Protein AF-D9SKV9-F1 (afdb_monomer)

Foldseek 3Di:
DFKFKEKEAEAAAQLRQGDWQKWKWKWFAAPPRDDTDIDIFTAHLRRMTDMDIGDWPDLVVQLDLDLDDQWGFMKMWIGDPQWDIAIEGGATTHGPWYKYFYTHTYGPPDPDPDPSYHYFDAAPSNDDADAADDDFQDDPDLDDPDPDPLQAFAQEQWFWEFADDLPPPVTDTDIHGLLVQLQQLLVRHGPLSFDLQLLLLVSQLLLLQLSLLVSSVVSVVVVDPGSYYCHNHHHRNGRPRHMGIPSNSVSSLVPNQKHKDFQSGNRRTNAAADCCPVDNDALHQHSSVSRVVVVVVDGSVSSNCVRNNPRMDMDGDQHYPQQPDGDPPDKDAAQAFDDLQLVLLVLLQLLCVSVVQQDRDDSPRGCHPSQLSSLLSVCVSVVHDSRSMGDNSSSVVSSSSSSSSVVVVD

Nearest PDB structures (foldseek):
  1etb-assembly1_2  TM=4.908E-01  e=3.959E-03  Homo sapiens
  7kjj-assembly1_A  TM=4.814E-01  e=3.339E-03  unidentified
  7ybr-assembly1_B-2  TM=4.871E-01  e=6.236E-03  Homo sapiens
  5ek8-assembly1_A  TM=4.181E-01  e=4.694E-03  Rippkaea orientalis PCC 8801
  2nbp-assembly1_A  TM=4.787E-01  e=2.730E-02  Homo sapiens

InterPro domains:
  IPR002477 Peptidoglycan binding-like [PF01471] (338-396)
  IPR036365 PGBD-like superfamily [SSF47090] (326-398)
  IPR036366 PGBD superfamily [G3DSA:1.10.101.10] (329-402)

Organism: Clostridium cellulovorans (strain ATCC 35296 / DSM 3052 / OCM 3 / 743B) (NCBI:txid573061)

Secondary structure (DSSP, 8-state):
-EEEEEEEEEEETTTTEE--S-EEEEEEE-TTSSPEEEEEEE--TTSBPPPEEEEE--THHHHS--SS--SEEEEEEEE-TTB--EEEEEEEE-TTSEEEEEEEEPBTT------SEEEPPPPTTTS--PPPPP--SS-S-----SSS---SPPBPSEEEEESS-TT-TTSPEEEEEHHHHHHHHHHHHS-TTS-HHHHHHHHHHHHHHHHHHHHTTTTGGGT-S-SEES-TTTS----TT--EEHHHHHHHHHHTTEEEEETT-SSPP---EE-SSSS--TTSEEHHHHHHHHHTT--HHHHHHHHH-TTEEEEE---BTT--S---SS-B-TT-BSHHHHHHHHHHHHHHTT-TTS-----SSB--HHHHHHHHHHHHHTT------B-HHHHHHHHHHHHHHHHH--

Radius of gyration: 21.72 Å; Cα contacts (8 Å, |Δi|>4): 872; chains: 1; bounding box: 49×57×50 Å

Sequence (410 aa):
MAKGELQVRVVKGNNELPISNATVIISGANAGGGEIIEYKMISDSLGNTEIIELETPDILLSLSPLNTRPYSLCDIKVTAEGYNSYQIRGVQIFPMVLAVQHARLNPKNSENQIEDQLLISEPTLIGNYPEKIPESATKLNVPVSGGVDYQTPMIPYSIVVHLGAPNDNNAKNVNVRFIDYIKTVCAGEIYPTWPEAAIRAFSYCIVSFILNRIYTEWYKRQGKDFHITNDPIYDPAFFYGRTTYKSISEIVNFTFNTYITIDRQKQPILTQYSDGIKVIRNAWLSKWGCKFLADEGLNPIEIIKKYYGNSMSLGRTDKFEGITQPYPGSPLTIEDKGSNVRIIQGHLNKISEAYPLIPKVTVNGIYDLATAEAVRKFQNTFKASETGIVDFATWYSISRLYVHITKISV

Mean predicted aligned error: 5.58 Å

Structure (mmCIF, N/CA/C/O backbone):
data_AF-D9SKV9-F1
#
_entry.id   AF-D9SKV9-F1
#
loop_
_atom_site.group_PDB
_atom_site.id
_atom_site.type_symbol
_atom_site.label_atom_id
_atom_site.label_alt_id
_atom_site.label_comp_id
_atom_site.label_asym_id
_atom_site.label_entity_id
_atom_site.label_seq_id
_atom_site.pdbx_PDB_ins_code
_atom_site.Cartn_x
_atom_site.Cartn_y
_atom_site.Cartn_z
_atom_site.occupancy
_atom_site.B_iso_or_equiv
_atom_site.auth_seq_id
_atom_site.auth_comp_id
_atom_site.auth_asym_id
_atom_site.auth_atom_id
_atom_site.pdbx_PDB_model_num
ATOM 1 N N . MET A 1 1 ? -15.745 15.074 -18.975 1.00 76.69 1 MET A N 1
ATOM 2 C CA . MET A 1 1 ? -15.426 15.091 -17.532 1.00 76.69 1 MET A CA 1
ATOM 3 C C . MET A 1 1 ? -15.892 13.771 -16.964 1.00 76.69 1 MET A C 1
ATOM 5 O O . MET A 1 1 ? -16.895 13.250 -17.441 1.00 76.69 1 MET A O 1
ATOM 9 N N . ALA A 1 2 ? -15.111 13.197 -16.062 1.00 91.56 2 ALA A N 1
ATOM 10 C CA . ALA A 1 2 ? -15.392 11.915 -15.431 1.00 91.56 2 ALA A CA 1
ATOM 11 C C . ALA A 1 2 ? -15.461 12.117 -13.915 1.00 91.56 2 ALA A C 1
ATOM 13 O O . ALA A 1 2 ? -15.132 13.191 -13.415 1.00 91.56 2 ALA A O 1
ATOM 14 N N . LYS A 1 3 ? -15.832 11.083 -13.166 1.00 93.38 3 LYS A N 1
ATOM 15 C CA . LYS A 1 3 ? -15.847 11.126 -11.702 1.00 93.38 3 LYS A CA 1
ATOM 16 C C . LYS A 1 3 ? -14.803 10.194 -11.119 1.00 93.38 3 LYS A C 1
ATOM 18 O O . LYS A 1 3 ? -14.583 9.115 -11.663 1.00 93.38 3 LYS A O 1
ATOM 23 N N . GLY A 1 4 ? -14.190 10.605 -10.019 1.00 95.69 4 GLY A N 1
ATOM 24 C CA . GLY A 1 4 ? -13.386 9.757 -9.145 1.00 95.69 4 GLY A CA 1
ATOM 25 C C . GLY A 1 4 ? -13.972 9.745 -7.740 1.00 95.69 4 GLY A C 1
ATOM 26 O O . GLY A 1 4 ? -14.777 10.607 -7.394 1.00 95.69 4 GLY A O 1
ATOM 27 N N . GLU A 1 5 ? -13.568 8.780 -6.926 1.00 97.25 5 GLU A N 1
ATOM 28 C CA . GLU A 1 5 ? -14.091 8.621 -5.569 1.00 97.25 5 GLU A CA 1
ATOM 29 C C . GLU A 1 5 ? -13.010 8.951 -4.535 1.00 97.25 5 GLU A C 1
ATOM 31 O O . GLU A 1 5 ? -11.826 8.684 -4.755 1.00 97.25 5 GLU A O 1
ATOM 36 N N . LEU A 1 6 ? -13.402 9.495 -3.383 1.00 97.94 6 LEU A N 1
ATOM 37 C CA . LEU A 1 6 ? -12.512 9.766 -2.255 1.00 97.94 6 LEU A CA 1
ATOM 38 C C . LEU A 1 6 ? -13.097 9.224 -0.952 1.00 97.94 6 LEU A C 1
ATOM 40 O O . LEU A 1 6 ? -14.240 9.510 -0.603 1.00 97.94 6 LEU A O 1
ATOM 44 N N . GLN A 1 7 ? -12.258 8.526 -0.191 1.00 98.06 7 GLN A N 1
ATOM 45 C CA . GLN A 1 7 ? -12.472 8.218 1.217 1.00 98.06 7 GLN A CA 1
ATOM 46 C C . GLN A 1 7 ? -11.316 8.757 2.057 1.00 98.06 7 GLN A C 1
ATOM 48 O O . GLN A 1 7 ? -10.140 8.596 1.709 1.00 98.06 7 GLN A O 1
ATOM 53 N N . VAL A 1 8 ? -11.637 9.356 3.201 1.00 98.25 8 VAL A N 1
ATOM 54 C CA . VAL A 1 8 ? -10.637 9.784 4.180 1.00 98.25 8 VAL A CA 1
ATOM 55 C C . VAL A 1 8 ? -10.605 8.788 5.323 1.00 98.25 8 VAL A C 1
ATOM 57 O O . VAL A 1 8 ? -11.644 8.438 5.877 1.00 98.25 8 VAL A O 1
ATOM 60 N N . ARG A 1 9 ? -9.401 8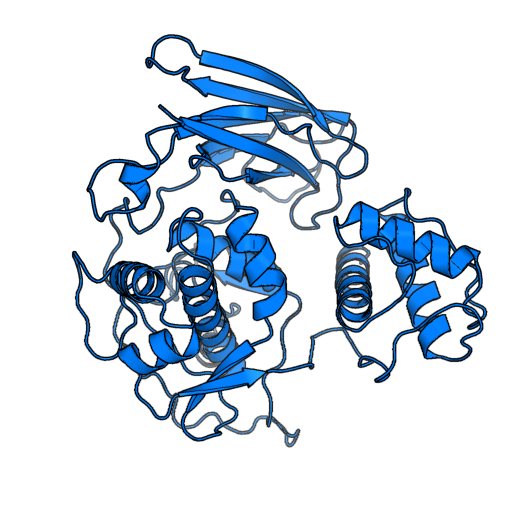.349 5.690 1.00 97.06 9 ARG A N 1
ATOM 61 C CA . ARG A 1 9 ? -9.166 7.505 6.859 1.00 97.06 9 ARG A CA 1
ATOM 62 C C . ARG A 1 9 ? -8.387 8.277 7.915 1.00 97.06 9 ARG A C 1
ATOM 64 O O . ARG A 1 9 ? -7.223 8.614 7.713 1.00 97.06 9 ARG A O 1
ATOM 71 N N . VAL A 1 10 ? -9.020 8.548 9.044 1.00 97.44 10 VAL A N 1
ATOM 72 C CA . VAL A 1 10 ? -8.465 9.292 10.171 1.00 97.44 10 VAL A CA 1
ATOM 73 C C . VAL A 1 10 ? -7.850 8.325 11.174 1.00 97.44 10 VAL A C 1
ATOM 75 O O . VAL A 1 10 ? -8.517 7.418 11.678 1.00 97.44 10 VAL A O 1
ATOM 78 N N . VAL A 1 11 ? -6.564 8.512 11.465 1.00 94.12 11 VAL A N 1
ATOM 79 C CA . VAL A 1 11 ? -5.795 7.639 12.357 1.00 94.12 11 VAL A CA 1
ATOM 80 C C . VAL A 1 11 ? -4.887 8.419 13.304 1.00 94.12 11 VAL A C 1
ATOM 82 O O . VAL A 1 11 ? -4.498 9.553 13.025 1.00 94.12 11 VAL A O 1
ATOM 85 N N . LYS A 1 12 ? -4.514 7.794 14.422 1.00 90.75 12 LYS A N 1
ATOM 86 C CA . LYS A 1 12 ? -3.582 8.339 15.415 1.00 90.75 12 LYS A CA 1
ATOM 87 C C . LYS A 1 12 ? -2.131 8.169 14.963 1.00 90.75 12 LYS A C 1
ATOM 89 O O . LYS A 1 12 ? -1.603 7.053 14.975 1.00 90.75 12 LYS A O 1
ATOM 94 N N . GLY A 1 13 ? -1.481 9.288 14.641 1.00 83.75 13 GLY A N 1
ATOM 95 C CA . GLY A 1 13 ? -0.076 9.357 14.235 1.00 83.75 13 GLY A CA 1
ATOM 96 C C . GLY A 1 13 ? 0.295 8.279 13.211 1.00 83.75 13 GLY A C 1
ATOM 97 O O . GLY A 1 13 ? -0.451 8.003 12.271 1.00 83.75 13 GLY A O 1
ATOM 98 N N . ASN A 1 14 ? 1.431 7.618 13.435 1.00 76.38 14 ASN A N 1
ATOM 99 C CA . ASN A 1 14 ? 1.919 6.530 12.577 1.00 76.38 14 ASN A CA 1
ATOM 100 C C . ASN A 1 14 ? 1.471 5.138 13.040 1.00 76.38 14 ASN A C 1
ATOM 102 O O . ASN A 1 14 ? 1.752 4.146 12.371 1.00 76.38 14 ASN A O 1
ATOM 106 N N . ASN A 1 15 ? 0.752 5.062 14.162 1.00 77.56 15 ASN A N 1
ATOM 107 C CA . ASN A 1 15 ? 0.294 3.800 14.738 1.00 77.56 15 ASN A CA 1
ATOM 108 C C . ASN A 1 15 ? -0.944 3.255 14.019 1.00 77.56 15 ASN A C 1
ATOM 110 O O . ASN A 1 15 ? -1.382 2.160 14.332 1.00 77.56 15 ASN A O 1
ATOM 114 N N . GLU A 1 16 ? -1.521 4.022 13.088 1.00 81.62 16 GLU A N 1
ATOM 115 C CA . GLU A 1 16 ? -2.679 3.660 12.259 1.00 81.62 16 GLU A CA 1
ATOM 116 C C . GLU A 1 16 ? -3.935 3.201 13.024 1.00 81.62 16 GLU A C 1
ATOM 118 O O . GLU A 1 16 ? -4.858 2.630 12.437 1.00 81.62 16 GLU A O 1
ATOM 123 N N . LEU A 1 17 ? -4.009 3.505 14.324 1.00 89.25 17 LEU A N 1
ATOM 124 C CA . LEU A 1 17 ? -5.210 3.283 15.121 1.00 89.25 17 LEU A CA 1
ATOM 125 C C . LEU A 1 17 ? -6.315 4.231 14.654 1.00 89.25 17 LEU A C 1
ATOM 127 O O . LEU A 1 17 ? -6.051 5.431 14.543 1.00 89.25 17 LEU A O 1
ATOM 131 N N . PRO A 1 18 ? -7.532 3.731 14.398 1.00 93.56 18 PRO A N 1
ATOM 132 C CA . PRO A 1 18 ? -8.626 4.553 13.904 1.00 93.56 18 PRO A CA 1
ATOM 133 C C . PRO A 1 18 ? -9.047 5.616 14.924 1.00 93.56 18 PRO A C 1
ATOM 135 O O . PRO A 1 18 ? -9.090 5.359 16.127 1.00 93.56 18 PRO A O 1
ATOM 138 N N . ILE A 1 19 ? -9.386 6.810 14.435 1.00 95.06 19 ILE A N 1
ATOM 139 C CA . ILE A 1 19 ? -10.010 7.870 15.236 1.00 95.06 19 ILE A CA 1
ATOM 140 C C . ILE A 1 19 ? -11.443 8.043 14.747 1.00 95.06 19 ILE A C 1
ATOM 142 O O . ILE A 1 19 ? -11.673 8.472 13.616 1.00 95.06 19 ILE A O 1
ATOM 146 N N . SER A 1 20 ? -12.396 7.721 15.617 1.00 95.25 20 SER A N 1
ATOM 147 C CA . SER A 1 20 ? -13.824 7.935 15.373 1.00 95.25 20 SER A CA 1
ATOM 148 C C . SER A 1 20 ? -14.260 9.352 15.734 1.00 95.25 20 SER A C 1
ATOM 150 O O . SER A 1 20 ? -13.575 10.042 16.493 1.00 95.25 20 SER A O 1
ATOM 152 N N . ASN A 1 21 ? -15.406 9.777 15.200 1.00 96.69 21 ASN A N 1
ATOM 153 C CA . ASN A 1 21 ? -16.019 11.080 15.469 1.00 96.69 21 ASN A CA 1
ATOM 154 C C . ASN A 1 21 ? -15.136 12.289 15.100 1.00 96.69 21 ASN A C 1
ATOM 156 O O . ASN A 1 21 ? -15.360 13.400 15.585 1.00 96.69 21 ASN A O 1
ATOM 160 N N . ALA A 1 22 ? -14.141 12.104 14.229 1.00 97.94 22 ALA A N 1
ATOM 161 C CA . ALA A 1 22 ? -13.362 13.206 13.688 1.00 97.94 22 ALA A CA 1
ATOM 162 C C . ALA A 1 22 ? -14.180 13.925 12.612 1.00 97.94 22 ALA A C 1
ATOM 164 O O . ALA A 1 22 ? -14.765 13.286 11.739 1.00 97.94 22 ALA A O 1
ATOM 165 N N . THR A 1 23 ? -14.200 15.254 12.652 1.00 98.50 23 THR A N 1
ATOM 166 C CA . THR A 1 23 ? -14.801 16.067 11.595 1.00 98.50 23 THR A CA 1
ATOM 167 C C . THR A 1 23 ? -13.817 16.189 10.441 1.00 98.50 23 THR A C 1
ATOM 169 O O . THR A 1 23 ? -12.695 16.661 10.629 1.00 98.50 23 THR A O 1
ATOM 172 N N . VAL A 1 24 ? -14.249 15.800 9.245 1.00 98.56 24 VAL A N 1
ATOM 173 C CA . VAL A 1 24 ? -13.475 15.891 8.004 1.00 98.56 24 VAL A CA 1
ATOM 174 C C . VAL A 1 24 ? -14.163 16.877 7.071 1.00 98.56 24 VAL A C 1
ATOM 176 O O . VAL A 1 24 ? -15.343 16.720 6.765 1.00 98.56 24 VAL A O 1
ATOM 179 N N . ILE A 1 25 ? -13.426 17.892 6.629 1.00 98.06 25 ILE A N 1
ATOM 180 C CA . ILE A 1 25 ? -13.857 18.867 5.626 1.00 98.06 25 ILE A CA 1
ATOM 181 C C . ILE A 1 25 ? -13.005 18.652 4.381 1.00 98.06 25 ILE A C 1
ATOM 183 O O . ILE A 1 25 ? -11.778 18.672 4.473 1.00 98.06 25 ILE A O 1
ATOM 187 N N . ILE A 1 26 ? -13.647 18.439 3.239 1.00 96.94 26 ILE A N 1
ATOM 188 C CA . ILE A 1 26 ? -12.994 18.260 1.942 1.00 96.94 26 ILE A CA 1
ATOM 189 C C . ILE A 1 26 ? -13.413 19.418 1.052 1.00 96.94 26 ILE A C 1
ATOM 191 O O . ILE A 1 26 ? -14.604 19.580 0.799 1.00 96.94 26 ILE A O 1
ATOM 195 N N . SER A 1 27 ? -12.444 20.185 0.567 1.00 94.44 27 SER A N 1
ATOM 196 C CA . SER A 1 27 ? -12.663 21.356 -0.281 1.00 94.44 27 SER A CA 1
ATOM 197 C C . SER A 1 27 ? -12.042 21.086 -1.653 1.00 94.44 27 SER A C 1
ATOM 199 O O . SER A 1 27 ? -10.821 20.953 -1.777 1.00 94.44 27 SER A O 1
ATOM 201 N N . GLY A 1 28 ? -12.870 20.962 -2.690 1.00 84.94 28 GLY A N 1
ATOM 202 C CA . GLY A 1 28 ? -12.439 20.638 -4.056 1.00 84.94 28 GLY A CA 1
ATOM 203 C C . GLY A 1 28 ? -13.089 21.545 -5.096 1.00 84.94 28 GLY A C 1
ATOM 204 O O . GLY A 1 28 ? -14.191 22.046 -4.890 1.00 84.94 28 GLY A O 1
ATOM 205 N N . ALA A 1 29 ? -12.407 21.773 -6.219 1.00 68.88 29 ALA A N 1
ATOM 206 C CA . ALA A 1 29 ? -12.964 22.564 -7.314 1.00 68.88 29 ALA A CA 1
ATOM 207 C C . ALA A 1 29 ? -14.051 21.776 -8.065 1.00 68.88 29 ALA A C 1
ATOM 209 O O . ALA A 1 29 ? -13.850 20.606 -8.394 1.00 68.88 29 ALA A O 1
ATOM 210 N N . ASN A 1 30 ? -15.175 22.425 -8.376 1.00 61.97 30 ASN A N 1
ATOM 211 C CA . ASN A 1 30 ? -16.199 21.856 -9.251 1.00 61.97 30 ASN A CA 1
ATOM 212 C C . ASN A 1 30 ? -15.706 21.755 -10.715 1.00 61.97 30 ASN A C 1
ATOM 214 O O . ASN A 1 30 ? -14.768 22.454 -11.123 1.00 61.97 30 ASN A O 1
ATOM 218 N N . ALA A 1 31 ? -16.380 20.920 -11.511 1.00 49.72 31 ALA A N 1
ATOM 219 C CA . ALA A 1 31 ? -16.262 20.765 -12.963 1.00 49.72 31 ALA A CA 1
ATOM 220 C C . ALA A 1 31 ? -16.479 22.102 -13.706 1.00 49.72 31 ALA A C 1
ATOM 222 O O . ALA A 1 31 ? -17.552 22.384 -14.230 1.00 49.72 31 ALA A O 1
ATOM 223 N N . GLY A 1 32 ? -15.465 22.967 -13.720 1.00 52.00 32 GLY A N 1
ATOM 224 C CA . GLY A 1 32 ? -15.543 24.307 -14.313 1.00 52.00 32 GLY A CA 1
ATOM 225 C C . GLY A 1 32 ? -14.623 25.354 -13.682 1.00 52.00 32 GLY A C 1
ATOM 226 O O . GLY A 1 32 ? -14.519 26.454 -14.213 1.00 52.00 32 GLY A O 1
ATOM 227 N N . GLY A 1 33 ? -13.934 25.033 -12.579 1.00 54.28 33 GLY A N 1
ATOM 228 C CA . GLY A 1 33 ? -12.879 25.884 -12.009 1.00 54.28 33 GLY A CA 1
ATOM 229 C C . GLY A 1 33 ? -13.353 27.140 -11.265 1.00 54.28 33 GLY A C 1
ATOM 230 O O . GLY A 1 33 ? -12.519 27.981 -10.945 1.00 54.28 33 GLY A O 1
ATOM 231 N N . GLY A 1 34 ? -14.657 27.275 -10.993 1.00 59.03 34 GLY A N 1
ATOM 232 C CA . GLY A 1 34 ? -15.238 28.466 -10.356 1.00 59.03 34 GLY A CA 1
ATOM 233 C C . GLY A 1 34 ? -15.571 28.307 -8.870 1.00 59.03 34 GLY A C 1
ATOM 234 O O . GLY A 1 34 ? -15.069 29.062 -8.045 1.00 59.03 34 GLY A O 1
ATOM 235 N N . GLU A 1 35 ? -16.409 27.330 -8.514 1.00 68.56 35 GLU A N 1
ATOM 236 C CA . GLU A 1 35 ? -16.864 27.143 -7.129 1.00 68.56 35 GLU A CA 1
ATOM 237 C C . GLU A 1 35 ? -16.118 26.003 -6.431 1.00 68.56 35 GLU A C 1
ATOM 239 O O . GLU A 1 35 ? -15.974 24.899 -6.967 1.00 68.56 35 GLU A O 1
ATOM 244 N N . ILE A 1 36 ? -15.645 26.290 -5.217 1.00 79.50 36 ILE A N 1
ATOM 245 C CA . ILE A 1 36 ? -15.132 25.285 -4.288 1.00 79.50 36 ILE A CA 1
ATOM 246 C C . ILE A 1 36 ? -16.340 24.653 -3.603 1.00 79.50 36 ILE A C 1
ATOM 248 O O . ILE A 1 36 ? -17.102 25.345 -2.930 1.00 79.50 36 ILE A O 1
ATOM 252 N N . ILE A 1 37 ? -16.505 23.344 -3.768 1.00 86.56 37 ILE A N 1
ATOM 253 C CA . ILE A 1 37 ? -17.513 22.570 -3.045 1.00 86.56 37 ILE A CA 1
ATOM 254 C C . ILE A 1 37 ? -16.866 22.042 -1.768 1.00 86.56 37 ILE A C 1
ATOM 256 O O . ILE A 1 37 ? -15.771 21.473 -1.814 1.00 86.56 37 ILE A O 1
ATOM 260 N N . GLU A 1 38 ? -17.557 22.218 -0.643 1.00 92.88 38 GLU A N 1
ATOM 261 C CA . GLU A 1 38 ? -17.150 21.667 0.645 1.00 92.88 38 GLU A CA 1
ATOM 262 C C . GLU A 1 38 ? -18.040 20.494 1.054 1.00 92.88 38 GLU A C 1
ATOM 264 O O . GLU A 1 38 ? -19.262 20.614 1.139 1.00 92.88 38 GLU A O 1
ATOM 269 N N . TYR A 1 39 ? -17.409 19.368 1.373 1.00 94.50 39 TYR A N 1
ATOM 270 C CA . TYR A 1 39 ? -18.059 18.208 1.971 1.00 94.50 39 TYR A CA 1
ATOM 271 C C . TYR A 1 39 ? -17.650 18.121 3.433 1.00 94.50 39 TYR A C 1
ATOM 273 O O . TYR A 1 39 ? -16.458 18.069 3.740 1.00 94.50 39 TYR A O 1
ATOM 281 N N . LYS A 1 40 ? -18.628 18.081 4.340 1.00 97.19 40 LYS A N 1
ATOM 282 C CA . LYS A 1 40 ? -18.396 17.901 5.775 1.00 97.19 40 LYS A CA 1
ATOM 283 C C . LYS A 1 40 ? -18.917 16.541 6.215 1.00 97.19 40 LYS A C 1
ATOM 285 O O . LYS A 1 40 ? -20.104 16.266 6.086 1.00 97.19 40 LYS A O 1
ATOM 290 N N . MET A 1 41 ? -18.032 15.720 6.764 1.00 97.00 41 MET A N 1
ATOM 291 C CA . MET A 1 41 ? -18.319 14.347 7.180 1.00 97.00 41 MET A CA 1
ATOM 292 C C . MET A 1 41 ? -17.751 14.059 8.568 1.00 97.00 41 MET A C 1
ATOM 294 O O . MET A 1 41 ? -16.957 14.834 9.110 1.00 97.00 41 MET A O 1
ATOM 298 N N . ILE A 1 42 ? -18.156 12.924 9.132 1.00 97.94 42 ILE A N 1
ATOM 299 C CA . ILE A 1 42 ? -17.666 12.409 10.409 1.00 97.94 42 ILE A CA 1
ATOM 300 C C . ILE A 1 42 ? -17.064 11.022 10.169 1.00 97.94 42 ILE A C 1
ATOM 302 O O . ILE A 1 42 ? -17.628 10.235 9.411 1.00 97.94 42 ILE A O 1
ATOM 306 N N . SER A 1 43 ? -15.916 10.728 10.782 1.00 97.75 43 SER A N 1
ATOM 307 C CA . SER A 1 43 ? -15.313 9.396 10.705 1.00 97.75 43 SER A CA 1
ATOM 308 C C . SER A 1 43 ? -16.052 8.365 11.567 1.00 97.75 43 SER A C 1
ATOM 310 O O . SER A 1 43 ? -16.435 8.637 12.709 1.00 97.75 43 SER A O 1
ATOM 312 N N . ASP A 1 44 ? -16.214 7.158 11.031 1.00 95.69 44 ASP A N 1
ATOM 313 C CA . ASP A 1 44 ? -16.820 6.012 11.706 1.00 95.69 44 ASP A CA 1
ATOM 314 C C . ASP A 1 44 ? -15.887 5.376 12.762 1.00 95.69 44 ASP A C 1
ATOM 316 O O . ASP A 1 44 ? -14.778 5.845 13.033 1.00 95.69 44 ASP A O 1
ATOM 320 N N . SER A 1 45 ? -16.313 4.263 13.371 1.00 92.25 45 SER A N 1
ATOM 321 C CA . SER A 1 45 ? -15.513 3.521 14.362 1.00 92.25 45 SER A CA 1
ATOM 322 C C . SER A 1 45 ? -14.203 2.938 13.813 1.00 92.25 45 SER A C 1
ATOM 324 O O . SER A 1 45 ? -13.329 2.558 14.589 1.00 92.25 45 SER A O 1
ATOM 326 N N . LEU A 1 46 ? -14.068 2.832 12.491 1.00 91.88 46 LEU A N 1
ATOM 327 C CA . LEU A 1 46 ? -12.865 2.388 11.782 1.00 91.88 46 LEU A CA 1
ATOM 328 C C . LEU A 1 46 ? -12.033 3.575 11.268 1.00 91.88 46 LEU A C 1
ATOM 330 O O . LEU A 1 46 ? -11.028 3.376 10.577 1.00 91.88 46 LEU A O 1
ATOM 334 N N . GLY A 1 47 ? -12.424 4.798 11.632 1.00 95.44 47 GLY A N 1
ATOM 335 C CA . GLY A 1 47 ? -11.784 6.036 11.224 1.00 95.44 47 GLY A CA 1
ATOM 336 C C . GLY A 1 47 ? -12.080 6.427 9.781 1.00 95.44 47 GLY A C 1
ATOM 337 O O . GLY A 1 47 ? -11.454 7.355 9.286 1.00 95.44 47 GLY A O 1
ATOM 338 N N . ASN A 1 48 ? -12.997 5.760 9.085 1.00 96.44 48 ASN A N 1
ATOM 339 C CA . ASN A 1 48 ? -13.299 6.058 7.689 1.00 96.44 48 ASN A CA 1
ATOM 340 C C . ASN A 1 48 ? -14.455 7.049 7.577 1.00 96.44 48 ASN A C 1
ATOM 342 O O . ASN A 1 48 ? -15.415 6.985 8.340 1.00 96.44 48 ASN A O 1
ATOM 346 N N . THR A 1 49 ? -14.395 7.939 6.596 1.00 98.06 49 THR A N 1
ATOM 347 C CA . THR A 1 49 ? -15.568 8.697 6.154 1.00 98.06 49 THR A CA 1
ATOM 348 C C . THR A 1 49 ? -16.417 7.871 5.190 1.00 98.06 49 THR A C 1
ATOM 350 O O . THR A 1 49 ? -15.968 6.851 4.648 1.00 98.06 49 THR A O 1
ATOM 353 N N . GLU A 1 50 ? -17.623 8.357 4.903 1.00 96.88 50 GLU A N 1
ATOM 354 C CA . GLU A 1 50 ? -18.339 7.958 3.692 1.00 96.88 50 GLU A CA 1
ATOM 355 C C . GLU A 1 50 ? -17.496 8.267 2.442 1.00 96.88 50 GLU A C 1
ATOM 357 O O . GLU A 1 50 ? -16.573 9.093 2.470 1.00 96.88 50 GLU A O 1
ATOM 362 N N . ILE A 1 51 ? -17.783 7.542 1.360 1.00 97.12 51 ILE A N 1
ATOM 363 C CA . ILE A 1 51 ? -17.155 7.760 0.058 1.00 97.12 51 ILE A CA 1
ATOM 364 C C . ILE A 1 51 ? -17.910 8.889 -0.638 1.00 97.12 51 ILE A C 1
ATOM 366 O O . ILE A 1 51 ? -19.136 8.841 -0.728 1.00 97.12 51 ILE A O 1
ATOM 370 N N . ILE A 1 52 ? -17.178 9.872 -1.156 1.00 95.44 52 ILE A N 1
ATOM 371 C CA . ILE A 1 52 ? -17.739 10.942 -1.985 1.00 95.44 52 ILE A CA 1
ATOM 372 C C . ILE A 1 52 ? -17.226 10.842 -3.417 1.00 95.44 52 ILE A C 1
ATOM 374 O O . ILE A 1 52 ? -16.092 10.422 -3.650 1.00 95.44 52 ILE A O 1
ATOM 378 N N . GLU A 1 53 ? -18.044 11.276 -4.369 1.00 94.44 53 GLU A N 1
ATOM 379 C CA . GLU A 1 53 ? -17.629 11.455 -5.757 1.00 94.44 53 GLU A CA 1
ATOM 380 C C . GLU A 1 53 ? -17.162 12.893 -5.993 1.00 94.44 53 GLU A C 1
ATOM 382 O O . GLU A 1 53 ? -17.792 13.853 -5.548 1.00 94.44 53 GLU A O 1
ATOM 387 N N . LEU A 1 54 ? -16.067 13.044 -6.731 1.00 92.62 54 LEU A N 1
ATOM 388 C CA . LEU A 1 54 ? -15.507 14.326 -7.134 1.00 92.62 54 LEU A CA 1
ATOM 389 C C . LEU A 1 54 ? -15.287 14.342 -8.645 1.00 92.62 54 LEU A C 1
ATOM 391 O O . LEU A 1 54 ? -14.945 13.329 -9.260 1.00 92.62 54 LEU A O 1
ATOM 395 N N . GLU A 1 55 ? -15.459 15.516 -9.240 1.00 92.25 55 GLU A N 1
ATOM 396 C CA . GLU A 1 55 ? -15.225 15.725 -10.664 1.00 92.25 55 GLU A CA 1
ATOM 397 C C . GLU A 1 55 ? -13.736 15.609 -10.993 1.00 92.25 55 GLU A C 1
ATOM 399 O O . GLU A 1 55 ? -12.863 16.108 -10.276 1.00 92.25 55 GLU A O 1
ATOM 404 N N . THR A 1 56 ? -13.442 14.944 -12.103 1.00 93.56 56 THR A N 1
ATOM 405 C CA . THR A 1 56 ? -12.090 14.622 -12.561 1.00 93.56 56 THR A CA 1
ATOM 406 C C . THR A 1 56 ? -11.936 14.878 -14.059 1.00 93.56 56 THR A C 1
ATOM 408 O O . THR A 1 56 ? -12.923 14.893 -14.811 1.00 93.56 56 THR A O 1
ATOM 411 N N . PRO A 1 57 ? -10.694 15.081 -14.534 1.00 93.44 57 PRO A N 1
ATOM 412 C CA . PRO A 1 57 ? -10.414 15.071 -15.959 1.00 93.44 57 PRO A CA 1
ATOM 413 C C . PRO A 1 57 ? -10.822 13.747 -16.616 1.00 93.44 57 PRO A C 1
ATOM 415 O O . PRO A 1 57 ? -11.074 12.744 -15.953 1.00 93.44 57 PRO A O 1
ATOM 418 N N . ASP A 1 58 ? -10.874 13.748 -17.944 1.00 93.81 58 ASP A N 1
ATOM 419 C CA . ASP A 1 58 ? -11.166 12.535 -18.701 1.00 93.81 58 ASP A CA 1
ATOM 420 C C . ASP A 1 58 ? -10.099 11.448 -18.461 1.00 93.81 58 ASP A C 1
ATOM 422 O O . ASP A 1 58 ? -8.898 11.742 -18.424 1.00 93.81 58 ASP A O 1
ATOM 426 N N . ILE A 1 59 ? -10.530 10.188 -18.332 1.00 95.19 59 ILE A N 1
ATOM 427 C CA . ILE A 1 59 ? -9.642 9.037 -18.116 1.00 95.19 59 ILE A CA 1
ATOM 428 C C . ILE A 1 59 ? -8.566 8.919 -19.194 1.00 95.19 59 ILE A C 1
ATOM 430 O O . ILE A 1 59 ? -7.448 8.500 -18.879 1.00 95.19 59 ILE A O 1
ATOM 434 N N . LEU A 1 60 ? -8.846 9.360 -20.425 1.00 94.56 60 LEU A N 1
ATOM 435 C CA . LEU A 1 60 ? -7.897 9.332 -21.539 1.00 94.56 60 LEU A CA 1
ATOM 436 C C . LEU A 1 60 ? -6.573 10.043 -21.219 1.00 94.56 60 LEU A C 1
ATOM 438 O O . LEU A 1 60 ? -5.525 9.604 -21.695 1.00 94.56 60 LEU A O 1
ATOM 442 N N . LEU A 1 61 ? -6.582 11.064 -20.351 1.00 94.75 61 LEU A N 1
ATOM 443 C CA . LEU A 1 61 ? -5.358 11.761 -19.935 1.00 94.75 61 LEU A CA 1
ATOM 444 C C . LEU A 1 61 ? -4.397 10.867 -19.140 1.00 94.75 61 LEU A C 1
ATOM 446 O O . LEU A 1 61 ? -3.196 11.113 -19.130 1.00 94.75 61 LEU A O 1
ATOM 450 N N . SER A 1 62 ? -4.908 9.823 -18.484 1.00 95.31 62 SER A N 1
ATOM 451 C CA . SER A 1 62 ? -4.100 8.849 -17.737 1.00 95.31 62 SER A CA 1
ATOM 452 C C . SER A 1 62 ? -3.648 7.652 -18.583 1.00 95.31 62 SER A C 1
ATOM 454 O O . SER A 1 62 ? -2.807 6.864 -18.151 1.00 95.31 62 SER A O 1
ATOM 456 N N . LEU A 1 63 ? -4.196 7.493 -19.791 1.00 95.56 63 LEU A N 1
ATOM 457 C CA . LEU A 1 63 ? -3.948 6.329 -20.647 1.00 95.56 63 LEU A CA 1
ATOM 458 C C . LEU A 1 63 ? -2.901 6.591 -21.735 1.00 95.56 63 LEU A C 1
ATOM 460 O O . LEU A 1 63 ? -2.531 5.660 -22.452 1.00 95.56 63 LEU A O 1
ATOM 464 N N . SER A 1 64 ? -2.416 7.827 -21.848 1.00 92.31 64 SER A N 1
ATOM 465 C CA . SER A 1 64 ? -1.400 8.254 -22.813 1.00 92.31 64 SER A CA 1
ATOM 466 C C . SER A 1 64 ? -0.368 9.177 -22.152 1.00 92.31 64 SER A C 1
ATOM 468 O O . SER A 1 64 ? -0.717 9.882 -21.206 1.00 92.31 64 SER A O 1
ATOM 470 N N . PRO A 1 65 ? 0.885 9.215 -22.645 1.00 91.50 65 PRO A N 1
ATOM 471 C CA . PRO A 1 65 ? 1.983 9.993 -22.069 1.00 91.50 65 PRO A CA 1
ATOM 472 C C . PRO A 1 65 ? 1.875 11.482 -22.416 1.00 91.50 65 PRO A C 1
ATOM 474 O O . PRO A 1 65 ? 2.732 12.058 -23.084 1.00 91.50 65 PRO A O 1
ATOM 477 N N . LEU A 1 66 ? 0.784 12.106 -21.984 1.00 87.00 66 LEU A N 1
ATOM 478 C CA . LEU A 1 66 ? 0.528 13.526 -22.166 1.00 87.00 66 LEU A CA 1
ATOM 479 C C . LEU A 1 66 ? 1.151 14.316 -21.009 1.00 87.00 66 LEU A C 1
ATOM 481 O O . LEU A 1 66 ? 1.109 13.891 -19.859 1.00 87.00 66 LEU A O 1
ATOM 485 N N . ASN A 1 67 ? 1.652 15.521 -21.287 1.00 80.44 67 ASN A N 1
ATOM 486 C CA . ASN A 1 67 ? 2.102 16.462 -20.248 1.00 80.44 67 ASN A CA 1
ATOM 487 C C . ASN A 1 67 ? 0.923 17.218 -19.595 1.00 80.44 67 ASN A C 1
ATOM 489 O O . ASN A 1 67 ? 1.078 18.339 -19.113 1.00 80.44 67 ASN A O 1
ATOM 493 N N . THR A 1 68 ? -0.274 16.631 -19.605 1.00 90.25 68 THR A N 1
ATOM 494 C CA . THR A 1 68 ? -1.485 17.205 -19.016 1.00 90.25 68 THR A CA 1
ATOM 495 C C . THR A 1 68 ? -1.862 16.406 -17.780 1.00 90.25 68 THR A C 1
ATOM 497 O O . THR A 1 68 ? -1.861 15.179 -17.800 1.00 90.25 68 THR A O 1
ATOM 500 N N . ARG A 1 69 ? -2.204 17.104 -16.695 1.00 93.06 69 ARG A N 1
ATOM 501 C CA . ARG A 1 69 ? -2.555 16.487 -15.414 1.00 93.06 69 ARG A CA 1
ATOM 502 C C . ARG A 1 69 ? -3.809 15.592 -15.541 1.00 93.06 69 ARG A C 1
ATOM 504 O O . ARG A 1 69 ? -4.864 16.116 -15.894 1.00 93.06 69 ARG A O 1
ATOM 511 N N . PRO A 1 70 ? -3.740 14.293 -15.184 1.00 95.44 70 PRO A N 1
ATOM 512 C CA . PRO A 1 70 ? -4.853 13.348 -15.335 1.00 95.44 70 PRO A CA 1
ATOM 513 C C . PRO A 1 70 ? -5.746 13.203 -14.089 1.00 95.44 70 PRO A C 1
ATOM 515 O O . PRO A 1 70 ? -6.534 12.267 -13.995 1.00 95.44 70 PRO A O 1
ATOM 518 N N . TYR A 1 71 ? -5.601 14.096 -13.110 1.00 95.06 71 TYR A N 1
ATOM 519 C CA . TYR A 1 71 ? -6.313 14.052 -11.834 1.00 95.06 71 TYR A CA 1
ATOM 520 C C . TYR A 1 71 ? -6.786 15.443 -11.405 1.00 95.06 71 TYR A C 1
ATOM 522 O O . TYR A 1 71 ? -6.203 16.470 -11.780 1.00 95.06 71 TYR A O 1
ATOM 530 N N . SER A 1 72 ? -7.834 15.462 -10.587 1.00 94.25 72 SER A N 1
ATOM 531 C CA . SER A 1 72 ? -8.264 16.648 -9.842 1.00 94.25 72 SER A CA 1
ATOM 532 C C . SER A 1 72 ? -7.521 16.764 -8.516 1.00 94.25 72 SER A C 1
ATOM 534 O O . SER A 1 72 ? -6.916 15.800 -8.042 1.00 94.25 72 SER A O 1
ATOM 536 N N . LEU A 1 73 ? -7.573 17.958 -7.928 1.00 94.38 73 LEU A N 1
ATOM 537 C CA . LEU A 1 73 ? -7.006 18.253 -6.619 1.00 94.38 73 LEU A CA 1
ATOM 538 C C . LEU A 1 73 ? -8.105 18.667 -5.642 1.00 94.38 73 LEU A C 1
ATOM 540 O O . LEU A 1 73 ? -8.994 19.442 -6.003 1.00 94.38 73 LEU A O 1
ATOM 544 N N . CYS A 1 74 ? -7.996 18.209 -4.401 1.00 95.19 74 CYS A N 1
ATOM 545 C CA . CYS A 1 74 ? -8.748 18.753 -3.276 1.00 95.19 74 CYS A CA 1
ATOM 546 C C . CYS A 1 74 ? -7.852 18.913 -2.044 1.00 95.19 74 CYS A C 1
ATOM 548 O O . CYS A 1 74 ? -6.812 18.261 -1.913 1.00 95.19 74 CYS A O 1
ATOM 550 N N . ASP A 1 75 ? -8.289 19.761 -1.124 1.00 96.88 75 ASP A N 1
ATOM 551 C CA . ASP A 1 75 ? -7.673 19.937 0.183 1.00 96.88 75 ASP A CA 1
ATOM 552 C C . ASP A 1 75 ? -8.581 19.315 1.251 1.00 96.88 75 ASP A C 1
ATOM 554 O O . ASP A 1 75 ? -9.802 19.254 1.105 1.00 96.88 75 ASP A O 1
ATOM 558 N N . ILE A 1 76 ? -7.980 18.818 2.327 1.00 97.94 76 ILE A N 1
ATOM 559 C CA . ILE A 1 76 ? -8.671 18.152 3.428 1.00 97.94 76 ILE A CA 1
ATOM 560 C C . ILE A 1 76 ? -8.250 18.809 4.731 1.00 97.94 76 ILE A C 1
ATOM 562 O O . ILE A 1 76 ? -7.060 18.972 4.996 1.00 97.94 76 ILE A O 1
ATOM 566 N N . LYS A 1 77 ? -9.219 19.134 5.578 1.00 97.94 77 LYS A N 1
ATOM 567 C CA . LYS A 1 77 ? -8.996 19.561 6.956 1.00 97.94 77 LYS A CA 1
ATOM 568 C C . LYS A 1 77 ? -9.688 18.592 7.900 1.00 97.94 77 LYS A C 1
ATOM 570 O O . LYS A 1 77 ? -10.870 18.304 7.734 1.00 97.94 77 LYS A O 1
ATOM 575 N N . VAL A 1 78 ? -8.962 18.113 8.902 1.00 98.00 78 VAL A N 1
ATOM 576 C CA . VAL A 1 78 ? -9.484 17.177 9.899 1.00 98.00 78 VAL A CA 1
ATOM 577 C C . VAL A 1 78 ? -9.314 17.743 11.300 1.00 98.00 78 VAL A C 1
ATOM 579 O O . VAL A 1 78 ? -8.240 18.231 11.655 1.00 98.00 78 VAL A O 1
ATOM 582 N N . THR A 1 79 ? -10.367 17.652 12.107 1.00 97.44 79 THR A N 1
ATOM 583 C CA . THR A 1 79 ? -10.348 17.997 13.531 1.00 97.44 79 THR A CA 1
ATOM 584 C C . THR A 1 79 ? -10.950 16.869 14.362 1.00 97.44 79 THR A C 1
ATOM 586 O O . THR A 1 79 ? -11.933 16.244 13.972 1.00 97.44 79 THR A O 1
ATOM 589 N N . ALA A 1 80 ? -10.365 16.604 15.527 1.00 96.75 80 ALA A N 1
ATOM 590 C CA . ALA A 1 80 ? -10.873 15.627 16.484 1.00 96.75 80 ALA A CA 1
ATOM 591 C C . ALA A 1 80 ? -10.563 16.079 17.916 1.00 96.75 80 ALA A C 1
ATOM 593 O O . ALA A 1 80 ? -9.573 16.773 18.163 1.00 96.75 80 ALA A O 1
ATOM 594 N N . GLU A 1 81 ? -11.406 15.690 18.868 1.00 95.19 81 GLU A N 1
ATOM 595 C CA . GLU A 1 81 ? -11.194 15.997 20.282 1.00 95.19 81 GLU A CA 1
ATOM 596 C C . GLU A 1 81 ? -9.895 15.357 20.800 1.00 95.19 81 GLU A C 1
ATOM 598 O O . GLU A 1 81 ? -9.627 14.186 20.554 1.00 95.19 81 GLU A O 1
ATOM 603 N N . GLY A 1 82 ? -9.067 16.133 21.507 1.00 92.81 82 GLY A N 1
ATOM 604 C CA . GLY A 1 82 ? -7.771 15.671 22.025 1.00 92.81 82 GLY A CA 1
ATOM 605 C C . GLY A 1 82 ? -6.613 15.678 21.016 1.00 92.81 82 GLY A C 1
ATOM 606 O O . GLY A 1 82 ? -5.476 15.402 21.405 1.00 92.81 82 GLY A O 1
ATOM 607 N N . TYR A 1 83 ? -6.857 16.055 19.757 1.00 93.75 83 TYR A N 1
ATOM 608 C CA . TYR A 1 83 ? -5.850 16.083 18.690 1.00 93.75 83 TYR A CA 1
ATOM 609 C C . TYR A 1 83 ? -5.637 17.487 18.114 1.00 93.75 83 TYR A C 1
ATOM 611 O O . TYR A 1 83 ? -6.510 18.358 18.202 1.00 93.75 83 TYR A O 1
ATOM 619 N N . ASN A 1 84 ? -4.468 17.706 17.516 1.00 92.62 84 ASN A N 1
ATOM 620 C CA . ASN A 1 84 ? -4.210 18.874 16.682 1.00 92.62 84 ASN A CA 1
ATOM 621 C C . ASN A 1 84 ? -5.041 18.801 15.394 1.00 92.62 84 ASN A C 1
ATOM 623 O O . ASN A 1 84 ? -5.351 17.718 14.890 1.00 92.62 84 ASN A O 1
ATOM 627 N N . SER A 1 85 ? -5.413 19.969 14.864 1.00 93.56 85 SER A N 1
ATOM 628 C CA . SER A 1 85 ? -6.020 20.051 13.533 1.00 93.56 85 SER A CA 1
ATOM 629 C C . SER A 1 85 ? -4.986 19.628 12.498 1.00 93.56 85 SER A C 1
ATOM 631 O O . SER A 1 85 ? -3.857 20.093 12.561 1.00 93.56 85 SER A O 1
ATOM 633 N N . TYR A 1 86 ? -5.385 18.817 11.523 1.00 95.38 86 TYR A N 1
ATOM 634 C CA . TYR A 1 86 ? -4.498 18.349 10.460 1.00 95.38 86 TYR A CA 1
ATOM 635 C C . TYR A 1 86 ? -4.997 18.826 9.098 1.00 95.38 86 TYR A C 1
ATOM 637 O O . TYR A 1 86 ? -6.188 18.697 8.804 1.00 95.38 86 TYR A O 1
ATOM 645 N N . GLN A 1 87 ? -4.112 19.372 8.265 1.00 96.50 87 GLN A N 1
ATOM 646 C CA . GLN A 1 87 ? -4.448 19.828 6.916 1.00 96.50 87 GLN A CA 1
ATOM 647 C C . GLN A 1 87 ? -3.640 19.073 5.862 1.00 96.50 87 GLN A C 1
ATOM 649 O O . GLN A 1 87 ? -2.421 19.014 5.927 1.00 96.50 87 GLN A O 1
ATOM 654 N N . ILE A 1 88 ? -4.308 18.542 4.845 1.00 97.19 88 ILE A N 1
ATOM 655 C CA . ILE A 1 88 ? -3.675 17.885 3.702 1.00 97.19 88 ILE A CA 1
ATOM 656 C C . ILE A 1 88 ? -4.028 18.686 2.463 1.00 97.19 88 ILE A C 1
ATOM 658 O O . ILE A 1 88 ? -5.203 18.917 2.194 1.00 97.19 88 ILE A O 1
ATOM 662 N N . ARG A 1 89 ? -3.025 19.116 1.709 1.00 96.12 89 ARG A N 1
ATOM 663 C CA . ARG A 1 89 ? -3.214 19.900 0.491 1.00 96.12 89 ARG A CA 1
ATOM 664 C C . ARG A 1 89 ? -2.817 19.107 -0.739 1.00 96.12 89 ARG A C 1
ATOM 666 O O . ARG A 1 89 ? -1.820 18.384 -0.706 1.00 96.12 89 ARG A O 1
ATOM 673 N N . GLY A 1 90 ? -3.564 19.281 -1.823 1.00 94.81 90 GLY A N 1
ATOM 674 C CA . GLY A 1 90 ? -3.256 18.668 -3.114 1.00 94.81 90 GLY A CA 1
ATOM 675 C C . GLY A 1 90 ? -3.528 17.162 -3.186 1.00 94.81 90 GLY A C 1
ATOM 676 O O . GLY A 1 90 ? -2.825 16.453 -3.903 1.00 94.81 90 GLY A O 1
ATOM 677 N N . VAL A 1 91 ? -4.529 16.660 -2.461 1.00 97.12 91 VAL A N 1
ATOM 678 C CA . VAL A 1 91 ? -4.989 15.265 -2.568 1.00 97.12 91 VAL A CA 1
ATOM 679 C C . VAL A 1 91 ? -5.440 14.994 -4.001 1.00 97.12 91 VAL A C 1
ATOM 681 O O . VAL A 1 91 ? -6.185 15.782 -4.579 1.00 97.12 91 VAL A O 1
ATOM 684 N N . GLN A 1 92 ? -4.957 13.897 -4.580 1.00 96.31 92 GLN A N 1
ATOM 685 C CA . GLN A 1 92 ? -5.084 13.607 -6.010 1.00 96.31 92 GLN A CA 1
ATOM 686 C C . GLN A 1 92 ? -6.225 12.622 -6.255 1.00 96.31 92 GLN A C 1
ATOM 688 O O . GLN A 1 92 ? -6.223 11.524 -5.697 1.00 96.31 92 GLN A O 1
ATOM 693 N N . ILE A 1 93 ? -7.177 13.000 -7.110 1.00 96.75 93 ILE A N 1
ATOM 694 C CA . ILE A 1 93 ? -8.352 12.182 -7.438 1.00 96.75 93 ILE A CA 1
ATOM 695 C C . ILE A 1 93 ? -8.314 11.803 -8.916 1.00 96.75 93 ILE A C 1
ATOM 697 O O . ILE A 1 93 ? -8.409 12.668 -9.791 1.00 96.75 93 ILE A O 1
ATOM 701 N N . PHE A 1 94 ? -8.155 10.508 -9.185 1.00 97.19 94 PHE A N 1
ATOM 702 C CA . PHE A 1 94 ? -8.174 9.943 -10.534 1.00 97.19 94 PHE A CA 1
ATOM 703 C C . PHE A 1 94 ? -9.592 9.506 -10.926 1.00 97.19 94 PHE A C 1
ATOM 705 O O . PHE A 1 94 ? -10.351 9.071 -10.058 1.00 97.19 94 PHE A O 1
ATOM 712 N N . PRO A 1 95 ? -9.945 9.572 -12.220 1.00 96.44 95 PRO A N 1
ATOM 713 C CA . PRO A 1 95 ? -11.244 9.114 -12.694 1.00 96.44 95 PRO A CA 1
ATOM 714 C C . PRO A 1 95 ? -11.425 7.610 -12.465 1.00 96.44 95 PRO A C 1
ATOM 716 O O . PRO A 1 95 ? -10.495 6.829 -12.658 1.00 96.44 95 PRO A O 1
ATOM 719 N N . MET A 1 96 ? -12.647 7.213 -12.108 1.00 96.00 96 MET A N 1
ATOM 720 C CA . MET A 1 96 ? -13.126 5.831 -11.971 1.00 96.00 96 MET A CA 1
ATOM 721 C C . MET A 1 96 ? -12.392 4.989 -10.915 1.00 96.00 96 MET A C 1
ATOM 723 O O . MET A 1 96 ? -12.467 3.761 -10.933 1.00 96.00 96 MET A O 1
ATOM 727 N N . VAL A 1 97 ? -11.670 5.633 -9.996 1.00 96.62 97 VAL A N 1
ATOM 728 C CA . VAL A 1 97 ? -10.878 4.965 -8.963 1.00 96.62 97 VAL A CA 1
ATOM 729 C C . VAL A 1 97 ? -11.185 5.568 -7.597 1.00 96.62 97 VAL A C 1
ATOM 731 O O . VAL A 1 97 ? -11.245 6.787 -7.449 1.00 96.62 97 VAL A O 1
ATOM 734 N N . LEU A 1 98 ? -11.281 4.706 -6.582 1.00 98.12 98 LEU A N 1
ATOM 735 C CA . LEU A 1 98 ? -11.319 5.123 -5.184 1.00 98.12 98 LEU A CA 1
ATOM 736 C C . LEU A 1 98 ? -9.929 5.515 -4.680 1.00 98.12 98 LEU A C 1
ATOM 738 O O . LEU A 1 98 ? -9.049 4.665 -4.498 1.00 98.12 98 LEU A O 1
ATOM 742 N N . ALA A 1 99 ? -9.763 6.806 -4.416 1.00 98.31 99 ALA A N 1
ATOM 743 C CA . ALA A 1 99 ? -8.674 7.378 -3.648 1.00 98.31 99 ALA A CA 1
ATOM 744 C C . ALA A 1 99 ? -8.928 7.201 -2.144 1.00 98.31 99 ALA A C 1
ATOM 746 O O . ALA A 1 99 ? -10.018 7.464 -1.640 1.00 98.31 99 ALA A O 1
ATOM 747 N N . VAL A 1 100 ? -7.899 6.788 -1.411 1.00 97.94 100 VAL A N 1
ATOM 748 C CA . VAL A 1 100 ? -7.907 6.679 0.048 1.00 97.94 100 VAL A CA 1
ATOM 749 C C . VAL A 1 100 ? -6.804 7.573 0.601 1.00 97.94 100 VAL A C 1
ATOM 751 O O . VAL A 1 100 ? -5.608 7.305 0.415 1.00 97.94 100 VAL A O 1
ATOM 754 N N . GLN A 1 101 ? -7.207 8.643 1.286 1.00 97.81 101 GLN A N 1
ATOM 755 C CA . GLN A 1 101 ? -6.294 9.581 1.932 1.00 97.81 101 GLN A CA 1
ATOM 756 C C . GLN A 1 101 ? -6.259 9.334 3.439 1.00 97.81 101 GLN A C 1
ATOM 758 O O . GLN A 1 101 ? -7.265 9.465 4.131 1.00 97.81 101 GLN A O 1
ATOM 763 N N . HIS A 1 102 ? -5.078 9.012 3.965 1.00 95.75 102 HIS A N 1
ATOM 764 C CA . HIS A 1 102 ? -4.885 8.868 5.406 1.00 95.75 102 HIS A CA 1
ATOM 765 C C . HIS A 1 102 ? -4.600 10.240 6.029 1.00 95.75 102 HIS A C 1
ATOM 767 O O . HIS A 1 102 ? -3.659 10.921 5.616 1.00 95.75 102 HIS A O 1
ATOM 773 N N . ALA A 1 103 ? -5.378 10.620 7.039 1.00 95.62 103 ALA A N 1
ATOM 774 C CA . ALA A 1 103 ? -5.141 11.776 7.895 1.00 95.62 103 ALA A CA 1
ATOM 775 C C . ALA A 1 103 ? -4.576 11.297 9.237 1.00 95.62 103 ALA A C 1
ATOM 777 O O . ALA A 1 103 ? -5.263 10.617 9.998 1.00 95.62 103 ALA A O 1
ATOM 778 N N . ARG A 1 104 ? -3.305 11.614 9.502 1.00 93.00 104 ARG A N 1
ATOM 779 C CA . ARG A 1 104 ? -2.562 11.148 10.681 1.00 93.00 104 ARG A CA 1
ATOM 780 C C . ARG A 1 104 ? -2.541 12.253 11.729 1.00 93.00 104 ARG A C 1
ATOM 782 O O . ARG A 1 104 ? -1.730 13.166 11.639 1.00 93.00 104 ARG A O 1
ATOM 789 N N . LEU A 1 105 ? -3.455 12.186 12.692 1.00 92.56 105 LEU A N 1
ATOM 790 C CA . LEU A 1 105 ? -3.608 13.212 13.723 1.00 92.56 105 LEU A CA 1
ATOM 791 C C . LEU A 1 105 ? -2.679 12.948 14.906 1.00 92.56 105 LEU A C 1
ATOM 793 O O . LEU A 1 105 ? -2.570 11.818 15.393 1.00 92.56 105 LEU A O 1
ATOM 797 N N . ASN A 1 106 ? -2.076 14.021 15.411 1.00 89.12 106 ASN A N 1
ATOM 798 C CA . ASN A 1 106 ? -1.211 13.994 16.585 1.00 89.12 106 ASN A CA 1
ATOM 799 C C . ASN A 1 106 ? -1.981 14.461 17.827 1.00 89.12 106 ASN A C 1
ATOM 801 O O . ASN A 1 106 ? -2.742 15.429 17.738 1.00 89.12 106 ASN A O 1
ATOM 805 N N . PRO A 1 107 ? -1.841 13.786 18.981 1.00 89.62 107 PRO A N 1
ATOM 806 C CA . PRO A 1 107 ? -2.420 14.264 20.233 1.00 89.62 107 PRO A CA 1
ATOM 807 C C . PRO A 1 107 ? -1.873 15.649 20.608 1.00 89.62 107 PRO A C 1
ATOM 809 O O . PRO A 1 107 ? -0.682 15.895 20.453 1.00 89.62 107 PRO A O 1
ATOM 812 N N . LYS A 1 108 ? -2.699 16.530 21.186 1.00 86.50 108 LYS A N 1
ATOM 813 C CA . LYS A 1 108 ? -2.294 17.916 21.529 1.00 86.50 108 LYS A CA 1
ATOM 814 C C . LYS A 1 108 ? -1.060 18.034 22.437 1.00 86.50 108 LYS A C 1
ATOM 816 O O . LYS A 1 108 ? -0.383 19.052 22.411 1.00 86.50 108 LYS A O 1
ATOM 821 N N . ASN A 1 109 ? -0.770 16.997 23.223 1.00 75.56 109 ASN A N 1
ATOM 822 C CA . ASN A 1 109 ? 0.328 16.977 24.194 1.00 75.56 109 ASN A CA 1
ATOM 823 C C . ASN A 1 109 ? 1.524 16.120 23.741 1.00 75.56 109 ASN A C 1
ATOM 825 O O . ASN A 1 109 ? 2.365 15.775 24.567 1.00 75.56 109 ASN A O 1
ATOM 829 N N . SER A 1 110 ? 1.594 15.695 22.474 1.00 68.00 110 SER A N 1
ATOM 830 C CA . SER A 1 110 ? 2.750 14.930 22.001 1.00 68.00 110 SER A CA 1
ATOM 831 C C . SER A 1 110 ? 3.932 15.854 21.711 1.00 68.00 110 SER A C 1
ATOM 833 O O . SER A 1 110 ? 3.823 16.727 20.856 1.00 68.00 110 SER A O 1
ATOM 835 N N . GLU A 1 111 ? 5.076 15.608 22.356 1.00 58.34 111 GLU A N 1
ATOM 836 C CA . GLU A 1 111 ? 6.349 16.318 22.116 1.00 58.34 111 GLU A CA 1
ATOM 837 C C . GLU A 1 111 ? 6.899 16.126 20.687 1.00 58.34 111 GLU A C 1
ATOM 839 O O . GLU A 1 111 ? 7.792 16.850 20.248 1.00 58.34 111 GLU A O 1
ATOM 844 N N . ASN A 1 112 ? 6.346 15.174 19.927 1.00 56.12 112 ASN A N 1
ATOM 845 C CA . ASN A 1 112 ? 6.707 14.947 18.533 1.00 56.12 112 ASN A CA 1
ATOM 846 C C . ASN A 1 112 ? 6.153 16.059 17.631 1.00 56.12 112 ASN A C 1
ATOM 848 O O . ASN A 1 112 ? 4.958 16.101 17.341 1.00 56.12 112 ASN A O 1
ATOM 852 N N . GLN A 1 113 ? 7.056 16.904 17.124 1.00 54.03 113 GLN A N 1
ATOM 853 C CA . GLN A 1 113 ? 6.812 17.898 16.072 1.00 54.03 113 GLN A CA 1
ATOM 854 C C . GLN A 1 113 ? 6.565 17.228 14.707 1.00 54.03 113 GLN A C 1
ATOM 856 O O . GLN A 1 113 ? 7.361 17.346 13.770 1.00 54.03 113 GLN A O 1
ATOM 861 N N . ILE A 1 114 ? 5.478 16.474 14.576 1.00 61.22 114 ILE A N 1
ATOM 862 C CA . ILE A 1 114 ? 4.967 16.109 13.254 1.00 61.22 114 ILE A CA 1
ATOM 863 C C . ILE A 1 114 ? 4.204 17.325 12.729 1.00 61.22 114 ILE A C 1
ATOM 865 O O . ILE A 1 114 ? 3.424 17.932 13.456 1.00 61.22 114 ILE A O 1
ATOM 869 N N . GLU A 1 115 ? 4.465 17.698 11.477 1.00 69.25 115 GLU A N 1
ATOM 870 C CA . GLU A 1 115 ? 3.808 18.837 10.843 1.00 69.25 115 GLU A CA 1
ATOM 871 C C . GLU A 1 115 ? 2.295 18.609 10.816 1.00 69.25 115 GLU A C 1
ATOM 873 O O . GLU A 1 115 ? 1.823 17.602 10.296 1.00 69.25 115 GLU A O 1
ATOM 878 N N . ASP A 1 116 ? 1.536 19.568 11.348 1.00 81.12 116 ASP A N 1
ATOM 879 C CA . ASP A 1 116 ? 0.068 19.580 11.313 1.00 81.12 116 ASP A CA 1
ATOM 880 C C . ASP A 1 116 ? -0.482 19.887 9.903 1.00 81.12 116 ASP A C 1
ATOM 882 O O . ASP A 1 116 ? -1.689 20.010 9.681 1.00 81.12 116 ASP A O 1
ATOM 886 N N . GLN A 1 117 ? 0.417 19.992 8.926 1.00 89.38 117 GLN A N 1
ATOM 887 C CA . GLN A 1 117 ? 0.115 20.187 7.527 1.00 89.38 117 GLN A CA 1
ATOM 888 C C . GLN A 1 117 ? 0.942 19.229 6.669 1.00 89.38 117 GLN A C 1
ATOM 890 O O . GLN A 1 117 ? 2.123 19.008 6.909 1.00 89.38 117 GLN A O 1
ATOM 895 N N . LEU A 1 118 ? 0.321 18.699 5.624 1.00 92.88 118 LEU A N 1
ATOM 896 C CA . LEU A 1 118 ? 0.951 17.877 4.608 1.00 92.88 118 LEU A CA 1
ATOM 897 C C . LEU A 1 118 ? 0.627 18.443 3.226 1.00 92.88 118 LEU A C 1
ATOM 899 O O . LEU A 1 118 ? -0.534 18.685 2.904 1.00 92.88 118 LEU A O 1
ATOM 903 N N . LEU A 1 119 ? 1.646 18.622 2.391 1.00 94.75 119 LEU A N 1
ATOM 904 C CA . LEU A 1 119 ? 1.480 18.951 0.978 1.00 94.75 119 LEU A CA 1
ATOM 905 C C . LEU A 1 119 ? 1.801 17.719 0.132 1.00 94.75 119 LEU A C 1
ATOM 907 O O . LEU A 1 119 ? 2.929 17.225 0.148 1.00 94.75 119 LEU A O 1
ATOM 911 N N . ILE A 1 120 ? 0.822 17.231 -0.626 1.00 93.94 120 ILE A N 1
ATOM 912 C CA . ILE A 1 120 ? 1.032 16.115 -1.545 1.00 93.94 120 ILE A CA 1
ATOM 913 C C . ILE A 1 120 ? 1.789 16.616 -2.772 1.00 93.94 120 ILE A C 1
ATOM 915 O O . ILE A 1 120 ? 1.297 17.442 -3.539 1.00 93.94 120 ILE A O 1
ATOM 919 N N . SER A 1 121 ? 3.001 16.095 -2.953 1.00 92.56 121 SER A N 1
ATOM 920 C CA . SER A 1 121 ? 3.816 16.364 -4.137 1.00 92.56 121 SER A CA 1
ATOM 921 C C . SER A 1 121 ? 3.227 15.712 -5.391 1.00 92.56 121 SER A C 1
ATOM 923 O O . SER A 1 121 ? 2.501 14.713 -5.319 1.00 92.56 121 SER A O 1
ATOM 925 N N . GLU A 1 122 ? 3.562 16.262 -6.556 1.00 92.94 122 GLU A N 1
ATOM 926 C CA . GLU A 1 122 ? 3.186 15.674 -7.843 1.00 92.94 122 GLU A CA 1
ATOM 927 C C . GLU A 1 122 ? 3.757 14.249 -8.009 1.00 92.94 122 GLU A C 1
ATOM 929 O O . GLU A 1 122 ? 4.792 13.918 -7.439 1.00 92.94 122 GLU A O 1
ATOM 934 N N . PRO A 1 123 ? 3.089 13.356 -8.757 1.00 94.12 123 PRO A N 1
ATOM 935 C CA . PRO A 1 123 ? 3.632 12.040 -9.072 1.00 94.12 123 PRO A CA 1
ATOM 936 C C . PRO A 1 123 ? 4.739 12.144 -10.131 1.00 94.12 123 PRO A C 1
ATOM 938 O O . PRO A 1 123 ? 4.767 13.083 -10.931 1.00 94.12 123 PRO A O 1
ATOM 941 N N . THR A 1 124 ? 5.616 11.143 -10.210 1.00 94.88 124 THR A N 1
ATOM 942 C CA . THR A 1 124 ? 6.838 11.203 -11.036 1.00 94.88 124 THR A CA 1
ATOM 943 C C . THR A 1 124 ? 6.603 11.215 -12.545 1.00 94.88 124 THR A C 1
ATOM 945 O O . THR A 1 124 ? 7.496 11.593 -13.296 1.00 94.88 124 THR A O 1
ATOM 948 N N . LEU A 1 125 ? 5.416 10.817 -13.014 1.00 94.25 125 LEU A N 1
ATOM 949 C CA . LEU A 1 125 ? 5.044 10.916 -14.432 1.00 94.25 125 LEU A CA 1
ATOM 950 C C . LEU A 1 125 ? 4.687 12.351 -14.861 1.00 94.25 125 LEU A C 1
ATOM 952 O O . LEU A 1 125 ? 4.738 12.651 -16.053 1.00 94.25 125 LEU A O 1
ATOM 956 N N . ILE A 1 126 ? 4.349 13.229 -13.908 1.00 92.50 126 ILE A N 1
ATOM 957 C CA . ILE A 1 126 ? 4.002 14.638 -14.153 1.00 92.50 126 ILE A CA 1
ATOM 958 C C . ILE A 1 126 ? 5.116 15.567 -13.673 1.00 92.50 126 ILE A C 1
ATOM 960 O O . ILE A 1 126 ? 5.595 16.389 -14.454 1.00 92.50 126 ILE A O 1
ATOM 964 N N . GLY A 1 127 ? 5.534 15.415 -12.416 1.00 90.06 127 GLY A N 1
ATOM 965 C CA . GLY A 1 127 ? 6.522 16.288 -11.797 1.00 90.06 127 GLY A CA 1
ATOM 966 C C . GLY A 1 127 ? 7.917 16.136 -12.404 1.00 90.06 127 GLY A C 1
ATOM 967 O O . GLY A 1 127 ? 8.233 15.159 -13.089 1.00 90.06 127 GLY A O 1
ATOM 968 N N . ASN A 1 128 ? 8.768 17.125 -12.141 1.00 90.25 128 ASN A N 1
ATOM 969 C CA . ASN A 1 128 ? 10.155 17.119 -12.585 1.00 90.25 128 ASN A CA 1
ATOM 970 C C . ASN A 1 128 ? 11.054 16.516 -11.501 1.00 90.25 128 ASN A C 1
ATOM 972 O O . ASN A 1 128 ? 11.225 17.110 -10.436 1.00 90.25 128 ASN A O 1
ATOM 976 N N . TYR A 1 129 ? 11.629 15.351 -11.786 1.00 91.56 129 TYR A N 1
ATOM 977 C CA . TYR A 1 129 ? 12.492 14.615 -10.868 1.00 91.56 129 TYR A CA 1
ATOM 978 C C . TYR A 1 129 ? 13.819 14.275 -11.545 1.00 91.56 129 TYR A C 1
ATOM 980 O O . TYR A 1 129 ? 13.835 14.003 -12.748 1.00 91.56 129 TYR A O 1
ATOM 988 N N . PRO A 1 130 ? 14.933 14.280 -10.795 1.00 90.69 130 PRO A N 1
ATOM 989 C CA . PRO A 1 130 ? 16.237 13.937 -11.340 1.00 90.69 130 PRO A CA 1
ATOM 990 C C . PRO A 1 130 ? 16.291 12.475 -11.793 1.00 90.69 130 PRO A C 1
ATOM 992 O O . PRO A 1 130 ? 15.588 11.604 -11.273 1.00 90.69 130 PRO A O 1
ATOM 995 N N . GLU A 1 131 ? 17.161 12.202 -12.762 1.00 89.25 131 GLU A N 1
ATOM 996 C CA . GLU A 1 131 ? 17.370 10.844 -13.248 1.00 89.25 131 GLU A CA 1
ATOM 997 C C . GLU A 1 131 ? 18.068 9.964 -12.207 1.00 89.25 131 GLU A C 1
ATOM 999 O O . GLU A 1 131 ? 18.998 10.384 -11.515 1.00 89.25 131 GLU A O 1
ATOM 1004 N N . LYS A 1 132 ? 17.639 8.701 -12.146 1.00 94.00 132 LYS A N 1
ATOM 1005 C CA . LYS A 1 132 ? 18.230 7.688 -11.274 1.00 94.00 132 LYS A CA 1
ATOM 1006 C C . LYS A 1 132 ? 19.637 7.308 -11.739 1.00 94.00 132 LYS A C 1
ATOM 1008 O O . LYS A 1 132 ? 19.860 7.066 -12.926 1.00 94.00 132 LYS A O 1
ATOM 1013 N N . ILE A 1 133 ? 20.563 7.165 -10.792 1.00 92.69 133 ILE A N 1
ATOM 1014 C CA . ILE A 1 133 ? 21.916 6.664 -11.052 1.00 92.69 133 ILE A CA 1
ATOM 1015 C C . ILE A 1 133 ? 21.854 5.155 -11.339 1.00 92.69 133 ILE A C 1
ATOM 1017 O O . ILE A 1 133 ? 21.287 4.402 -10.540 1.00 92.69 133 ILE A O 1
ATOM 1021 N N . PRO A 1 134 ? 22.439 4.673 -12.451 1.00 93.12 134 PRO A N 1
ATOM 1022 C CA . PRO A 1 134 ? 22.494 3.248 -12.728 1.00 93.12 134 PRO A CA 1
ATOM 1023 C C . PRO A 1 134 ? 23.282 2.449 -11.702 1.00 93.12 134 PRO A C 1
ATOM 1025 O O . PRO A 1 134 ? 24.362 2.836 -11.263 1.00 93.12 134 PRO A O 1
ATOM 1028 N N . GLU A 1 135 ? 22.732 1.296 -11.346 1.00 92.44 135 GLU A N 1
ATOM 1029 C CA . GLU A 1 135 ? 23.230 0.453 -10.279 1.00 92.44 135 GLU A CA 1
ATOM 1030 C C . GLU A 1 135 ? 23.047 -1.025 -10.661 1.00 92.44 135 GLU A C 1
ATOM 1032 O O . GLU A 1 135 ? 22.008 -1.426 -11.179 1.00 92.44 135 GLU A O 1
ATOM 1037 N N . SER A 1 136 ? 24.064 -1.862 -10.413 1.00 88.00 136 SER A N 1
ATOM 1038 C CA . SER A 1 136 ? 23.995 -3.290 -10.764 1.00 88.00 136 SER A CA 1
ATOM 1039 C C . SER A 1 136 ? 22.800 -3.978 -10.097 1.00 88.00 136 SER A C 1
ATOM 1041 O O . SER A 1 136 ? 22.662 -3.912 -8.869 1.00 88.00 136 SER A O 1
ATOM 1043 N N . ALA A 1 137 ? 22.010 -4.694 -10.909 1.00 84.00 137 ALA A N 1
ATOM 1044 C CA . ALA A 1 137 ? 20.835 -5.454 -10.485 1.00 84.00 137 ALA A CA 1
ATOM 1045 C C . ALA A 1 137 ? 21.172 -6.540 -9.448 1.00 84.00 137 ALA A C 1
ATOM 1047 O O . ALA A 1 137 ? 20.401 -6.784 -8.519 1.00 84.00 137 ALA A O 1
ATOM 1048 N N . THR A 1 138 ? 22.346 -7.167 -9.582 1.00 82.12 138 THR A N 1
ATOM 1049 C CA . THR A 1 138 ? 22.865 -8.151 -8.620 1.00 82.12 138 THR A CA 1
ATOM 1050 C C . THR A 1 138 ? 23.995 -7.529 -7.811 1.00 82.12 138 THR A C 1
ATOM 1052 O O . THR A 1 138 ? 24.909 -6.912 -8.369 1.00 82.12 138 THR A O 1
ATOM 1055 N N . LYS A 1 139 ? 23.945 -7.693 -6.486 1.00 79.25 139 LYS A N 1
ATOM 1056 C CA . LYS A 1 139 ? 25.012 -7.255 -5.579 1.00 79.25 139 LYS A CA 1
ATOM 1057 C C . LYS A 1 139 ? 25.974 -8.401 -5.322 1.00 79.25 139 LYS A C 1
ATOM 1059 O O . LYS A 1 139 ? 25.583 -9.393 -4.717 1.00 79.25 139 LYS A O 1
ATOM 1064 N N . LEU A 1 140 ? 27.213 -8.251 -5.792 1.00 63.22 140 LEU A N 1
ATOM 1065 C CA . LEU A 1 140 ? 28.301 -9.187 -5.512 1.00 63.22 140 LEU A CA 1
ATOM 1066 C C . LEU A 1 140 ? 28.661 -9.135 -4.020 1.00 63.22 140 LEU A C 1
ATOM 1068 O O . LEU A 1 140 ? 28.573 -8.076 -3.401 1.00 63.22 140 LEU A O 1
ATOM 1072 N N . ASN A 1 141 ? 29.099 -10.268 -3.465 1.00 56.53 141 ASN A N 1
ATOM 1073 C CA . ASN A 1 141 ? 29.613 -10.384 -2.097 1.00 56.53 141 ASN A CA 1
ATOM 1074 C C . ASN A 1 141 ? 28.632 -9.907 -1.016 1.00 56.53 141 ASN A C 1
ATOM 1076 O O . ASN A 1 141 ? 28.945 -8.999 -0.254 1.00 56.53 141 ASN A O 1
ATOM 1080 N N . VAL A 1 142 ? 27.455 -10.523 -0.904 1.00 60.22 142 VAL A N 1
ATOM 1081 C CA . VAL A 1 142 ? 26.651 -10.423 0.325 1.00 60.22 142 VAL A CA 1
ATOM 1082 C C . VAL A 1 142 ? 27.288 -11.379 1.354 1.00 60.22 142 VAL A C 1
ATOM 1084 O O . VAL A 1 142 ? 27.099 -12.584 1.196 1.00 60.22 142 VAL A O 1
ATOM 1087 N N . PRO A 1 143 ? 28.082 -10.941 2.364 1.00 51.91 143 PRO A N 1
ATOM 1088 C CA . PRO A 1 143 ? 28.682 -11.872 3.307 1.00 51.91 143 PRO A CA 1
ATOM 1089 C C . PRO A 1 143 ? 27.604 -12.531 4.158 1.00 51.91 143 PRO A C 1
ATOM 1091 O O . PRO A 1 143 ? 26.616 -11.897 4.539 1.00 51.91 143 PRO A O 1
ATOM 1094 N N . VAL A 1 144 ? 27.849 -13.801 4.465 1.00 48.00 144 VAL A N 1
ATOM 1095 C CA . VAL A 1 144 ? 27.074 -14.617 5.395 1.00 48.00 144 VAL A CA 1
ATOM 1096 C C . VAL A 1 144 ? 27.284 -14.051 6.797 1.00 48.00 144 VAL A C 1
ATOM 1098 O O . VAL A 1 144 ? 28.289 -14.337 7.443 1.00 48.00 144 VAL A O 1
ATOM 1101 N N . SER A 1 145 ? 26.360 -13.226 7.282 1.00 41.28 145 SER A N 1
ATOM 1102 C CA . SER A 1 145 ? 26.360 -12.863 8.698 1.00 41.28 145 SER A CA 1
ATOM 1103 C C . SER A 1 145 ? 25.695 -13.989 9.493 1.00 41.28 145 SER A C 1
ATOM 1105 O O . SER A 1 145 ? 24.481 -14.161 9.435 1.00 41.28 145 SER A O 1
ATOM 1107 N N . GLY A 1 146 ? 26.493 -14.783 10.214 1.00 43.16 146 GLY A N 1
ATOM 1108 C CA . GLY A 1 146 ? 26.012 -15.535 11.379 1.00 43.16 146 GLY A CA 1
ATOM 1109 C C . GLY A 1 146 ? 25.371 -16.911 11.165 1.00 43.16 146 GLY A C 1
ATOM 1110 O O . GLY A 1 146 ? 24.503 -17.263 11.951 1.00 43.16 146 GLY A O 1
ATOM 1111 N N . GLY A 1 147 ? 25.772 -17.711 10.170 1.00 40.12 147 GLY A N 1
ATOM 1112 C CA . GLY A 1 147 ? 25.503 -19.167 10.160 1.00 40.12 147 GLY A CA 1
ATOM 1113 C C . GLY A 1 147 ? 24.032 -19.623 10.105 1.00 40.12 147 GLY A C 1
ATOM 1114 O O . GLY A 1 147 ? 23.768 -20.818 10.206 1.00 40.12 147 GLY A O 1
ATOM 1115 N N . VAL A 1 148 ? 23.078 -18.707 9.925 1.00 43.19 148 VAL A N 1
ATOM 1116 C C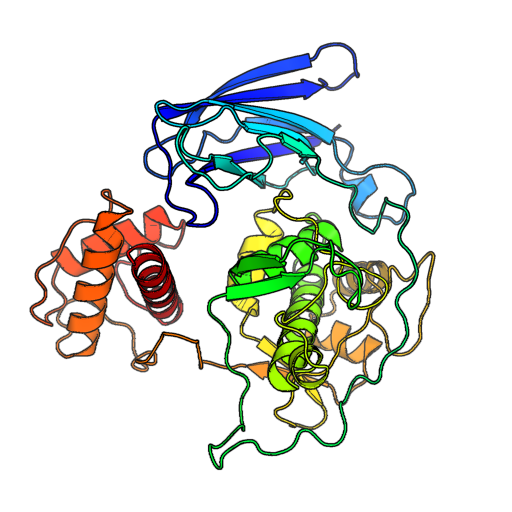A . VAL A 1 148 ? 21.654 -19.006 9.731 1.00 43.19 148 VAL A CA 1
ATOM 1117 C C . VAL A 1 148 ? 21.357 -19.017 8.232 1.00 43.19 148 VAL A C 1
ATOM 1119 O O . VAL A 1 148 ? 21.814 -18.150 7.493 1.00 43.19 148 VAL A O 1
ATOM 1122 N N . ASP A 1 149 ? 20.610 -20.018 7.774 1.00 43.94 149 ASP A N 1
ATOM 1123 C CA . ASP A 1 149 ? 20.261 -20.246 6.370 1.00 43.94 149 ASP A CA 1
ATOM 1124 C C . ASP A 1 149 ? 19.477 -19.059 5.753 1.00 43.94 149 ASP A C 1
ATOM 1126 O O . ASP A 1 149 ? 18.247 -18.977 5.830 1.00 43.94 149 ASP A O 1
ATOM 1130 N N . TYR A 1 150 ? 20.199 -18.123 5.121 1.00 51.28 150 TYR A N 1
ATOM 1131 C CA . TYR A 1 150 ? 19.681 -16.942 4.400 1.00 51.28 150 TYR A CA 1
ATOM 1132 C C . TYR A 1 150 ? 19.079 -17.277 3.032 1.00 51.28 150 TYR A C 1
ATOM 1134 O O . TYR A 1 150 ? 19.133 -16.503 2.080 1.00 51.28 150 TYR A O 1
ATOM 1142 N N . GLN A 1 151 ? 18.470 -18.442 2.901 1.00 66.69 151 GLN A N 1
ATOM 1143 C CA . GLN A 1 151 ? 18.008 -18.906 1.611 1.00 66.69 151 GLN A CA 1
ATOM 1144 C C . GLN A 1 151 ? 16.673 -18.292 1.150 1.00 66.69 151 GLN A C 1
ATOM 1146 O O . GLN A 1 151 ? 16.237 -18.587 0.049 1.00 66.69 151 GLN A O 1
ATOM 1151 N N . THR A 1 152 ? 16.007 -17.430 1.919 1.00 73.56 152 THR A N 1
ATOM 1152 C CA . THR A 1 152 ? 14.815 -16.713 1.429 1.00 73.56 152 THR A CA 1
ATOM 1153 C C . THR A 1 152 ? 14.706 -15.365 2.145 1.00 73.56 152 THR A C 1
ATOM 1155 O O . THR A 1 152 ? 14.836 -15.354 3.372 1.00 73.56 152 THR A O 1
ATOM 1158 N N . PRO A 1 153 ? 14.460 -14.242 1.440 1.00 85.94 153 PRO A N 1
ATOM 1159 C CA . PRO A 1 153 ? 14.208 -12.948 2.067 1.00 85.94 153 PRO A CA 1
ATOM 1160 C C . PRO A 1 153 ? 13.020 -13.027 3.029 1.00 85.94 153 PRO A C 1
ATOM 1162 O O . PRO A 1 153 ? 12.048 -13.744 2.793 1.00 85.94 153 PRO A O 1
ATOM 1165 N N . MET A 1 154 ? 13.104 -12.266 4.112 1.00 89.25 154 MET A N 1
ATOM 1166 C CA . MET A 1 154 ? 12.026 -12.081 5.076 1.00 89.25 154 MET A CA 1
ATOM 1167 C C . MET A 1 154 ? 11.339 -10.746 4.799 1.00 89.25 154 MET A C 1
ATOM 1169 O O . MET A 1 154 ? 12.010 -9.743 4.555 1.00 89.25 154 MET A O 1
ATOM 1173 N N . ILE A 1 155 ? 10.010 -10.729 4.849 1.00 92.69 155 ILE A N 1
ATOM 1174 C CA . ILE A 1 155 ? 9.230 -9.497 4.748 1.00 92.69 155 ILE A CA 1
ATOM 1175 C C . ILE A 1 155 ? 9.257 -8.800 6.110 1.00 92.69 155 ILE A C 1
ATOM 1177 O O . ILE A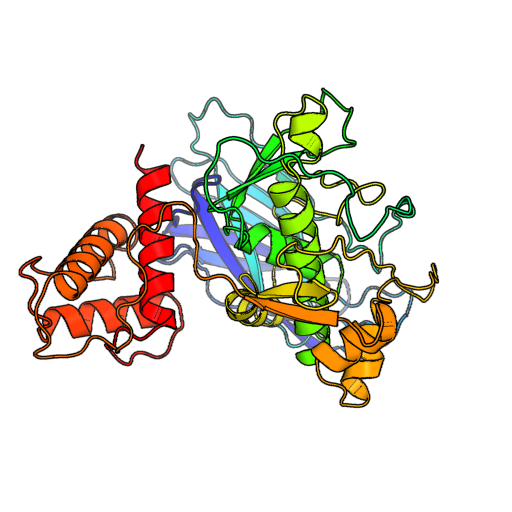 1 155 ? 8.746 -9.376 7.076 1.00 92.69 155 ILE A O 1
ATOM 1181 N N . PRO A 1 156 ? 9.833 -7.593 6.224 1.00 93.00 156 PRO A N 1
ATOM 1182 C CA . PRO A 1 156 ? 9.810 -6.856 7.478 1.00 93.00 156 PRO A CA 1
ATOM 1183 C C . PRO A 1 156 ? 8.387 -6.391 7.794 1.00 93.00 156 PRO A C 1
ATOM 1185 O O . PRO A 1 156 ? 7.546 -6.214 6.906 1.00 93.00 156 PRO A O 1
ATOM 1188 N N . TYR A 1 157 ? 8.124 -6.140 9.068 1.00 90.06 157 TYR A N 1
ATOM 1189 C CA . TYR A 1 157 ? 6.869 -5.526 9.483 1.00 90.06 157 TYR A CA 1
ATOM 1190 C C . TYR A 1 157 ? 6.825 -4.054 9.038 1.00 90.06 157 TYR A C 1
ATOM 1192 O O . TYR A 1 157 ? 5.841 -3.581 8.454 1.00 90.06 157 TYR A O 1
ATOM 1200 N N . SER A 1 158 ? 7.926 -3.337 9.254 1.00 93.12 158 SER A N 1
ATOM 1201 C CA . SER A 1 158 ? 8.085 -1.946 8.855 1.00 93.12 158 SER A CA 1
ATOM 1202 C C . SER A 1 158 ? 9.515 -1.648 8.416 1.00 93.12 158 SER A C 1
ATOM 1204 O O . SER A 1 158 ? 10.439 -2.414 8.675 1.00 93.12 158 SER A O 1
ATOM 1206 N N . ILE A 1 159 ? 9.687 -0.540 7.706 1.00 96.31 159 ILE A N 1
ATOM 1207 C CA . ILE A 1 159 ? 10.976 -0.050 7.239 1.00 96.31 159 ILE A CA 1
ATOM 1208 C C . ILE A 1 159 ? 11.150 1.407 7.652 1.00 96.31 159 ILE A C 1
ATOM 1210 O O . ILE A 1 159 ? 10.209 2.196 7.656 1.00 96.31 159 ILE A O 1
ATOM 1214 N N . VAL A 1 160 ? 12.383 1.768 7.973 1.00 97.56 160 VAL A N 1
ATOM 1215 C CA . VAL A 1 160 ? 12.822 3.161 8.073 1.00 97.56 160 VAL A CA 1
ATOM 1216 C C . VAL A 1 160 ? 13.143 3.708 6.679 1.00 97.56 160 VAL A C 1
ATOM 1218 O O . VAL A 1 160 ? 14.047 3.189 6.014 1.00 97.56 160 VAL A O 1
ATOM 1221 N N . VAL A 1 161 ? 12.403 4.739 6.264 1.00 98.25 161 VAL A N 1
ATOM 1222 C CA . VAL A 1 161 ? 12.634 5.527 5.045 1.00 98.25 161 VAL A CA 1
ATOM 1223 C C . VAL A 1 161 ? 13.295 6.848 5.428 1.00 98.25 161 VAL A C 1
ATOM 1225 O O . VAL A 1 161 ? 12.757 7.592 6.249 1.00 98.25 161 VAL A O 1
ATOM 1228 N N . HIS A 1 162 ? 14.438 7.146 4.824 1.00 98.19 162 HIS A N 1
ATOM 1229 C CA . HIS A 1 162 ? 15.138 8.416 4.981 1.00 98.19 162 HIS A CA 1
ATOM 1230 C C . HIS A 1 162 ? 14.609 9.443 3.975 1.00 98.19 162 HIS A C 1
ATOM 1232 O O . HIS A 1 162 ? 14.637 9.198 2.767 1.00 98.19 162 HIS A O 1
ATOM 1238 N N . LEU A 1 163 ? 14.091 10.573 4.459 1.00 96.44 163 LEU A N 1
ATOM 1239 C CA . LEU A 1 163 ? 13.435 11.596 3.635 1.00 96.44 163 LEU A CA 1
ATOM 1240 C C . LEU A 1 163 ? 14.428 12.596 3.015 1.00 96.44 163 LEU A C 1
ATOM 1242 O O . LEU A 1 163 ? 14.225 13.806 3.100 1.00 96.44 163 LEU A O 1
ATOM 1246 N N . GLY A 1 164 ? 15.507 12.087 2.424 1.00 96.69 164 GLY A N 1
ATOM 1247 C CA . GLY A 1 164 ? 16.535 12.871 1.747 1.00 96.69 164 GLY A CA 1
ATOM 1248 C C . GLY A 1 164 ? 17.566 11.994 1.040 1.00 96.69 164 GLY A C 1
ATOM 1249 O O . GLY A 1 164 ? 17.442 10.767 0.987 1.00 96.69 164 GLY A O 1
ATOM 1250 N N . ALA A 1 165 ? 18.606 12.622 0.492 1.00 97.00 165 ALA A N 1
ATOM 1251 C CA . ALA A 1 165 ? 19.741 11.902 -0.079 1.00 97.00 165 ALA A CA 1
ATOM 1252 C C . ALA A 1 165 ? 20.469 11.087 1.013 1.00 97.00 165 ALA A C 1
ATOM 1254 O O . ALA A 1 165 ? 20.483 11.505 2.164 1.00 97.00 165 ALA A O 1
ATOM 1255 N N . PRO A 1 166 ? 21.172 9.980 0.696 1.00 96.69 166 PRO A N 1
ATOM 1256 C CA . PRO A 1 166 ? 21.761 9.091 1.709 1.00 96.69 166 PRO A CA 1
ATOM 1257 C C . PRO A 1 166 ? 22.708 9.745 2.733 1.00 96.69 166 PRO A C 1
ATOM 1259 O O . PRO A 1 166 ? 22.977 9.173 3.790 1.00 96.69 166 PRO A O 1
ATOM 1262 N N . ASN A 1 167 ? 23.284 10.899 2.391 1.00 96.06 167 ASN A N 1
ATOM 1263 C CA . ASN A 1 167 ? 24.228 11.648 3.221 1.00 96.06 167 ASN A CA 1
ATOM 1264 C C . ASN A 1 167 ? 23.639 12.952 3.782 1.00 96.06 167 ASN A C 1
ATOM 1266 O O . ASN A 1 167 ? 24.384 13.739 4.365 1.00 96.06 167 ASN A O 1
ATOM 1270 N N . ASP A 1 168 ? 22.338 13.191 3.615 1.00 96.69 168 ASP A N 1
ATOM 1271 C CA . ASP A 1 168 ? 21.658 14.335 4.213 1.00 96.69 168 ASP A CA 1
ATOM 1272 C C . ASP A 1 168 ? 21.314 14.047 5.679 1.00 96.69 168 ASP A C 1
ATOM 1274 O O . ASP A 1 168 ? 20.251 13.541 6.019 1.00 96.69 168 ASP A O 1
ATOM 1278 N N . ASN A 1 169 ? 22.223 14.399 6.583 1.00 91.81 169 ASN A N 1
ATOM 1279 C CA . ASN A 1 169 ? 22.024 14.155 8.013 1.00 91.81 169 ASN A CA 1
ATOM 1280 C C . ASN A 1 169 ? 20.896 15.006 8.637 1.00 91.81 169 ASN A C 1
ATOM 1282 O O . ASN A 1 169 ? 20.552 14.774 9.794 1.00 91.81 169 ASN A O 1
ATOM 1286 N N . ASN A 1 170 ? 20.333 15.981 7.911 1.00 94.06 170 ASN A N 1
ATOM 1287 C CA . ASN A 1 170 ? 19.204 16.789 8.384 1.00 94.06 170 ASN A CA 1
ATOM 1288 C C . ASN A 1 170 ? 17.847 16.193 7.983 1.00 94.06 170 ASN A C 1
ATOM 1290 O O . ASN A 1 170 ? 16.811 16.613 8.507 1.00 94.06 170 ASN A O 1
ATOM 1294 N N . ALA A 1 171 ? 17.831 15.237 7.052 1.00 94.69 171 ALA A N 1
ATOM 1295 C CA . ALA A 1 171 ? 16.604 14.609 6.600 1.00 94.69 171 ALA A CA 1
ATOM 1296 C C . ALA A 1 171 ? 16.003 13.697 7.679 1.00 94.69 171 ALA A C 1
ATOM 1298 O O . ALA A 1 171 ? 16.687 12.953 8.385 1.00 94.69 171 ALA A O 1
ATOM 1299 N N . LYS A 1 172 ? 14.674 13.753 7.798 1.00 94.00 172 LYS A N 1
ATOM 1300 C CA . LYS A 1 172 ? 13.915 12.979 8.786 1.00 94.00 172 LYS A CA 1
ATOM 1301 C C . LYS A 1 172 ? 13.892 11.497 8.391 1.00 94.00 172 LYS A C 1
ATOM 1303 O O . LYS A 1 172 ? 13.632 11.160 7.238 1.00 94.00 172 LYS A O 1
ATOM 1308 N N . ASN A 1 173 ? 14.058 10.612 9.370 1.00 95.44 173 ASN A N 1
ATOM 1309 C CA . ASN A 1 173 ? 13.774 9.184 9.227 1.00 95.44 173 ASN A CA 1
ATOM 1310 C C . ASN A 1 173 ? 12.322 8.909 9.639 1.00 95.44 173 ASN A C 1
ATOM 1312 O O . ASN A 1 173 ? 11.909 9.267 10.743 1.00 95.44 173 ASN A O 1
ATOM 1316 N N . VAL A 1 174 ? 11.545 8.253 8.777 1.00 93.56 174 VAL A N 1
ATOM 1317 C CA . VAL A 1 174 ? 10.155 7.870 9.070 1.00 93.56 174 VAL A CA 1
ATOM 1318 C C . VAL A 1 174 ? 9.988 6.358 9.041 1.00 93.56 174 VAL A C 1
ATOM 1320 O O . VAL A 1 174 ? 10.459 5.678 8.132 1.00 93.56 174 VAL A O 1
ATOM 1323 N N . ASN A 1 175 ? 9.301 5.820 10.047 1.00 92.88 175 ASN A N 1
ATOM 1324 C CA . ASN A 1 175 ? 8.972 4.401 10.114 1.00 92.88 175 ASN A CA 1
ATOM 1325 C C . ASN A 1 175 ? 7.644 4.147 9.386 1.00 92.88 175 ASN A C 1
ATOM 1327 O O . ASN A 1 175 ? 6.619 4.735 9.734 1.00 92.88 175 ASN A O 1
ATOM 1331 N N . VAL A 1 176 ? 7.671 3.295 8.364 1.00 92.94 176 VAL A N 1
ATOM 1332 C CA . VAL A 1 176 ? 6.548 3.029 7.457 1.00 92.94 176 VAL A CA 1
ATOM 1333 C C . VAL A 1 176 ? 6.321 1.526 7.386 1.00 92.94 176 VAL A C 1
ATOM 1335 O O . VAL A 1 176 ? 7.270 0.764 7.202 1.00 92.94 176 VAL A O 1
ATOM 1338 N N . ARG A 1 177 ? 5.070 1.061 7.494 1.00 92.69 177 ARG A N 1
ATOM 1339 C CA . ARG A 1 177 ? 4.776 -0.364 7.278 1.00 92.69 177 ARG A CA 1
ATOM 1340 C C . ARG A 1 177 ? 5.219 -0.765 5.875 1.00 92.69 177 ARG A C 1
ATOM 1342 O O . ARG A 1 177 ? 4.960 -0.048 4.909 1.00 92.69 177 ARG A O 1
ATOM 1349 N N . PHE A 1 178 ? 5.830 -1.938 5.753 1.00 95.56 178 PHE A N 1
ATOM 1350 C CA . PHE A 1 178 ? 6.413 -2.394 4.489 1.00 95.56 178 PHE A CA 1
ATOM 1351 C C . PHE A 1 178 ? 5.407 -2.368 3.327 1.00 95.56 178 PHE A C 1
ATOM 1353 O O . PHE A 1 178 ? 5.700 -1.890 2.233 1.00 95.56 178 PHE A O 1
ATOM 1360 N N . ILE A 1 179 ? 4.178 -2.816 3.592 1.00 94.31 179 ILE A N 1
ATOM 1361 C CA . ILE A 1 179 ? 3.106 -2.833 2.596 1.00 94.31 179 ILE A CA 1
ATOM 1362 C C . ILE A 1 179 ? 2.657 -1.426 2.173 1.00 94.31 179 ILE A C 1
ATOM 1364 O O . ILE A 1 179 ? 2.351 -1.205 1.002 1.00 94.31 179 ILE A O 1
ATOM 1368 N N . ASP A 1 180 ? 2.652 -0.462 3.096 1.00 95.12 180 ASP A N 1
ATOM 1369 C CA . ASP A 1 180 ? 2.246 0.912 2.797 1.00 95.12 180 ASP A CA 1
ATOM 1370 C C . ASP A 1 180 ? 3.324 1.652 2.024 1.00 95.12 180 ASP A C 1
ATOM 1372 O O . ASP A 1 180 ? 2.991 2.463 1.162 1.00 95.12 180 ASP A O 1
ATOM 1376 N N . TYR A 1 181 ? 4.600 1.341 2.273 1.00 98.00 181 TYR A N 1
ATOM 1377 C CA . TYR A 1 181 ? 5.694 1.829 1.439 1.00 98.00 181 TYR A CA 1
ATOM 1378 C C . TYR A 1 181 ? 5.467 1.437 -0.025 1.00 98.00 181 TYR A C 1
ATOM 1380 O O . TYR A 1 181 ? 5.450 2.305 -0.896 1.00 98.00 181 TYR A O 1
ATOM 1388 N N . ILE A 1 182 ? 5.181 0.159 -0.296 1.00 98.56 182 ILE A N 1
ATOM 1389 C CA . ILE A 1 182 ? 4.950 -0.329 -1.665 1.00 98.56 182 ILE A CA 1
ATOM 1390 C C . ILE A 1 182 ? 3.738 0.361 -2.303 1.00 98.56 182 ILE A C 1
ATOM 1392 O O . ILE A 1 182 ? 3.837 0.828 -3.439 1.00 98.56 182 ILE A O 1
ATOM 1396 N N . LYS A 1 183 ? 2.611 0.467 -1.584 1.00 98.25 183 LYS A N 1
ATOM 1397 C CA . LYS A 1 183 ? 1.403 1.171 -2.065 1.00 98.25 183 LYS A CA 1
ATOM 1398 C C . LYS A 1 183 ? 1.695 2.631 -2.396 1.00 98.25 183 LYS A C 1
ATOM 1400 O O . LYS A 1 183 ? 1.271 3.125 -3.439 1.00 98.25 183 LYS A O 1
ATOM 1405 N N . THR A 1 184 ? 2.436 3.295 -1.516 1.00 97.94 184 THR A N 1
ATOM 1406 C CA . THR A 1 184 ? 2.804 4.707 -1.627 1.00 97.94 184 THR A CA 1
ATOM 1407 C C . THR A 1 184 ? 3.673 4.954 -2.852 1.00 97.94 184 THR A C 1
ATOM 1409 O O . THR A 1 184 ? 3.340 5.827 -3.655 1.00 97.94 184 THR A O 1
ATOM 1412 N N . VAL A 1 185 ? 4.732 4.157 -3.023 1.00 98.56 185 VAL A N 1
ATOM 1413 C CA . VAL A 1 185 ? 5.618 4.220 -4.190 1.00 98.56 185 VAL A CA 1
ATOM 1414 C C . VAL A 1 185 ? 4.831 3.939 -5.466 1.00 98.56 185 VAL A C 1
ATOM 1416 O O . VAL A 1 185 ? 4.842 4.765 -6.370 1.00 98.56 185 VAL A O 1
ATOM 1419 N N . CYS A 1 186 ? 4.076 2.835 -5.536 1.00 98.56 186 CYS A N 1
ATOM 1420 C CA . CYS A 1 186 ? 3.304 2.499 -6.737 1.00 98.56 186 CYS A CA 1
ATOM 1421 C C . CYS A 1 186 ? 2.374 3.645 -7.140 1.00 98.56 186 CYS A C 1
ATOM 1423 O O . CYS A 1 186 ? 2.393 4.083 -8.282 1.00 98.56 186 CYS A O 1
ATOM 1425 N N . ALA A 1 187 ? 1.619 4.196 -6.193 1.00 98.19 187 ALA A N 1
ATOM 1426 C CA . ALA A 1 187 ? 0.688 5.272 -6.492 1.00 98.19 187 ALA A CA 1
ATOM 1427 C C . ALA A 1 187 ? 1.386 6.583 -6.928 1.00 98.19 187 ALA A C 1
ATOM 1429 O O . ALA A 1 187 ? 0.703 7.490 -7.405 1.00 98.19 187 ALA A O 1
ATOM 1430 N N . GLY A 1 188 ? 2.687 6.747 -6.645 1.00 97.31 188 GLY A N 1
ATOM 1431 C CA . GLY A 1 188 ? 3.483 7.940 -6.962 1.00 97.31 188 GLY A CA 1
ATOM 1432 C C . GLY A 1 188 ? 4.299 7.786 -8.232 1.00 97.31 188 GLY A C 1
ATOM 1433 O O . GLY A 1 188 ? 4.678 8.782 -8.841 1.00 97.31 188 GLY A O 1
ATOM 1434 N N . GLU A 1 189 ? 4.523 6.541 -8.635 1.00 97.38 189 GLU A N 1
ATOM 1435 C CA . GLU A 1 189 ? 5.317 6.182 -9.795 1.00 97.38 189 GLU A CA 1
ATOM 1436 C C . GLU A 1 189 ? 4.461 5.830 -11.016 1.00 97.38 189 GLU A C 1
ATOM 1438 O O . GLU A 1 189 ? 4.907 6.059 -12.137 1.00 97.38 189 GLU A O 1
ATOM 1443 N N . ILE A 1 190 ? 3.252 5.294 -10.825 1.00 98.06 190 ILE A N 1
ATOM 1444 C CA . ILE A 1 190 ? 2.335 4.889 -11.900 1.00 98.06 190 ILE A CA 1
ATOM 1445 C C . ILE A 1 190 ? 0.905 5.350 -11.611 1.00 98.06 190 ILE A C 1
ATOM 1447 O O . ILE A 1 190 ? 0.553 5.658 -10.470 1.00 98.06 190 ILE A O 1
ATOM 1451 N N . TYR A 1 191 ? 0.061 5.394 -12.644 1.00 98.19 191 TYR A N 1
ATOM 1452 C CA . TYR A 1 191 ? -1.336 5.776 -12.463 1.00 98.19 191 TYR A CA 1
ATOM 1453 C C . TYR A 1 191 ? -2.203 4.595 -12.016 1.00 98.19 191 TYR A C 1
ATOM 1455 O O . TYR A 1 191 ? -2.039 3.475 -12.502 1.00 98.19 191 TYR A O 1
ATOM 1463 N N . PRO A 1 192 ? -3.169 4.833 -11.112 1.00 98.19 192 PRO A N 1
ATOM 1464 C CA . PRO A 1 192 ? -4.038 3.785 -10.588 1.00 98.19 192 PRO A CA 1
ATOM 1465 C C . PRO A 1 192 ? -5.133 3.341 -11.570 1.00 98.19 192 PRO A C 1
ATOM 1467 O O . PRO A 1 192 ? -5.846 2.384 -11.279 1.00 98.19 192 PRO A O 1
ATOM 1470 N N . THR A 1 193 ? -5.278 4.034 -12.702 1.00 98.00 193 THR A N 1
ATOM 1471 C CA . THR A 1 193 ? -6.211 3.729 -13.799 1.00 98.00 193 THR A CA 1
ATOM 1472 C C . THR A 1 193 ? -5.649 2.714 -14.796 1.00 98.00 193 THR A C 1
ATOM 1474 O O . THR A 1 193 ? -6.340 2.319 -15.732 1.00 98.00 193 THR A O 1
ATOM 1477 N N . TRP A 1 194 ? -4.382 2.322 -14.645 1.00 98.31 194 TRP A N 1
ATOM 1478 C CA . TRP A 1 194 ? -3.722 1.393 -15.556 1.00 98.31 194 TRP A CA 1
ATOM 1479 C C . TRP A 1 194 ? -4.220 -0.048 -15.381 1.00 98.31 194 TRP A C 1
ATOM 1481 O O . TRP A 1 194 ? -4.716 -0.399 -14.307 1.00 98.31 194 TRP A O 1
ATOM 1491 N N . PRO A 1 195 ? -4.058 -0.905 -16.408 1.00 98.31 195 PRO A N 1
ATOM 1492 C CA . PRO A 1 195 ? -4.451 -2.306 -16.324 1.00 98.31 195 PRO A CA 1
ATOM 1493 C C . PRO A 1 195 ? -3.809 -3.029 -15.136 1.00 98.31 195 PRO A C 1
ATOM 1495 O O . PRO A 1 195 ? -2.651 -2.781 -14.785 1.00 98.31 195 PRO A O 1
ATOM 1498 N N . GLU A 1 196 ? -4.532 -3.998 -14.569 1.00 97.88 196 GLU A N 1
ATOM 1499 C CA . GLU A 1 196 ? -4.068 -4.783 -13.419 1.00 97.88 196 GLU A CA 1
ATOM 1500 C C . GLU A 1 196 ? -2.685 -5.404 -13.665 1.00 97.88 196 GLU A C 1
ATOM 1502 O O . GLU A 1 196 ? -1.816 -5.343 -12.796 1.00 97.88 196 GLU A O 1
ATOM 1507 N N . ALA A 1 197 ? -2.449 -5.958 -14.861 1.00 98.50 197 ALA A N 1
ATOM 1508 C CA . ALA A 1 197 ? -1.177 -6.585 -15.211 1.00 98.50 197 ALA A CA 1
ATOM 1509 C C . ALA A 1 197 ? 0.008 -5.604 -15.137 1.00 98.50 197 ALA A C 1
ATOM 1511 O O . ALA A 1 197 ? 1.072 -5.986 -14.643 1.00 98.50 197 ALA A O 1
ATOM 1512 N N . ALA A 1 198 ? -0.185 -4.337 -15.527 1.00 98.56 198 ALA A N 1
ATOM 1513 C CA . ALA A 1 198 ? 0.842 -3.301 -15.431 1.00 98.56 198 ALA A CA 1
ATOM 1514 C C . ALA A 1 198 ? 1.137 -2.934 -13.971 1.00 98.56 198 ALA A C 1
ATOM 1516 O O . ALA A 1 198 ? 2.298 -2.918 -13.553 1.00 98.56 198 ALA A O 1
ATOM 1517 N N . ILE A 1 199 ? 0.092 -2.698 -13.168 1.00 98.69 199 ILE A N 1
ATOM 1518 C CA . ILE A 1 199 ? 0.243 -2.380 -11.739 1.00 98.69 199 ILE A CA 1
ATOM 1519 C C . ILE A 1 199 ? 0.901 -3.553 -10.998 1.00 98.69 199 ILE A C 1
ATOM 1521 O O . ILE A 1 199 ? 1.790 -3.350 -10.171 1.00 98.69 199 ILE A O 1
ATOM 1525 N N . ARG A 1 200 ? 0.516 -4.792 -11.320 1.00 98.69 200 ARG A N 1
ATOM 1526 C CA . ARG A 1 200 ? 1.062 -6.021 -10.731 1.00 98.69 200 ARG A CA 1
ATOM 1527 C C . ARG A 1 200 ? 2.533 -6.228 -11.101 1.00 98.69 200 ARG A C 1
ATOM 1529 O O . ARG A 1 200 ? 3.334 -6.495 -10.207 1.00 98.69 200 ARG A O 1
ATOM 1536 N N . ALA A 1 201 ? 2.905 -6.050 -12.371 1.00 98.56 201 ALA A N 1
ATOM 1537 C CA . ALA A 1 201 ? 4.299 -6.110 -12.818 1.00 98.56 201 ALA A CA 1
ATOM 1538 C C . ALA A 1 201 ? 5.161 -5.052 -12.117 1.00 98.56 201 ALA A C 1
ATOM 1540 O O . ALA A 1 201 ? 6.211 -5.372 -11.560 1.00 98.56 201 ALA A O 1
ATOM 1541 N N . PHE A 1 202 ? 4.684 -3.805 -12.080 1.00 98.62 202 PHE A N 1
ATOM 1542 C CA . PHE A 1 202 ? 5.391 -2.716 -11.414 1.00 98.62 202 PHE A CA 1
ATOM 1543 C C . PHE A 1 202 ? 5.512 -2.953 -9.903 1.00 98.62 202 PHE A C 1
ATOM 1545 O O . PHE A 1 202 ? 6.571 -2.727 -9.320 1.00 98.62 202 PHE A O 1
ATOM 1552 N N . SER A 1 203 ? 4.466 -3.485 -9.267 1.00 98.56 203 SER A N 1
ATOM 1553 C CA . SER A 1 203 ? 4.493 -3.856 -7.853 1.00 98.56 203 SER A CA 1
ATOM 1554 C C . SER A 1 203 ? 5.575 -4.897 -7.550 1.00 98.56 203 SER A C 1
ATOM 1556 O O . SER A 1 203 ? 6.301 -4.721 -6.572 1.00 98.56 203 SER A O 1
ATOM 1558 N N . TYR A 1 204 ? 5.758 -5.921 -8.394 1.00 98.56 204 TYR A N 1
ATOM 1559 C CA . TYR A 1 204 ? 6.863 -6.876 -8.233 1.00 98.56 204 TYR A CA 1
ATOM 1560 C C . TYR A 1 204 ? 8.234 -6.200 -8.312 1.00 98.56 204 TYR A C 1
ATOM 1562 O O . TYR A 1 204 ? 9.119 -6.548 -7.529 1.00 98.56 204 TYR A O 1
ATOM 1570 N N . CYS A 1 205 ? 8.409 -5.206 -9.189 1.00 98.31 205 CYS A N 1
ATOM 1571 C CA . CYS A 1 205 ? 9.632 -4.403 -9.221 1.00 98.31 205 CYS A CA 1
ATOM 1572 C C . CYS A 1 205 ? 9.834 -3.645 -7.904 1.00 98.31 205 CYS A C 1
ATOM 1574 O O . CYS A 1 205 ? 10.899 -3.724 -7.299 1.00 98.31 205 CYS A O 1
ATOM 1576 N N . ILE A 1 206 ? 8.811 -2.958 -7.391 1.00 98.62 206 ILE A N 1
ATOM 1577 C CA . ILE A 1 206 ? 8.959 -2.215 -6.131 1.00 98.62 206 ILE A CA 1
ATOM 1578 C C . ILE A 1 206 ? 9.303 -3.149 -4.969 1.00 98.62 206 ILE A C 1
ATOM 1580 O O . ILE A 1 206 ? 10.242 -2.854 -4.232 1.00 98.62 206 ILE A O 1
ATOM 1584 N N . VAL A 1 207 ? 8.615 -4.290 -4.841 1.00 98.44 207 VAL A N 1
ATOM 1585 C CA . VAL A 1 207 ? 8.908 -5.305 -3.813 1.00 98.44 207 VAL A CA 1
ATOM 1586 C C . VAL A 1 207 ? 10.339 -5.825 -3.955 1.00 98.44 207 VAL A C 1
ATOM 1588 O O . VAL A 1 207 ? 11.069 -5.889 -2.967 1.00 98.44 207 VAL A O 1
ATOM 1591 N N . SER A 1 208 ? 10.765 -6.160 -5.175 1.00 97.88 208 SER A N 1
ATOM 1592 C CA . SER A 1 208 ? 12.118 -6.654 -5.442 1.00 97.88 208 SER A CA 1
ATOM 1593 C C . SER A 1 208 ? 13.186 -5.628 -5.063 1.00 97.88 208 SER A C 1
ATOM 1595 O O . SER A 1 208 ? 14.161 -5.983 -4.402 1.00 97.88 208 SER A O 1
ATOM 1597 N N . PHE A 1 209 ? 12.976 -4.353 -5.403 1.00 98.00 209 PHE A N 1
ATOM 1598 C CA . PHE A 1 209 ? 13.901 -3.269 -5.085 1.00 98.00 209 PHE A CA 1
ATOM 1599 C C . PHE A 1 209 ? 14.091 -3.107 -3.572 1.00 98.00 209 PHE A C 1
ATOM 1601 O O . PHE A 1 209 ? 15.222 -3.151 -3.083 1.00 98.00 209 PHE A O 1
ATOM 1608 N N . ILE A 1 210 ? 13.002 -2.940 -2.809 1.00 98.00 210 ILE A N 1
ATOM 1609 C CA . ILE A 1 210 ? 13.111 -2.738 -1.355 1.00 98.00 210 ILE A CA 1
ATOM 1610 C C . ILE A 1 210 ? 13.673 -3.982 -0.662 1.00 98.00 210 ILE A C 1
ATOM 1612 O O . ILE A 1 210 ? 14.533 -3.862 0.212 1.00 98.00 210 ILE A O 1
ATOM 1616 N N . LEU A 1 211 ? 13.262 -5.187 -1.073 1.00 95.94 211 LEU A N 1
ATOM 1617 C CA . LEU A 1 211 ? 13.822 -6.409 -0.503 1.00 95.94 211 LEU A CA 1
ATOM 1618 C C . LEU A 1 211 ? 15.297 -6.575 -0.857 1.00 95.94 211 LEU A C 1
ATOM 1620 O O . LEU A 1 211 ? 16.033 -7.087 -0.025 1.00 95.94 211 LEU A O 1
ATOM 1624 N N . ASN A 1 212 ? 15.765 -6.113 -2.020 1.00 95.06 212 ASN A N 1
ATOM 1625 C CA . ASN A 1 212 ? 17.193 -6.097 -2.332 1.00 95.06 212 ASN A CA 1
ATOM 1626 C C . ASN A 1 212 ? 17.964 -5.193 -1.357 1.00 95.06 212 ASN A C 1
ATOM 1628 O O . ASN A 1 212 ? 18.962 -5.640 -0.787 1.00 95.06 212 ASN A O 1
ATOM 1632 N N . ARG A 1 213 ? 17.485 -3.964 -1.103 1.00 95.62 213 ARG A N 1
ATOM 1633 C CA . ARG A 1 213 ? 18.111 -3.035 -0.140 1.00 95.62 213 ARG A CA 1
ATOM 1634 C C . ARG A 1 213 ? 18.225 -3.649 1.257 1.00 95.62 213 ARG A C 1
ATOM 1636 O O . ARG A 1 213 ? 19.285 -3.563 1.875 1.00 95.62 213 ARG A O 1
ATOM 1643 N N . ILE A 1 214 ? 17.171 -4.322 1.718 1.00 93.94 214 ILE A N 1
ATOM 1644 C CA . ILE A 1 214 ? 17.128 -4.982 3.031 1.00 93.94 214 ILE A CA 1
ATOM 1645 C C . ILE A 1 214 ? 18.017 -6.226 3.057 1.00 93.94 214 ILE A C 1
ATOM 1647 O O . ILE A 1 214 ? 18.865 -6.357 3.933 1.00 93.94 214 ILE A O 1
ATOM 1651 N N . TYR A 1 215 ? 17.851 -7.124 2.083 1.00 90.19 215 TYR A N 1
ATOM 1652 C CA . TYR A 1 215 ? 18.573 -8.396 1.996 1.00 90.19 215 TYR A CA 1
ATOM 1653 C C . TYR A 1 215 ? 20.088 -8.193 1.913 1.00 90.19 215 TYR A C 1
ATOM 1655 O O . TYR A 1 215 ? 20.861 -8.969 2.465 1.00 90.19 215 TYR A O 1
ATOM 1663 N N . THR A 1 216 ? 20.521 -7.137 1.226 1.00 89.94 216 THR A N 1
ATOM 1664 C CA . THR A 1 216 ? 21.942 -6.797 1.086 1.00 89.94 216 THR A CA 1
ATOM 1665 C C . THR A 1 216 ? 22.459 -5.908 2.215 1.00 89.94 216 THR A C 1
ATOM 1667 O O . THR A 1 216 ? 23.652 -5.611 2.237 1.00 89.94 216 THR A O 1
ATOM 1670 N N . GLU A 1 217 ? 21.586 -5.486 3.140 1.00 91.12 217 GLU A N 1
ATOM 1671 C CA . GLU A 1 217 ? 21.862 -4.478 4.169 1.00 91.12 217 GLU A CA 1
ATOM 1672 C C . GLU A 1 217 ? 22.539 -3.223 3.584 1.00 91.12 217 GLU A C 1
ATOM 1674 O O . GLU A 1 217 ? 23.469 -2.674 4.176 1.00 91.12 217 GLU A O 1
ATOM 1679 N N . TRP A 1 218 ? 22.097 -2.788 2.396 1.00 93.06 218 TRP A N 1
ATOM 1680 C CA . TRP A 1 218 ? 22.830 -1.849 1.538 1.00 93.06 218 TRP A CA 1
ATOM 1681 C C . TRP A 1 218 ? 23.299 -0.596 2.282 1.00 93.06 218 TRP A C 1
ATOM 1683 O O . TRP A 1 218 ? 24.492 -0.297 2.296 1.00 93.06 218 TRP A O 1
ATOM 1693 N N . TYR A 1 219 ? 22.374 0.116 2.926 1.00 95.38 219 TYR A N 1
ATOM 1694 C CA . TYR A 1 219 ? 22.676 1.345 3.659 1.00 95.38 219 TYR A CA 1
ATOM 1695 C C . TYR A 1 219 ? 23.285 1.077 5.037 1.00 95.38 219 TYR A C 1
ATOM 1697 O O . TYR A 1 219 ? 24.220 1.765 5.444 1.00 95.38 219 TYR A O 1
ATOM 1705 N N . LYS A 1 220 ? 22.852 0.019 5.725 1.00 92.31 220 LYS A N 1
ATOM 1706 C CA . LYS A 1 220 ? 23.400 -0.366 7.033 1.00 92.31 220 LYS A CA 1
ATOM 1707 C C . LYS A 1 220 ? 24.895 -0.686 6.973 1.00 92.31 220 LYS A C 1
ATOM 1709 O O . LYS A 1 220 ? 25.653 -0.270 7.844 1.00 92.31 220 LYS A O 1
ATOM 1714 N N . ARG A 1 221 ? 25.356 -1.336 5.903 1.00 90.06 221 ARG A N 1
ATOM 1715 C CA . ARG A 1 221 ? 26.788 -1.597 5.652 1.00 90.06 221 ARG A CA 1
ATOM 1716 C C . ARG A 1 221 ? 27.599 -0.348 5.331 1.00 90.06 221 ARG A C 1
ATOM 1718 O O . ARG A 1 221 ? 28.817 -0.372 5.443 1.00 90.06 221 ARG A O 1
ATOM 1725 N N . GLN A 1 222 ? 26.923 0.732 4.962 1.00 93.44 222 GLN A N 1
ATOM 1726 C CA . GLN A 1 222 ? 27.505 2.059 4.784 1.00 93.44 222 GLN A CA 1
ATOM 1727 C C . GLN A 1 222 ? 27.409 2.904 6.069 1.00 93.44 222 GLN A C 1
ATOM 1729 O O . GLN A 1 222 ? 27.626 4.112 6.024 1.00 93.44 222 GLN A O 1
ATOM 1734 N N . GLY A 1 223 ? 27.067 2.292 7.210 1.00 93.94 223 GLY A N 1
ATOM 1735 C CA . GLY A 1 223 ? 26.960 2.972 8.502 1.00 93.94 223 GLY A CA 1
ATOM 1736 C C . GLY A 1 223 ? 25.694 3.815 8.671 1.00 93.94 223 GLY A C 1
ATOM 1737 O O . GLY A 1 223 ? 25.683 4.719 9.499 1.00 93.94 223 GLY A O 1
ATOM 1738 N N . LYS A 1 224 ? 24.645 3.557 7.882 1.00 96.12 224 LYS A N 1
ATOM 1739 C CA . LYS A 1 224 ? 23.362 4.272 7.955 1.00 96.12 224 LYS A CA 1
ATOM 1740 C C . LYS A 1 224 ? 22.329 3.498 8.775 1.00 96.12 224 LYS A C 1
ATOM 1742 O O . LYS A 1 224 ? 22.343 2.270 8.801 1.00 96.12 224 LYS A O 1
ATOM 1747 N N . ASP A 1 225 ? 21.400 4.207 9.401 1.00 94.94 225 ASP A N 1
ATOM 1748 C CA . ASP A 1 225 ? 20.363 3.660 10.289 1.00 94.94 225 ASP A CA 1
ATOM 1749 C C . ASP A 1 225 ? 18.984 3.504 9.613 1.00 94.94 225 ASP A C 1
ATOM 1751 O O . ASP A 1 225 ? 17.967 3.304 10.277 1.00 94.94 225 ASP A O 1
ATOM 1755 N N . PHE A 1 226 ? 18.944 3.557 8.280 1.00 97.69 226 PHE A N 1
ATOM 1756 C CA . PHE A 1 226 ? 17.735 3.418 7.472 1.00 97.69 226 PHE A CA 1
ATOM 1757 C C . PHE A 1 226 ? 17.878 2.326 6.405 1.00 97.69 226 PHE A C 1
ATOM 1759 O O . PHE A 1 226 ? 18.982 1.900 6.061 1.00 97.69 226 PHE A O 1
ATOM 1766 N N . HIS A 1 227 ? 16.748 1.862 5.865 1.00 97.94 227 HIS A N 1
ATOM 1767 C CA . HIS A 1 227 ? 16.738 0.795 4.855 1.00 97.94 227 HIS A CA 1
ATOM 1768 C C . HIS A 1 227 ? 16.735 1.325 3.426 1.00 97.94 227 HIS A C 1
ATOM 1770 O O . HIS A 1 227 ? 17.206 0.631 2.528 1.00 97.94 227 HIS A O 1
ATOM 1776 N N . ILE A 1 228 ? 16.151 2.504 3.207 1.00 98.44 228 ILE A N 1
ATOM 1777 C CA . ILE A 1 228 ? 15.932 3.081 1.881 1.00 98.44 228 ILE A CA 1
ATOM 1778 C C . ILE A 1 228 ? 15.747 4.598 1.990 1.00 98.44 228 ILE A C 1
ATOM 1780 O O . ILE A 1 228 ? 15.312 5.081 3.038 1.00 98.44 228 ILE A O 1
ATOM 1784 N N . THR A 1 229 ? 16.045 5.343 0.932 1.00 98.44 229 THR A N 1
ATOM 1785 C CA . THR A 1 229 ? 15.732 6.772 0.829 1.00 98.44 229 THR A CA 1
ATOM 1786 C C . THR A 1 229 ? 14.448 7.017 0.036 1.00 98.44 229 THR A C 1
ATOM 1788 O O . THR A 1 229 ? 13.904 6.114 -0.602 1.00 98.44 229 THR A O 1
ATOM 1791 N N . ASN A 1 230 ? 13.932 8.246 0.084 1.00 97.25 230 ASN A N 1
ATOM 1792 C CA . ASN A 1 230 ? 12.866 8.706 -0.808 1.00 97.25 230 ASN A CA 1
ATOM 1793 C C . ASN A 1 230 ? 13.380 9.445 -2.057 1.00 97.25 230 ASN A C 1
ATOM 1795 O O . ASN A 1 230 ? 12.569 9.943 -2.841 1.00 97.25 230 ASN A O 1
ATOM 1799 N N . ASP A 1 231 ? 14.701 9.558 -2.207 1.00 96.69 231 ASP A N 1
ATOM 1800 C CA . ASP A 1 231 ? 15.349 10.339 -3.254 1.00 96.69 231 ASP A CA 1
ATOM 1801 C C . ASP A 1 231 ? 15.396 9.538 -4.572 1.00 96.69 231 ASP A C 1
ATOM 1803 O O . ASP A 1 231 ? 16.103 8.521 -4.638 1.00 96.69 231 ASP A O 1
ATOM 1807 N N . PRO A 1 232 ? 14.704 9.994 -5.640 1.00 95.56 232 PRO A N 1
ATOM 1808 C CA . PRO A 1 232 ? 14.627 9.296 -6.923 1.00 95.56 232 PRO A CA 1
ATOM 1809 C C . PRO A 1 232 ? 15.982 9.090 -7.610 1.00 95.56 232 PRO A C 1
ATOM 1811 O O . PRO A 1 232 ? 16.096 8.195 -8.455 1.00 95.56 232 PRO A O 1
ATOM 1814 N N . ILE A 1 233 ? 17.027 9.831 -7.229 1.00 96.06 233 ILE A N 1
ATOM 1815 C CA . ILE A 1 233 ? 18.394 9.608 -7.722 1.00 96.06 233 ILE A CA 1
ATOM 1816 C C . ILE A 1 233 ? 18.894 8.217 -7.317 1.00 96.06 233 ILE A C 1
ATOM 1818 O O . ILE A 1 233 ? 19.521 7.528 -8.123 1.00 96.06 233 ILE A O 1
ATOM 1822 N N . TYR A 1 234 ? 18.586 7.775 -6.096 1.00 96.56 234 TYR A N 1
ATOM 1823 C CA . TYR A 1 234 ? 19.129 6.547 -5.510 1.00 96.56 234 TYR A CA 1
ATOM 1824 C C . TYR A 1 234 ? 18.076 5.437 -5.446 1.00 96.56 234 TYR A C 1
ATOM 1826 O O . TYR A 1 234 ? 18.302 4.326 -5.925 1.00 96.56 234 TYR A O 1
ATOM 1834 N N . ASP A 1 235 ? 16.872 5.757 -4.980 1.00 98.00 235 ASP A N 1
ATOM 1835 C CA . ASP A 1 235 ? 15.820 4.800 -4.620 1.00 98.00 235 ASP A CA 1
ATOM 1836 C C . ASP A 1 235 ? 14.460 5.198 -5.227 1.00 98.00 235 ASP A C 1
ATOM 1838 O O . ASP A 1 235 ? 14.372 6.236 -5.879 1.00 98.00 235 ASP A O 1
ATOM 1842 N N . PRO A 1 236 ? 13.409 4.361 -5.182 1.00 97.94 236 PRO A N 1
ATOM 1843 C CA . PRO A 1 236 ? 12.073 4.746 -5.626 1.00 97.94 236 PRO A CA 1
ATOM 1844 C C . PRO A 1 236 ? 11.601 6.057 -4.996 1.00 97.94 236 PRO A C 1
ATOM 1846 O O . PRO A 1 236 ? 11.772 6.252 -3.790 1.00 97.94 236 PRO A O 1
ATOM 1849 N N . ALA A 1 237 ? 10.955 6.924 -5.779 1.00 96.62 237 ALA A N 1
ATOM 1850 C CA . ALA A 1 237 ? 10.376 8.134 -5.216 1.00 96.62 237 ALA A CA 1
ATOM 1851 C C . ALA A 1 237 ? 9.259 7.760 -4.235 1.00 96.62 237 ALA A C 1
ATOM 1853 O O . ALA A 1 237 ? 8.335 6.998 -4.537 1.00 96.62 237 ALA A O 1
ATOM 1854 N N . PHE A 1 238 ? 9.350 8.325 -3.037 1.00 97.44 238 PHE A N 1
ATOM 1855 C CA . PHE A 1 238 ? 8.406 8.087 -1.957 1.00 97.44 238 PHE A CA 1
ATOM 1856 C C . PHE A 1 238 ? 7.923 9.423 -1.391 1.00 97.44 238 PHE A C 1
ATOM 1858 O O . PHE A 1 238 ? 8.703 10.220 -0.871 1.00 97.44 238 PHE A O 1
ATOM 1865 N N . PHE A 1 239 ? 6.614 9.664 -1.459 1.00 95.00 239 PHE A N 1
ATOM 1866 C CA . PHE A 1 239 ? 6.010 10.873 -0.894 1.00 95.00 239 PHE A CA 1
ATOM 1867 C C . PHE A 1 239 ? 5.222 10.498 0.353 1.00 95.00 239 PHE A C 1
ATOM 1869 O O . PHE A 1 239 ? 4.148 9.894 0.276 1.00 95.00 239 PHE A O 1
ATOM 1876 N N . TYR A 1 240 ? 5.795 10.817 1.511 1.00 93.31 240 TYR A N 1
ATOM 1877 C CA . TYR A 1 240 ? 5.228 10.464 2.802 1.00 93.31 240 TYR A CA 1
ATOM 1878 C C . TYR A 1 240 ? 3.802 11.010 2.950 1.00 93.31 240 TYR A C 1
ATOM 1880 O O . TYR A 1 240 ? 3.540 12.176 2.678 1.00 93.31 240 TYR A O 1
ATOM 1888 N N . GLY A 1 241 ? 2.865 10.155 3.367 1.00 92.00 241 GLY A N 1
ATOM 1889 C CA . GLY A 1 241 ? 1.477 10.548 3.621 1.00 92.00 241 GLY A CA 1
ATOM 1890 C C . GLY A 1 241 ? 0.595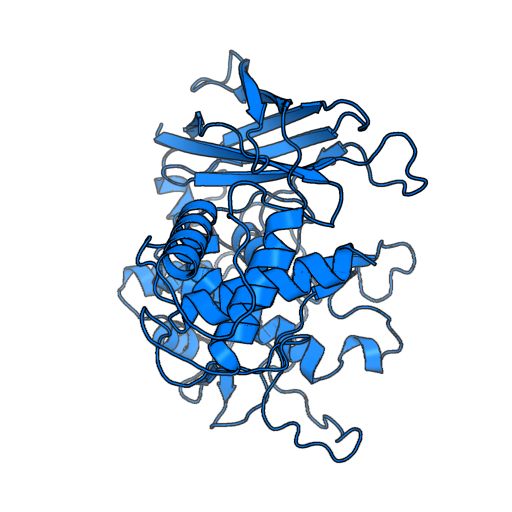 10.763 2.385 1.00 92.00 241 GLY A C 1
ATOM 1891 O O . GLY A 1 241 ? -0.576 11.104 2.551 1.00 92.00 241 GLY A O 1
ATOM 1892 N N . ARG A 1 242 ? 1.099 10.539 1.167 1.00 95.50 242 ARG A N 1
ATOM 1893 C CA . ARG A 1 242 ? 0.308 10.708 -0.063 1.00 95.50 242 ARG A CA 1
ATOM 1894 C C . ARG A 1 242 ? -0.895 9.781 -0.176 1.00 95.50 242 ARG A C 1
ATOM 1896 O O . ARG A 1 242 ? -0.980 8.735 0.466 1.00 95.50 242 ARG A O 1
ATOM 1903 N N . THR A 1 243 ? -1.792 10.174 -1.071 1.00 97.25 243 THR A N 1
ATOM 1904 C CA . THR A 1 243 ? -2.988 9.426 -1.439 1.00 97.25 243 THR A CA 1
ATOM 1905 C C . THR A 1 243 ? -2.621 8.067 -2.033 1.00 97.25 243 THR A C 1
ATOM 1907 O O . THR A 1 243 ? -1.728 7.953 -2.880 1.00 97.25 243 THR A O 1
ATOM 1910 N N . THR A 1 244 ? -3.322 7.027 -1.588 1.00 97.44 244 THR A N 1
ATOM 1911 C CA . THR A 1 244 ? -3.255 5.684 -2.178 1.00 97.44 244 THR A CA 1
ATOM 1912 C C . THR A 1 244 ? -4.567 5.370 -2.879 1.00 97.44 244 THR A C 1
ATOM 1914 O O . THR A 1 244 ? -5.549 6.082 -2.703 1.00 97.44 244 THR A O 1
ATOM 1917 N N . TYR A 1 245 ? -4.597 4.317 -3.689 1.00 98.50 245 TYR A N 1
ATOM 1918 C CA . TYR A 1 245 ? -5.765 3.992 -4.502 1.00 98.50 245 TYR A CA 1
ATOM 1919 C C . TYR A 1 245 ? -6.168 2.541 -4.299 1.00 98.50 245 TYR A C 1
ATOM 1921 O O . TYR A 1 245 ? -5.296 1.683 -4.117 1.00 98.50 245 TYR A O 1
ATOM 1929 N N . LYS A 1 246 ? -7.473 2.262 -4.330 1.00 96.69 246 LYS A N 1
ATOM 1930 C CA . LYS A 1 246 ? -8.017 0.913 -4.130 1.00 96.69 246 LYS A CA 1
ATOM 1931 C C . LYS A 1 246 ? -7.445 -0.085 -5.141 1.00 96.69 246 LYS A C 1
ATOM 1933 O O . LYS A 1 246 ? -6.920 -1.108 -4.714 1.00 96.69 246 LYS A O 1
ATOM 1938 N N . SER A 1 247 ? -7.419 0.266 -6.430 1.00 97.19 247 SER A N 1
ATOM 1939 C CA . SER A 1 247 ? -6.871 -0.581 -7.506 1.00 97.19 247 SER A CA 1
ATOM 1940 C C . SER A 1 247 ? -5.420 -1.006 -7.250 1.00 97.19 247 SER A C 1
ATOM 1942 O O . SER A 1 247 ? -5.072 -2.176 -7.384 1.00 97.19 247 SER A O 1
ATOM 1944 N N . ILE A 1 248 ? -4.573 -0.081 -6.792 1.00 98.38 248 ILE A N 1
ATOM 1945 C CA . ILE A 1 248 ? -3.182 -0.378 -6.421 1.00 98.38 248 ILE A CA 1
ATOM 1946 C C . ILE A 1 248 ? -3.125 -1.188 -5.125 1.00 98.38 248 ILE A C 1
ATOM 1948 O O . ILE A 1 248 ? -2.386 -2.166 -5.026 1.00 98.38 248 ILE A O 1
ATOM 1952 N N . SER A 1 249 ? -3.891 -0.784 -4.116 1.00 96.50 249 SER A N 1
ATOM 1953 C CA . SER A 1 249 ? -3.833 -1.379 -2.782 1.00 96.50 249 SER A CA 1
ATOM 1954 C C . SER A 1 249 ? -4.257 -2.840 -2.778 1.00 96.50 249 SER A C 1
ATOM 1956 O O . SER A 1 249 ? -3.610 -3.646 -2.109 1.00 96.50 249 SER A O 1
ATOM 1958 N N . GLU A 1 250 ? -5.305 -3.182 -3.526 1.00 93.94 250 GLU A N 1
ATOM 1959 C CA . GLU A 1 250 ? -5.788 -4.554 -3.675 1.00 93.94 250 GLU A CA 1
ATOM 1960 C C . GLU A 1 250 ? -4.726 -5.438 -4.322 1.00 93.94 250 GLU A C 1
ATOM 1962 O O . GLU A 1 250 ? -4.414 -6.497 -3.784 1.00 93.94 250 GLU A O 1
ATOM 1967 N N . ILE A 1 251 ? -4.077 -4.971 -5.390 1.00 96.56 251 ILE A N 1
ATOM 1968 C CA . ILE A 1 251 ? -2.993 -5.711 -6.048 1.00 96.56 251 ILE A CA 1
ATOM 1969 C C . ILE A 1 251 ? -1.808 -5.901 -5.094 1.00 96.56 251 ILE A C 1
ATOM 1971 O O . ILE A 1 251 ? -1.343 -7.029 -4.911 1.00 96.56 251 ILE A O 1
ATOM 1975 N N . VAL A 1 252 ? -1.360 -4.831 -4.425 1.00 96.94 252 VAL A N 1
ATOM 1976 C CA . VAL A 1 252 ? -0.219 -4.885 -3.494 1.00 96.94 252 VAL A CA 1
ATOM 1977 C C . VAL A 1 252 ? -0.470 -5.855 -2.337 1.00 96.94 252 VAL A C 1
ATOM 1979 O O . VAL A 1 252 ? 0.445 -6.575 -1.933 1.00 96.94 252 VAL A O 1
ATOM 1982 N N . ASN A 1 253 ? -1.705 -5.950 -1.836 1.00 90.56 253 ASN A N 1
ATOM 1983 C CA . ASN A 1 253 ? -2.065 -6.908 -0.786 1.00 90.56 253 ASN A CA 1
ATOM 1984 C C . ASN A 1 253 ? -1.800 -8.375 -1.182 1.00 90.56 253 ASN A C 1
ATOM 1986 O O . ASN A 1 253 ? -1.600 -9.206 -0.294 1.00 90.56 253 ASN A O 1
ATOM 1990 N N . PHE A 1 254 ? -1.739 -8.695 -2.480 1.00 89.75 254 PHE A N 1
ATOM 1991 C CA . PHE A 1 254 ? -1.419 -10.036 -2.981 1.00 89.75 254 PHE A CA 1
ATOM 1992 C C . PHE A 1 254 ? 0.025 -10.194 -3.469 1.00 89.75 254 PHE A C 1
ATOM 1994 O O . PHE A 1 254 ? 0.521 -11.320 -3.526 1.00 89.75 254 PHE A O 1
ATOM 2001 N N . THR A 1 255 ? 0.708 -9.107 -3.832 1.00 94.50 255 THR A N 1
ATOM 2002 C CA . THR A 1 255 ? 2.054 -9.158 -4.427 1.00 94.50 255 THR A CA 1
ATOM 2003 C C . THR A 1 255 ? 3.182 -8.863 -3.446 1.00 94.50 255 THR A C 1
ATOM 2005 O O . THR A 1 255 ? 4.318 -9.217 -3.747 1.00 94.50 255 THR A O 1
ATOM 2008 N N . PHE A 1 256 ? 2.912 -8.268 -2.277 1.00 94.94 256 PHE A N 1
ATOM 2009 C CA . PHE A 1 256 ? 3.955 -7.750 -1.374 1.00 94.94 256 PHE A CA 1
ATOM 2010 C C . PHE A 1 256 ? 4.976 -8.791 -0.876 1.00 94.94 256 PHE A C 1
ATOM 2012 O O . PHE A 1 256 ? 6.035 -8.413 -0.386 1.00 94.94 256 PHE A O 1
ATOM 2019 N N . ASN A 1 257 ? 4.684 -10.090 -0.988 1.00 93.81 257 ASN A N 1
ATOM 2020 C CA . ASN A 1 257 ? 5.608 -11.169 -0.629 1.00 93.81 257 ASN A CA 1
ATOM 2021 C C . ASN A 1 257 ? 6.234 -11.895 -1.833 1.00 93.81 257 ASN A C 1
ATOM 2023 O O . ASN A 1 257 ? 6.821 -12.967 -1.668 1.00 93.81 257 ASN A O 1
ATOM 2027 N N . THR A 1 258 ? 6.083 -11.336 -3.034 1.00 95.56 258 THR A N 1
ATOM 2028 C CA . THR A 1 258 ? 6.587 -11.874 -4.301 1.00 95.56 258 THR A CA 1
ATOM 2029 C C . THR A 1 258 ? 7.571 -10.887 -4.921 1.00 95.56 258 THR A C 1
ATOM 2031 O O . THR A 1 258 ? 7.273 -9.703 -5.045 1.00 95.56 258 THR A O 1
ATOM 2034 N N . TYR A 1 259 ? 8.744 -11.370 -5.315 1.00 96.12 259 TYR A N 1
ATOM 2035 C CA . TYR A 1 259 ? 9.869 -10.558 -5.781 1.00 96.12 259 TYR A CA 1
ATOM 2036 C C . TYR A 1 259 ? 10.546 -11.202 -6.991 1.00 96.12 259 TYR A C 1
ATOM 2038 O O . TYR A 1 259 ? 10.294 -12.363 -7.314 1.00 96.12 259 TYR A O 1
ATOM 2046 N N . ILE A 1 260 ? 11.403 -10.450 -7.679 1.00 95.81 260 ILE A N 1
ATOM 2047 C CA . ILE A 1 260 ? 12.034 -10.902 -8.919 1.00 95.81 260 ILE A CA 1
ATOM 2048 C C . ILE A 1 260 ? 13.399 -11.521 -8.602 1.00 95.81 260 ILE A C 1
ATOM 2050 O O . ILE A 1 260 ? 14.152 -11.030 -7.760 1.00 95.81 260 ILE A O 1
ATOM 2054 N N . THR A 1 261 ? 13.695 -12.628 -9.274 1.00 92.94 261 THR A N 1
ATOM 2055 C CA . THR A 1 261 ? 14.893 -13.462 -9.105 1.00 92.94 261 THR A CA 1
ATOM 2056 C C . THR A 1 261 ? 15.490 -13.810 -10.466 1.00 92.94 261 THR A C 1
ATOM 2058 O O . THR A 1 261 ? 14.775 -13.796 -11.468 1.00 92.94 261 THR A O 1
ATOM 2061 N N . ILE A 1 262 ? 16.780 -14.150 -10.498 1.00 89.94 262 ILE A N 1
ATOM 2062 C CA . ILE A 1 262 ? 17.508 -14.585 -11.704 1.00 89.94 262 ILE A CA 1
ATOM 2063 C C . ILE A 1 262 ? 17.934 -16.037 -11.523 1.00 89.94 262 ILE A C 1
ATOM 2065 O O . ILE A 1 262 ? 18.483 -16.365 -10.476 1.00 89.94 262 ILE A O 1
ATOM 2069 N N . ASP A 1 263 ? 17.713 -16.899 -12.520 1.00 81.00 263 ASP A N 1
ATOM 2070 C CA . ASP A 1 263 ? 18.266 -18.267 -12.586 1.00 81.00 263 ASP A CA 1
ATOM 2071 C C . ASP A 1 263 ? 18.085 -19.093 -11.294 1.00 81.00 263 ASP A C 1
ATOM 2073 O O . ASP A 1 263 ? 18.969 -19.838 -10.874 1.00 81.00 263 ASP A O 1
ATOM 2077 N N . ARG A 1 264 ? 16.916 -18.965 -10.645 1.00 70.25 264 ARG A N 1
ATOM 2078 C CA . ARG A 1 264 ? 16.563 -19.626 -9.366 1.00 70.25 264 ARG A CA 1
ATOM 2079 C C . ARG A 1 264 ? 17.391 -19.183 -8.153 1.00 70.25 264 ARG A C 1
ATOM 2081 O O . ARG A 1 264 ? 17.309 -19.811 -7.094 1.00 70.25 264 ARG A O 1
ATOM 2088 N N . GLN A 1 265 ? 18.153 -18.099 -8.266 1.00 78.19 265 GLN A N 1
ATOM 2089 C CA . GLN A 1 265 ? 18.782 -17.464 -7.116 1.00 78.19 265 GLN A CA 1
ATOM 2090 C C . GLN A 1 265 ? 17.717 -16.937 -6.157 1.00 78.19 265 GLN A C 1
ATOM 2092 O O . GLN A 1 265 ? 16.653 -16.466 -6.552 1.00 78.19 265 GLN A O 1
ATOM 2097 N N . LYS A 1 266 ? 18.023 -17.006 -4.865 1.00 80.06 266 LYS A N 1
ATOM 2098 C CA . LYS A 1 266 ? 17.103 -16.606 -3.796 1.00 80.06 266 LYS A CA 1
ATOM 2099 C C . LYS A 1 266 ? 17.138 -15.106 -3.495 1.00 80.06 266 LYS A C 1
ATOM 2101 O O . LYS A 1 266 ? 16.195 -14.586 -2.903 1.00 80.06 266 LYS A O 1
ATOM 2106 N N . GLN A 1 267 ? 18.192 -14.420 -3.939 1.00 87.00 267 GLN A N 1
ATOM 2107 C CA . GLN A 1 267 ? 18.374 -12.981 -3.788 1.00 87.00 267 GLN A CA 1
ATOM 2108 C C . GLN A 1 267 ? 17.359 -12.203 -4.650 1.00 87.00 267 GLN A C 1
ATOM 2110 O O . GLN A 1 267 ? 17.308 -12.421 -5.863 1.00 87.00 267 GLN A O 1
ATOM 2115 N N . PRO A 1 268 ? 16.593 -11.264 -4.062 1.00 93.12 268 PRO A N 1
ATOM 2116 C CA . PRO A 1 268 ? 15.817 -10.290 -4.823 1.00 93.12 268 PRO A CA 1
ATOM 2117 C C . PRO A 1 268 ? 16.733 -9.413 -5.667 1.00 93.12 268 PRO A C 1
ATOM 2119 O O . PRO A 1 268 ? 17.755 -8.935 -5.168 1.00 93.12 268 PRO A O 1
ATOM 2122 N N . ILE A 1 269 ? 16.366 -9.147 -6.915 1.00 93.56 269 ILE A N 1
ATOM 2123 C CA . ILE A 1 269 ? 17.155 -8.250 -7.764 1.00 93.56 269 ILE A CA 1
ATOM 2124 C C . ILE A 1 269 ? 16.797 -6.783 -7.537 1.00 93.56 269 ILE A C 1
ATOM 2126 O O . ILE A 1 269 ? 15.650 -6.444 -7.238 1.00 93.56 269 ILE A O 1
ATOM 2130 N N . LEU A 1 270 ? 17.774 -5.899 -7.724 1.00 95.50 270 LEU A N 1
ATOM 2131 C CA . LEU A 1 270 ? 17.554 -4.458 -7.726 1.00 95.50 270 LEU A CA 1
ATOM 2132 C C . LEU A 1 270 ? 16.946 -4.036 -9.075 1.00 95.50 270 LEU A C 1
ATOM 2134 O O . LEU A 1 270 ? 17.658 -3.789 -10.047 1.00 95.50 270 LEU A O 1
ATOM 2138 N N . THR A 1 271 ? 15.618 -3.981 -9.153 1.00 95.50 271 THR A N 1
ATOM 2139 C CA . THR A 1 271 ? 14.889 -3.629 -10.382 1.00 95.50 271 THR A CA 1
ATOM 2140 C C . THR A 1 271 ? 14.806 -2.122 -10.591 1.00 95.50 271 THR A C 1
ATOM 2142 O O . THR A 1 271 ? 13.912 -1.460 -10.061 1.00 95.50 271 THR A O 1
ATOM 2145 N N . GLN A 1 272 ? 15.714 -1.571 -11.394 1.00 95.69 272 GLN A N 1
ATOM 2146 C CA . GLN A 1 272 ? 15.651 -0.169 -11.808 1.00 95.69 272 GLN A CA 1
ATOM 2147 C C . GLN A 1 272 ? 14.631 0.040 -12.938 1.00 95.69 272 GLN A C 1
ATOM 2149 O O . GLN A 1 272 ? 14.335 -0.873 -13.715 1.00 95.69 272 GLN A O 1
ATOM 2154 N N . TYR A 1 273 ? 14.064 1.241 -13.006 1.00 96.69 273 TYR A N 1
ATOM 2155 C CA . TYR A 1 273 ? 13.014 1.608 -13.952 1.00 96.69 273 TYR A CA 1
ATOM 2156 C C . TYR A 1 273 ? 13.074 3.103 -14.285 1.00 96.69 273 TYR A C 1
ATOM 2158 O O . TYR A 1 273 ? 13.625 3.899 -13.523 1.00 96.69 273 TYR A O 1
ATOM 2166 N N . SER A 1 274 ? 12.500 3.480 -15.425 1.00 95.38 274 SER A N 1
ATOM 2167 C CA . SER A 1 274 ? 12.348 4.866 -15.885 1.00 95.38 274 SER A CA 1
ATOM 2168 C C . SER A 1 274 ? 10.925 5.112 -16.390 1.00 95.38 274 SER A C 1
ATOM 2170 O O . SER A 1 274 ? 10.126 4.182 -16.502 1.00 95.38 274 SER A O 1
ATOM 2172 N N . ASP A 1 275 ? 10.567 6.359 -16.700 1.00 93.31 275 ASP A N 1
ATOM 2173 C CA . ASP A 1 275 ? 9.274 6.638 -17.337 1.00 93.31 275 ASP A CA 1
ATOM 2174 C C . ASP A 1 275 ? 9.178 5.996 -18.735 1.00 93.31 275 ASP A C 1
ATOM 2176 O O . ASP A 1 275 ? 8.140 5.433 -19.093 1.00 93.31 275 ASP A O 1
ATOM 2180 N N . GLY A 1 276 ? 10.299 5.966 -19.463 1.00 91.62 276 GLY A N 1
ATOM 2181 C CA . GLY A 1 276 ? 10.444 5.326 -20.769 1.00 91.62 276 GLY A CA 1
ATOM 2182 C C . GLY A 1 276 ? 9.846 6.101 -21.938 1.00 91.62 276 GLY A C 1
ATOM 2183 O O . GLY A 1 276 ? 9.689 5.524 -23.009 1.00 91.62 276 GLY A O 1
ATOM 2184 N N . ILE A 1 277 ? 9.537 7.382 -21.738 1.00 89.38 277 ILE A N 1
ATOM 2185 C CA . ILE A 1 277 ? 9.199 8.347 -22.788 1.00 89.38 277 ILE A CA 1
ATOM 2186 C C . ILE A 1 277 ? 10.251 9.462 -22.809 1.00 89.38 277 ILE A C 1
ATOM 2188 O O . ILE A 1 277 ? 10.908 9.664 -23.825 1.00 89.38 277 ILE A O 1
ATOM 2192 N N . LYS A 1 278 ? 10.450 10.150 -21.679 1.00 86.75 278 LYS A N 1
ATOM 2193 C CA . LYS A 1 278 ? 11.478 11.180 -21.467 1.00 86.75 278 LYS A CA 1
ATOM 2194 C C . LYS A 1 278 ? 12.852 10.538 -21.272 1.00 86.75 278 LYS A C 1
ATOM 2196 O O . LYS A 1 278 ? 13.826 10.993 -21.862 1.00 86.75 278 LYS A O 1
ATOM 2201 N N . VAL A 1 279 ? 12.921 9.460 -20.485 1.00 85.75 279 VAL A N 1
ATOM 2202 C CA . VAL A 1 279 ? 14.168 8.740 -20.186 1.00 85.75 279 VAL A CA 1
ATOM 2203 C C . VAL A 1 279 ? 14.045 7.275 -20.593 1.00 85.75 279 VAL A C 1
ATOM 2205 O O . VAL A 1 279 ? 13.313 6.500 -19.973 1.00 85.75 279 VAL A O 1
ATOM 2208 N N . ILE A 1 280 ? 14.804 6.867 -21.611 1.00 88.44 280 ILE A N 1
ATOM 2209 C CA . ILE A 1 280 ? 14.847 5.486 -22.113 1.00 88.44 280 ILE A CA 1
ATOM 2210 C C . ILE A 1 280 ? 16.155 4.829 -21.660 1.00 88.44 280 ILE A C 1
ATOM 2212 O O . ILE A 1 280 ? 17.244 5.356 -21.892 1.00 88.44 280 ILE A O 1
ATOM 2216 N N . ARG A 1 281 ? 16.055 3.671 -21.000 1.00 89.88 281 ARG A N 1
ATOM 2217 C CA . ARG A 1 281 ? 17.199 2.912 -20.473 1.00 89.88 281 ARG A CA 1
ATOM 2218 C C . ARG A 1 281 ? 17.068 1.438 -20.848 1.00 89.88 281 ARG A C 1
ATOM 2220 O O . ARG A 1 281 ? 16.016 0.835 -20.658 1.00 89.88 281 ARG A O 1
ATOM 2227 N N . ASN A 1 282 ? 18.152 0.856 -21.353 1.00 87.19 282 ASN A N 1
ATOM 2228 C CA . ASN A 1 282 ? 18.213 -0.578 -21.623 1.00 87.19 282 ASN A CA 1
ATOM 2229 C C . ASN A 1 282 ? 18.284 -1.360 -20.305 1.00 87.19 282 ASN A C 1
ATOM 2231 O O . ASN A 1 282 ? 18.917 -0.908 -19.352 1.00 87.19 282 ASN A O 1
ATOM 2235 N N . ALA A 1 283 ? 17.663 -2.542 -20.272 1.00 88.75 283 ALA A N 1
ATOM 2236 C CA . ALA A 1 283 ? 17.582 -3.413 -19.093 1.00 88.75 283 ALA A CA 1
ATOM 2237 C C . ALA A 1 283 ? 16.854 -2.803 -17.873 1.00 88.75 283 ALA A C 1
ATOM 2239 O O . ALA A 1 283 ? 17.012 -3.273 -16.746 1.00 88.75 283 ALA A O 1
ATOM 2240 N N . TRP A 1 284 ? 16.077 -1.738 -18.084 1.00 95.06 284 TRP A N 1
ATOM 2241 C CA . TRP A 1 284 ? 15.218 -1.108 -17.083 1.00 95.06 284 TRP A CA 1
ATOM 2242 C C . TRP A 1 284 ? 13.769 -1.242 -17.522 1.00 95.06 284 TRP A C 1
ATOM 2244 O O . TRP A 1 284 ? 13.471 -1.183 -18.715 1.00 95.06 284 TRP A O 1
ATOM 2254 N N . LEU A 1 285 ? 12.854 -1.366 -16.564 1.00 97.12 285 LEU A N 1
ATOM 2255 C CA . LEU A 1 285 ? 11.435 -1.308 -16.887 1.00 97.12 285 LEU A CA 1
ATOM 2256 C C . LEU A 1 285 ? 11.046 0.119 -17.286 1.00 97.12 285 LEU A C 1
ATOM 2258 O O . LEU A 1 285 ? 11.316 1.073 -16.558 1.00 97.12 285 LEU A O 1
ATOM 2262 N N . SER A 1 286 ? 10.382 0.260 -18.432 1.00 97.25 286 SER A N 1
ATOM 2263 C CA . SER A 1 286 ? 9.681 1.492 -18.804 1.00 97.25 286 SER A CA 1
ATOM 2264 C C . SER A 1 286 ? 8.296 1.485 -18.165 1.00 97.25 286 SER A C 1
ATOM 2266 O O . SER A 1 286 ? 7.535 0.543 -18.376 1.00 97.25 286 SER A O 1
ATOM 2268 N N . LYS A 1 287 ? 7.939 2.529 -17.408 1.00 97.19 287 LYS A N 1
ATOM 2269 C CA . LYS A 1 287 ? 6.597 2.656 -16.811 1.00 97.19 287 LYS A CA 1
ATOM 2270 C C . LYS A 1 287 ? 5.507 2.687 -17.884 1.00 97.19 287 LYS A C 1
ATOM 2272 O O . LYS A 1 287 ? 4.575 1.893 -17.822 1.00 97.19 287 LYS A O 1
ATOM 2277 N N . TRP A 1 288 ? 5.642 3.553 -18.889 1.00 97.50 288 TRP A N 1
ATOM 2278 C CA . TRP A 1 288 ? 4.667 3.638 -19.983 1.00 97.50 288 TRP A CA 1
ATOM 2279 C C . TRP A 1 288 ? 4.654 2.389 -20.857 1.00 97.50 288 TRP A C 1
ATOM 2281 O O . TRP A 1 288 ? 3.589 1.893 -21.210 1.00 97.50 288 TRP A O 1
ATOM 2291 N N . GLY A 1 289 ? 5.821 1.828 -21.153 1.00 97.25 289 GLY A N 1
ATOM 2292 C CA . GLY A 1 289 ? 5.907 0.582 -21.895 1.00 97.25 289 GLY A CA 1
ATOM 2293 C C . GLY A 1 289 ? 5.288 -0.593 -21.130 1.00 97.25 289 GLY A C 1
ATOM 2294 O O . GLY A 1 289 ? 4.572 -1.381 -21.731 1.00 97.25 289 GLY A O 1
ATOM 2295 N N . CYS A 1 290 ? 5.444 -0.667 -19.804 1.00 96.81 290 CYS A N 1
ATOM 2296 C CA . CYS A 1 290 ? 4.735 -1.629 -18.953 1.00 96.81 290 CYS A CA 1
ATOM 2297 C C . CYS A 1 290 ? 3.211 -1.512 -19.120 1.00 96.81 290 CYS A C 1
ATOM 2299 O O . CYS A 1 290 ? 2.540 -2.525 -19.315 1.00 96.81 290 CYS A O 1
ATOM 2301 N N . LYS A 1 291 ? 2.675 -0.283 -19.126 1.00 97.94 291 LYS A N 1
ATOM 2302 C CA . LYS A 1 291 ? 1.255 -0.025 -19.405 1.00 97.94 291 LYS A CA 1
ATOM 2303 C C . LYS A 1 291 ? 0.842 -0.525 -20.792 1.00 97.94 291 LYS A C 1
ATOM 2305 O O . LYS A 1 291 ? -0.137 -1.255 -20.890 1.00 97.94 291 LYS A O 1
ATOM 2310 N N . PHE A 1 292 ? 1.583 -0.181 -21.845 1.00 98.19 292 PHE A N 1
ATOM 2311 C CA . PHE A 1 292 ? 1.229 -0.573 -23.216 1.00 98.19 292 PHE A CA 1
ATOM 2312 C C . PHE A 1 292 ? 1.312 -2.082 -23.450 1.00 98.19 292 PHE A C 1
ATOM 2314 O O . PHE A 1 292 ? 0.441 -2.651 -24.092 1.00 98.19 292 PHE A O 1
ATOM 2321 N N . LEU A 1 293 ? 2.310 -2.756 -22.879 1.00 98.50 293 LEU A N 1
ATOM 2322 C CA . LEU A 1 293 ? 2.416 -4.213 -22.967 1.00 98.50 293 LEU A CA 1
ATOM 2323 C C . LEU A 1 293 ? 1.259 -4.919 -22.258 1.00 98.50 293 LEU A C 1
ATOM 2325 O O . LEU A 1 293 ? 0.790 -5.953 -22.725 1.00 98.50 293 LEU A O 1
ATOM 2329 N N . ALA A 1 294 ? 0.787 -4.362 -21.143 1.00 98.38 294 ALA A N 1
ATOM 2330 C CA . ALA A 1 294 ? -0.407 -4.871 -20.484 1.00 98.38 294 ALA A CA 1
ATOM 2331 C C . ALA A 1 294 ? -1.669 -4.661 -21.341 1.00 98.38 294 ALA A C 1
ATOM 2333 O O . ALA A 1 294 ? -2.504 -5.561 -21.390 1.00 98.38 294 ALA A O 1
ATOM 2334 N N . ASP A 1 295 ? -1.795 -3.527 -22.043 1.00 98.25 295 ASP A N 1
ATOM 2335 C CA . ASP A 1 295 ? -2.889 -3.302 -23.005 1.00 98.25 295 ASP A CA 1
ATOM 2336 C C . ASP A 1 295 ? -2.840 -4.304 -24.175 1.00 98.25 295 ASP A C 1
ATOM 2338 O O . ASP A 1 295 ? -3.881 -4.736 -24.666 1.00 98.25 295 ASP A O 1
ATOM 2342 N N . GLU A 1 296 ? -1.639 -4.715 -24.597 1.00 98.25 296 GLU A N 1
ATOM 2343 C CA . GLU A 1 296 ? -1.415 -5.777 -25.593 1.00 98.25 296 GLU A CA 1
ATOM 2344 C C . GLU A 1 296 ? -1.719 -7.191 -25.057 1.00 98.25 296 GLU A C 1
ATOM 2346 O O . GLU A 1 296 ? -1.647 -8.169 -25.803 1.00 98.25 296 GLU A O 1
ATOM 2351 N N . GLY A 1 297 ? -2.073 -7.320 -23.776 1.00 98.12 297 GLY A N 1
ATOM 2352 C CA . GLY A 1 297 ? -2.471 -8.581 -23.152 1.00 98.12 297 GLY A CA 1
ATOM 2353 C C . GLY A 1 297 ? -1.329 -9.383 -22.528 1.00 98.12 297 GLY A C 1
ATOM 2354 O O . GLY A 1 297 ? -1.559 -10.525 -22.124 1.00 98.12 297 GLY A O 1
ATOM 2355 N N . LEU A 1 298 ? -0.119 -8.823 -22.411 1.00 98.56 298 LEU A N 1
ATOM 2356 C CA . LEU A 1 298 ? 0.974 -9.509 -21.718 1.00 98.56 298 LEU A CA 1
ATOM 2357 C C . LEU A 1 298 ? 0.685 -9.604 -20.220 1.00 98.56 298 LEU A C 1
ATOM 2359 O O . LEU A 1 298 ? 0.268 -8.643 -19.563 1.00 98.56 298 LEU A O 1
ATOM 2363 N N . ASN A 1 299 ? 0.985 -10.766 -19.651 1.00 98.12 299 ASN A N 1
ATOM 2364 C CA . ASN A 1 299 ? 0.899 -10.973 -18.215 1.00 98.12 299 ASN A CA 1
ATOM 2365 C C . ASN A 1 299 ? 2.125 -10.370 -17.487 1.00 98.12 299 ASN A C 1
ATOM 2367 O O . ASN A 1 299 ? 3.150 -10.058 -18.103 1.00 98.12 299 ASN A O 1
ATOM 2371 N N . PRO A 1 300 ? 2.077 -10.221 -16.150 1.00 98.25 300 PRO A N 1
ATOM 2372 C CA . PRO A 1 300 ? 3.131 -9.531 -15.411 1.00 98.25 300 PRO A CA 1
ATOM 2373 C C . PRO A 1 300 ? 4.544 -10.104 -15.587 1.00 98.25 300 PRO A C 1
ATOM 2375 O O . PRO A 1 300 ? 5.507 -9.339 -15.640 1.00 98.25 300 PRO A O 1
ATOM 2378 N N . ILE A 1 301 ? 4.698 -11.433 -15.663 1.00 97.44 301 ILE A N 1
ATOM 2379 C CA . ILE A 1 301 ? 6.028 -12.047 -15.796 1.00 97.44 301 ILE A CA 1
ATOM 2380 C C . ILE A 1 301 ? 6.572 -11.903 -17.221 1.00 97.44 301 ILE A C 1
ATOM 2382 O O . ILE A 1 301 ? 7.778 -11.746 -17.394 1.00 97.44 301 ILE A O 1
ATOM 2386 N N . GLU A 1 302 ? 5.710 -11.882 -18.236 1.00 98.25 302 GLU A N 1
ATOM 2387 C CA . GLU A 1 302 ? 6.106 -11.567 -19.614 1.00 98.25 302 GLU A CA 1
ATOM 2388 C C . GLU A 1 302 ? 6.614 -10.128 -19.729 1.00 98.25 302 GLU A C 1
ATOM 2390 O O . GLU A 1 302 ? 7.676 -9.901 -20.312 1.00 98.25 302 GLU A O 1
ATOM 2395 N N . ILE A 1 303 ? 5.923 -9.170 -19.098 1.00 98.38 303 ILE A N 1
ATOM 2396 C CA . ILE A 1 303 ? 6.364 -7.767 -19.034 1.00 98.38 303 ILE A CA 1
ATOM 2397 C C . ILE A 1 303 ? 7.744 -7.671 -18.370 1.00 98.38 303 ILE A C 1
ATOM 2399 O O . ILE A 1 303 ? 8.661 -7.065 -18.926 1.00 98.38 303 ILE A O 1
ATOM 2403 N N . ILE A 1 304 ? 7.928 -8.308 -17.209 1.00 97.88 304 ILE A N 1
ATOM 2404 C CA . ILE A 1 304 ? 9.214 -8.330 -16.491 1.00 97.88 304 ILE A CA 1
ATOM 2405 C C . ILE A 1 304 ? 10.324 -8.908 -17.376 1.00 97.88 304 ILE A C 1
ATOM 2407 O O . ILE A 1 304 ? 11.399 -8.314 -17.478 1.00 97.88 304 ILE A O 1
ATOM 2411 N N . LYS A 1 305 ? 10.072 -10.033 -18.053 1.00 97.19 305 LYS A N 1
ATOM 2412 C CA . LYS A 1 305 ? 11.056 -10.676 -18.936 1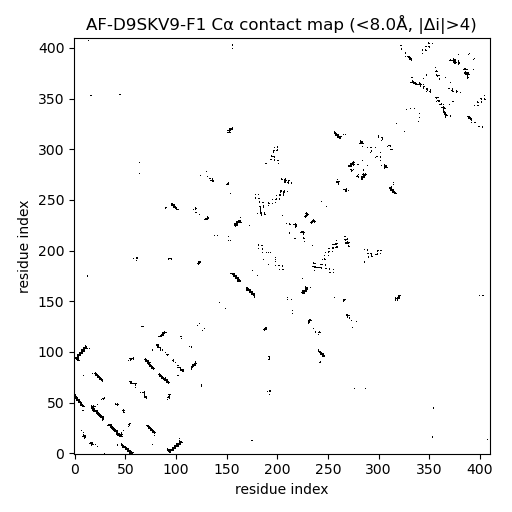.00 97.19 305 LYS A CA 1
ATOM 2413 C C . LYS A 1 305 ? 11.409 -9.825 -20.152 1.00 97.19 305 LYS A C 1
ATOM 2415 O O . LYS A 1 305 ? 12.564 -9.840 -20.571 1.00 97.19 305 LYS A O 1
ATOM 2420 N N . LYS A 1 306 ? 10.464 -9.041 -20.680 1.00 97.31 306 LYS A N 1
ATOM 2421 C CA . LYS A 1 306 ? 10.714 -8.119 -21.798 1.00 97.31 306 LYS A CA 1
ATOM 2422 C C . LYS A 1 306 ? 11.721 -7.023 -21.440 1.00 97.31 306 LYS A C 1
ATOM 2424 O O . LYS A 1 306 ? 12.495 -6.622 -22.303 1.00 97.31 306 LYS A O 1
ATOM 2429 N N . TYR A 1 307 ? 11.750 -6.580 -20.182 1.00 96.62 307 TYR A N 1
ATOM 2430 C CA . TYR A 1 307 ? 12.674 -5.534 -19.730 1.00 96.62 307 TYR A CA 1
ATOM 2431 C C . TYR A 1 307 ? 13.964 -6.059 -19.115 1.00 96.62 307 TYR A C 1
ATOM 2433 O O . TYR A 1 307 ? 15.027 -5.510 -19.383 1.00 96.62 307 TYR A O 1
ATOM 2441 N N . TYR A 1 308 ? 13.890 -7.106 -18.300 1.00 95.62 308 TYR A N 1
ATOM 2442 C CA . TYR A 1 308 ? 15.031 -7.579 -17.516 1.00 95.62 308 TYR A CA 1
ATOM 2443 C C . TYR A 1 308 ? 15.661 -8.865 -18.083 1.00 95.62 308 TYR A C 1
ATOM 2445 O O . TYR A 1 308 ? 16.768 -9.224 -17.694 1.00 95.62 308 TYR A O 1
ATOM 2453 N N . GLY A 1 309 ? 15.008 -9.535 -19.038 1.00 94.56 309 GLY A N 1
ATOM 2454 C CA . GLY A 1 309 ? 15.514 -10.729 -19.719 1.00 94.56 309 GLY A CA 1
ATOM 2455 C C . GLY A 1 309 ? 14.770 -12.022 -19.363 1.00 94.56 309 GLY A C 1
ATOM 2456 O O . GLY A 1 309 ? 14.067 -12.124 -18.359 1.00 94.56 309 GLY A O 1
ATOM 2457 N N . ASN A 1 310 ? 14.939 -13.051 -20.197 1.00 94.81 310 ASN A N 1
ATOM 2458 C CA . ASN A 1 310 ? 14.176 -14.305 -20.103 1.00 94.81 310 ASN A CA 1
ATOM 2459 C C . ASN A 1 310 ? 14.517 -15.182 -1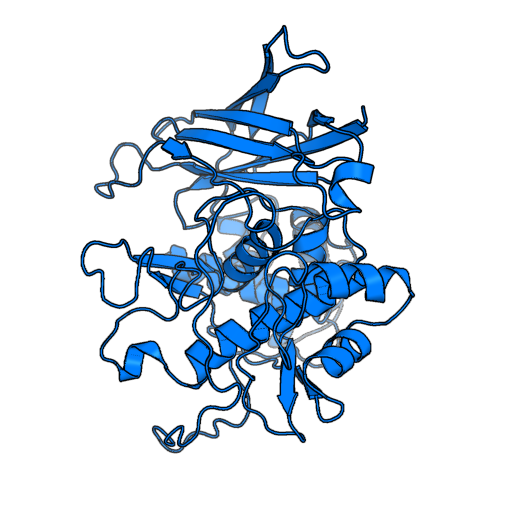8.886 1.00 94.81 310 ASN A C 1
ATOM 2461 O O . ASN A 1 310 ? 13.710 -16.041 -18.525 1.00 94.81 310 ASN A O 1
ATOM 2465 N N . SER A 1 311 ? 15.671 -14.962 -18.249 1.00 92.88 311 SER A N 1
ATOM 2466 C CA . SER A 1 311 ? 16.105 -15.665 -17.031 1.00 92.88 311 SER A CA 1
ATOM 2467 C C . SER A 1 311 ? 15.356 -15.232 -15.767 1.00 92.88 311 SER A C 1
ATOM 2469 O O . SER A 1 311 ? 15.527 -15.847 -14.712 1.00 92.88 311 SER A O 1
ATOM 2471 N N . MET A 1 312 ? 14.515 -14.195 -15.853 1.00 94.38 312 MET A N 1
ATOM 2472 C CA . MET A 1 312 ? 13.747 -13.709 -14.711 1.00 94.38 312 MET A CA 1
ATOM 2473 C C . MET A 1 312 ? 12.656 -14.691 -14.285 1.00 94.38 312 MET A C 1
ATOM 2475 O O . MET A 1 312 ? 11.870 -15.187 -15.100 1.00 94.38 312 MET A O 1
ATOM 2479 N N . SER A 1 313 ? 12.554 -14.897 -12.976 1.00 94.31 313 SER A N 1
ATOM 2480 C CA . SER A 1 313 ? 11.491 -15.655 -12.318 1.00 94.31 313 SER A CA 1
ATOM 2481 C C . SER A 1 313 ? 10.922 -14.901 -11.118 1.00 94.31 313 SER A C 1
ATOM 2483 O O . SER A 1 313 ? 11.569 -14.019 -10.553 1.00 94.31 313 SER A O 1
ATOM 2485 N N . LEU A 1 314 ? 9.712 -15.270 -10.699 1.00 94.50 314 LEU A N 1
ATOM 2486 C CA . LEU A 1 314 ? 9.109 -14.758 -9.470 1.00 94.50 314 LEU A CA 1
ATOM 2487 C C . LEU A 1 314 ? 9.426 -15.701 -8.307 1.00 94.50 314 LEU A C 1
ATOM 2489 O O . LEU A 1 314 ? 9.045 -16.871 -8.329 1.00 94.50 314 LEU A O 1
ATOM 2493 N N . GLY A 1 315 ? 10.123 -15.182 -7.300 1.00 91.94 315 GLY A N 1
ATOM 2494 C CA . GLY A 1 315 ? 10.283 -15.816 -5.996 1.00 91.94 315 GLY A CA 1
ATOM 2495 C C . GLY A 1 315 ? 9.176 -15.368 -5.044 1.00 91.94 315 GLY A C 1
ATOM 2496 O O . GLY A 1 315 ? 8.645 -14.265 -5.176 1.00 91.94 315 GLY A O 1
ATOM 2497 N N . ARG A 1 316 ? 8.827 -16.209 -4.068 1.00 91.31 316 ARG A N 1
ATOM 2498 C CA . ARG A 1 316 ? 7.846 -15.888 -3.024 1.00 91.31 316 ARG A CA 1
ATOM 2499 C C . ARG A 1 316 ? 8.366 -16.324 -1.662 1.00 91.31 316 ARG A C 1
ATOM 2501 O O . ARG A 1 316 ? 9.030 -17.351 -1.559 1.00 91.31 316 ARG A O 1
ATOM 2508 N N . THR A 1 317 ? 8.046 -15.552 -0.628 1.00 87.62 317 THR A N 1
ATOM 2509 C CA . THR A 1 317 ? 8.395 -15.866 0.762 1.00 87.62 317 THR A CA 1
ATOM 2510 C C . THR A 1 317 ? 7.166 -15.860 1.664 1.00 87.62 317 THR A C 1
ATOM 2512 O O . THR A 1 317 ? 6.240 -15.065 1.488 1.00 87.62 317 THR A O 1
ATOM 2515 N N . ASP A 1 318 ? 7.155 -16.756 2.636 1.00 84.94 318 ASP A N 1
ATOM 2516 C CA . ASP A 1 318 ? 6.185 -16.853 3.727 1.00 84.94 318 ASP A CA 1
ATOM 2517 C C . ASP A 1 318 ? 6.805 -16.483 5.087 1.00 84.94 318 ASP A C 1
ATOM 2519 O O . ASP A 1 318 ? 6.146 -16.587 6.124 1.00 84.94 318 ASP A O 1
ATOM 2523 N N . LYS A 1 319 ? 8.060 -16.011 5.080 1.00 87.44 319 LYS A N 1
ATOM 2524 C CA . LYS A 1 319 ? 8.759 -15.495 6.257 1.00 87.44 319 LYS A CA 1
ATOM 2525 C C . LYS A 1 319 ? 8.392 -14.029 6.462 1.00 87.44 319 LYS A C 1
ATOM 2527 O O . LYS A 1 319 ? 8.768 -13.175 5.658 1.00 87.44 319 LYS A O 1
ATOM 2532 N N . PHE A 1 320 ? 7.704 -13.734 7.560 1.00 89.56 320 PHE A N 1
ATOM 2533 C CA . PHE A 1 320 ? 7.330 -12.375 7.950 1.00 89.56 320 PHE A CA 1
ATOM 2534 C C . PHE A 1 320 ? 7.897 -12.060 9.331 1.00 89.56 320 PHE A C 1
ATOM 2536 O O . PHE A 1 320 ? 7.767 -12.857 10.260 1.00 89.56 320 PHE A O 1
ATOM 2543 N N . GLU A 1 321 ? 8.492 -10.884 9.482 1.00 89.19 321 GLU A N 1
ATOM 2544 C CA . GLU A 1 321 ? 8.974 -10.412 10.774 1.00 89.19 321 GLU A CA 1
ATOM 2545 C C . GLU A 1 321 ? 7.821 -10.345 11.790 1.00 89.19 321 GLU A C 1
ATOM 2547 O O . GLU A 1 321 ? 6.743 -9.815 11.516 1.00 89.19 321 GLU A O 1
ATOM 2552 N N . GLY A 1 322 ? 8.048 -10.904 12.980 1.00 86.25 322 GLY A N 1
ATOM 2553 C CA . GLY A 1 322 ? 7.062 -10.944 14.061 1.00 86.25 322 GLY A CA 1
ATOM 2554 C C . GLY A 1 322 ? 5.998 -12.040 13.930 1.00 86.25 322 GLY A C 1
ATOM 2555 O O . GLY A 1 322 ? 5.318 -12.316 14.915 1.00 86.25 322 GLY A O 1
ATOM 2556 N N . ILE A 1 323 ? 5.873 -12.709 12.777 1.00 87.19 323 ILE A N 1
ATOM 2557 C CA . ILE A 1 323 ? 4.993 -13.876 12.621 1.00 87.19 323 ILE A CA 1
ATOM 2558 C C . ILE A 1 323 ? 5.821 -15.140 12.829 1.00 87.19 323 ILE A C 1
ATOM 2560 O O . ILE A 1 323 ? 6.625 -15.523 11.985 1.00 87.19 323 ILE A O 1
ATOM 2564 N N . THR A 1 324 ? 5.612 -15.801 13.963 1.00 81.88 324 THR A N 1
ATOM 2565 C CA . THR A 1 324 ? 6.365 -17.007 14.340 1.00 81.88 324 THR A CA 1
ATOM 2566 C C . THR A 1 324 ? 5.690 -18.306 13.908 1.00 81.88 324 THR A C 1
ATOM 2568 O O . THR A 1 324 ? 6.345 -19.342 13.874 1.00 81.88 324 THR A O 1
ATOM 2571 N N . GLN A 1 325 ? 4.394 -18.263 13.584 1.00 88.50 325 GLN A N 1
ATOM 2572 C CA . GLN A 1 325 ? 3.593 -19.438 13.240 1.00 88.50 325 GLN A CA 1
ATOM 2573 C C . GLN A 1 325 ? 3.149 -19.361 11.771 1.00 88.50 325 GLN A C 1
ATOM 2575 O O . GLN A 1 325 ? 2.383 -18.454 11.415 1.00 88.50 325 GLN A O 1
ATOM 2580 N N . PRO A 1 326 ? 3.633 -20.265 10.898 1.00 87.44 326 PRO A N 1
ATOM 2581 C CA . PRO A 1 326 ? 3.200 -20.304 9.508 1.00 87.44 326 PRO A CA 1
ATOM 2582 C C . PRO A 1 326 ? 1.747 -20.777 9.404 1.00 87.44 326 PRO A C 1
ATOM 2584 O O . PRO A 1 326 ? 1.184 -21.332 10.348 1.00 87.44 326 PRO A O 1
ATOM 2587 N N . TYR A 1 327 ? 1.139 -20.560 8.239 1.00 90.75 327 TYR A N 1
ATOM 2588 C CA . TYR A 1 327 ? -0.186 -21.104 7.955 1.00 90.75 327 TYR A CA 1
ATOM 2589 C C . TYR A 1 327 ? -0.183 -22.639 8.098 1.00 90.75 327 TYR A C 1
ATOM 2591 O O . TYR A 1 327 ? 0.718 -23.282 7.555 1.00 90.75 327 TYR A O 1
ATOM 2599 N N . PRO A 1 328 ? -1.178 -23.252 8.768 1.00 91.25 328 PRO A N 1
ATOM 2600 C CA . PRO A 1 328 ? -1.168 -24.684 9.082 1.00 91.25 328 PRO A CA 1
ATOM 2601 C C . PRO A 1 328 ? -1.343 -25.636 7.889 1.00 91.25 328 PRO A C 1
ATOM 2603 O O . PRO A 1 328 ? -1.333 -26.848 8.077 1.00 91.25 328 PRO A O 1
ATOM 2606 N N . GLY A 1 329 ? -1.507 -25.118 6.670 1.00 90.94 329 GLY A N 1
ATOM 2607 C CA . GLY A 1 329 ? -1.635 -25.912 5.443 1.00 90.94 329 GLY A CA 1
ATOM 2608 C C . GLY A 1 329 ? -3.076 -26.257 5.058 1.00 90.94 329 GLY A C 1
ATOM 2609 O O . GLY A 1 329 ? -3.326 -26.554 3.893 1.00 90.94 329 GLY A O 1
ATOM 2610 N N . SER A 1 330 ? -4.030 -26.135 5.982 1.00 94.00 330 SER A N 1
ATOM 2611 C CA . SER A 1 330 ? -5.468 -26.268 5.725 1.00 94.00 330 SER A CA 1
ATOM 2612 C C . SER A 1 330 ? -6.263 -25.130 6.381 1.00 94.00 330 SER A C 1
ATOM 2614 O O . SER A 1 330 ? -5.815 -24.580 7.393 1.00 94.00 330 SER A O 1
ATOM 2616 N N . PRO A 1 331 ? -7.425 -24.733 5.824 1.00 97.06 331 PRO A N 1
ATOM 2617 C CA . PRO A 1 331 ? -8.261 -23.702 6.435 1.00 97.06 331 PRO A CA 1
ATOM 2618 C C . PRO A 1 331 ? -8.776 -24.129 7.809 1.00 97.06 331 PRO A C 1
ATOM 2620 O O . PRO A 1 331 ? -9.010 -25.316 8.013 1.00 97.06 331 PRO A O 1
ATOM 2623 N N . LEU A 1 332 ? -8.971 -23.165 8.716 1.00 98.06 332 LEU A N 1
ATOM 2624 C CA . LEU A 1 332 ? -9.644 -23.413 9.996 1.00 98.06 332 LEU A CA 1
ATOM 2625 C C . LEU A 1 332 ? -11.132 -23.073 9.888 1.00 98.06 332 LEU A C 1
ATOM 2627 O O . LEU A 1 332 ? -11.484 -21.976 9.434 1.00 98.06 332 LEU A O 1
ATOM 2631 N N . THR A 1 333 ? -11.988 -23.988 10.321 1.00 98.00 333 THR A N 1
ATOM 2632 C CA . THR A 1 333 ? -13.448 -23.875 10.305 1.00 98.00 333 THR A CA 1
ATOM 2633 C C . THR A 1 333 ? -14.079 -24.560 11.521 1.00 98.00 333 THR A C 1
ATOM 2635 O O . THR A 1 333 ? -13.379 -25.074 12.387 1.00 98.00 333 THR A O 1
ATOM 2638 N N . ILE A 1 334 ? -15.409 -24.522 11.614 1.00 97.75 334 ILE A N 1
ATOM 2639 C CA . ILE A 1 334 ? -16.175 -25.053 12.747 1.00 97.75 334 ILE A CA 1
ATOM 2640 C C . ILE A 1 334 ? -15.814 -26.524 13.006 1.00 97.75 334 ILE A C 1
ATOM 2642 O O . ILE A 1 334 ? -15.651 -27.293 12.064 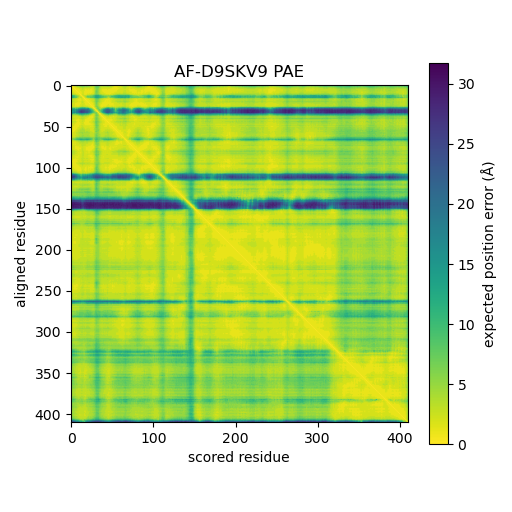1.00 97.75 334 ILE A O 1
ATOM 2646 N N . GLU A 1 335 ? -15.717 -26.891 14.287 1.00 95.12 335 GLU A N 1
ATOM 2647 C CA . GLU A 1 335 ? -15.255 -28.189 14.817 1.00 95.12 335 GLU A CA 1
ATOM 2648 C C . GLU A 1 335 ? -13.741 -28.437 14.785 1.00 95.12 335 GLU A C 1
ATOM 2650 O O . GLU A 1 335 ? -13.278 -29.374 15.449 1.00 95.12 335 GLU A O 1
ATOM 2655 N N . ASP A 1 336 ? -12.944 -27.589 14.127 1.00 98.00 336 ASP A N 1
ATOM 2656 C CA . ASP A 1 336 ? -11.488 -27.702 14.209 1.00 98.00 336 ASP A CA 1
ATOM 2657 C C . ASP A 1 336 ? -10.988 -27.438 15.632 1.00 98.00 336 ASP A C 1
ATOM 2659 O O . ASP A 1 336 ? -11.503 -26.591 16.372 1.00 98.00 336 ASP A O 1
ATOM 2663 N N . LYS A 1 337 ? -9.942 -28.169 16.030 1.00 97.56 337 LYS A N 1
ATOM 2664 C CA . LYS A 1 337 ? -9.353 -28.084 17.372 1.00 97.56 337 LYS A CA 1
ATOM 2665 C C . LYS A 1 337 ? -7.836 -28.014 17.310 1.00 97.56 337 LYS A C 1
ATOM 2667 O O . LYS A 1 337 ? -7.208 -28.594 16.429 1.00 97.56 337 LYS A O 1
ATOM 2672 N N . GLY A 1 338 ? -7.233 -27.351 18.292 1.00 96.81 338 GLY A N 1
ATOM 2673 C CA . GLY A 1 338 ? -5.790 -27.388 18.525 1.00 96.81 338 GLY A CA 1
ATOM 2674 C C . GLY A 1 338 ? -5.137 -26.021 18.700 1.00 96.81 338 GLY A C 1
ATOM 2675 O O . GLY A 1 338 ? -5.790 -24.995 18.910 1.00 96.81 338 GLY A O 1
ATOM 2676 N N . SER A 1 339 ? -3.806 -26.013 18.633 1.00 96.75 339 SER A N 1
ATOM 2677 C CA . SER A 1 339 ? -2.977 -24.821 18.850 1.00 96.75 339 SER A CA 1
ATOM 2678 C C . SER A 1 339 ? -3.248 -23.716 17.828 1.00 96.75 339 SER A C 1
ATOM 2680 O O . SER A 1 339 ? -3.314 -22.553 18.212 1.00 96.75 339 SER A O 1
ATOM 2682 N N . ASN A 1 340 ? -3.475 -24.059 16.557 1.00 97.38 340 ASN A N 1
ATOM 2683 C CA . ASN A 1 340 ? -3.727 -23.080 15.491 1.00 97.38 340 ASN A CA 1
ATOM 2684 C C . ASN A 1 340 ? -5.014 -22.280 15.724 1.00 97.38 340 ASN A C 1
ATOM 2686 O O . ASN A 1 340 ? -5.031 -21.063 15.550 1.00 97.38 340 ASN A O 1
ATOM 2690 N N . VAL A 1 341 ? -6.070 -22.946 16.199 1.00 98.12 341 VAL A N 1
ATOM 2691 C CA . VAL A 1 341 ? -7.317 -22.281 16.597 1.00 98.12 341 VAL A CA 1
ATOM 2692 C C . VAL A 1 341 ? -7.067 -21.356 17.786 1.00 98.12 341 VAL A C 1
ATOM 2694 O O . VAL A 1 341 ? -7.471 -20.196 17.763 1.00 98.12 341 VAL A O 1
ATOM 2697 N N . ARG A 1 342 ? -6.328 -21.835 18.796 1.00 97.88 342 ARG A N 1
ATOM 2698 C CA . ARG A 1 342 ? -5.973 -21.043 19.982 1.00 97.88 342 ARG A CA 1
ATOM 2699 C C . ARG A 1 342 ? -5.189 -19.776 19.618 1.00 97.88 342 ARG A C 1
ATOM 2701 O O . ARG A 1 342 ? -5.445 -18.720 20.191 1.00 97.88 342 ARG A O 1
ATOM 2708 N N . ILE A 1 343 ? -4.267 -19.877 18.658 1.00 96.62 343 ILE A N 1
ATOM 2709 C CA . ILE A 1 343 ? -3.496 -18.747 18.124 1.00 96.62 343 ILE A CA 1
ATOM 2710 C C . ILE A 1 343 ? -4.437 -17.704 17.516 1.00 96.62 343 ILE A C 1
ATOM 2712 O O . ILE A 1 343 ? -4.382 -16.538 17.902 1.00 96.62 343 ILE A O 1
ATOM 2716 N N . ILE A 1 344 ? -5.342 -18.113 16.621 1.00 97.69 344 ILE A N 1
ATOM 2717 C CA . ILE A 1 344 ? -6.284 -17.187 15.979 1.00 97.69 344 ILE A CA 1
ATOM 2718 C C . ILE A 1 344 ? -7.228 -16.538 16.989 1.00 97.69 344 ILE A C 1
ATOM 2720 O O . ILE A 1 344 ? -7.419 -15.326 16.934 1.00 97.69 344 ILE A O 1
ATOM 2724 N N . GLN A 1 345 ? -7.776 -17.303 17.932 1.00 98.38 345 GLN A N 1
ATOM 2725 C CA . GLN A 1 345 ? -8.626 -16.763 18.996 1.00 98.38 345 GLN A CA 1
ATOM 2726 C C . GLN A 1 345 ? -7.880 -15.700 19.819 1.00 98.38 345 GLN A C 1
ATOM 2728 O O . GLN A 1 345 ? -8.411 -14.619 20.075 1.00 98.38 345 GLN A O 1
ATOM 2733 N N . GLY A 1 346 ? -6.620 -15.968 20.180 1.00 97.62 346 GLY A N 1
ATOM 2734 C CA . GLY A 1 346 ? -5.761 -14.998 20.861 1.00 97.62 346 GLY A CA 1
ATOM 2735 C C . GLY A 1 346 ? -5.499 -13.743 20.022 1.00 97.62 346 GLY A C 1
ATOM 2736 O O . GLY A 1 346 ? -5.646 -12.626 20.521 1.00 97.62 346 GLY A O 1
ATOM 2737 N N . HIS A 1 347 ? -5.169 -13.910 18.738 1.00 97.50 347 HIS A N 1
ATOM 2738 C CA . HIS A 1 347 ? -4.940 -12.794 17.820 1.00 97.50 347 HIS A CA 1
ATOM 2739 C C . HIS A 1 347 ? -6.193 -11.924 17.647 1.00 97.50 347 HIS A C 1
ATOM 2741 O O . HIS A 1 347 ? -6.095 -10.703 17.757 1.00 97.50 347 HIS A O 1
ATOM 2747 N N . LEU A 1 348 ? -7.365 -12.529 17.427 1.00 97.75 348 LEU A N 1
ATOM 2748 C CA . LEU A 1 348 ? -8.646 -11.821 17.306 1.00 97.75 348 LEU A CA 1
ATOM 2749 C C . LEU A 1 348 ? -8.961 -11.019 18.569 1.00 97.75 348 LEU A C 1
ATOM 2751 O O . LEU A 1 348 ? -9.307 -9.843 18.473 1.00 97.75 348 LEU A O 1
ATOM 2755 N N . ASN A 1 349 ? -8.759 -11.609 19.749 1.00 97.69 349 ASN A N 1
ATOM 2756 C CA . ASN A 1 349 ? -8.965 -10.907 21.014 1.00 97.69 349 ASN A CA 1
ATOM 2757 C C . ASN A 1 349 ? -8.042 -9.699 21.161 1.00 97.69 349 ASN A C 1
ATOM 2759 O O . ASN A 1 349 ? -8.507 -8.635 21.564 1.00 97.69 349 ASN A O 1
ATOM 2763 N N . LYS A 1 350 ? -6.763 -9.820 20.795 1.00 95.88 350 LYS A N 1
ATOM 2764 C CA . LYS A 1 350 ? -5.843 -8.677 20.834 1.00 95.88 350 LYS A CA 1
ATOM 2765 C C . LYS A 1 350 ? -6.242 -7.594 19.829 1.00 95.88 350 LYS A C 1
ATOM 2767 O O . LYS A 1 350 ? -6.227 -6.414 20.158 1.00 95.88 350 LYS A O 1
ATOM 2772 N N . ILE A 1 351 ? -6.645 -7.983 18.619 1.00 95.19 351 ILE A N 1
ATOM 2773 C CA . ILE A 1 351 ? -7.124 -7.057 17.582 1.00 95.19 351 ILE A CA 1
ATOM 2774 C C . ILE A 1 351 ? -8.394 -6.325 18.039 1.00 95.19 351 ILE A C 1
ATOM 2776 O O . ILE A 1 351 ? -8.521 -5.128 17.784 1.00 95.19 351 ILE A O 1
ATOM 2780 N N . SER A 1 352 ? -9.299 -7.005 18.753 1.00 94.19 352 SER A N 1
ATOM 2781 C CA . SER A 1 352 ? -10.557 -6.420 19.245 1.00 94.19 352 SER A CA 1
ATOM 2782 C C . SER A 1 352 ? -10.359 -5.224 20.183 1.00 94.19 352 SER A C 1
ATOM 2784 O O . SER A 1 352 ? -11.255 -4.397 20.314 1.00 94.19 352 SER A O 1
ATOM 2786 N N . GLU A 1 353 ? -9.181 -5.088 20.804 1.00 91.81 353 GLU A N 1
ATOM 2787 C CA . GLU A 1 353 ? -8.841 -3.925 21.636 1.00 91.81 353 GLU A CA 1
ATOM 2788 C C . GLU A 1 353 ? -8.794 -2.628 20.815 1.00 91.81 353 GLU A C 1
ATOM 2790 O O . GLU A 1 353 ? -9.186 -1.574 21.310 1.00 91.81 353 GLU A O 1
ATOM 2795 N N . ALA A 1 354 ? -8.347 -2.709 19.558 1.00 89.44 354 ALA A N 1
ATOM 2796 C CA . ALA A 1 354 ? -8.301 -1.582 18.625 1.00 89.44 354 ALA A CA 1
ATOM 2797 C C . ALA A 1 354 ? -9.497 -1.547 17.659 1.00 89.44 354 ALA A C 1
ATOM 2799 O O . ALA A 1 354 ? -9.804 -0.494 17.104 1.00 89.44 354 ALA A O 1
ATOM 2800 N N . TYR A 1 355 ? -10.167 -2.684 17.457 1.00 91.62 355 TYR A N 1
ATOM 2801 C CA . TYR A 1 355 ? -11.306 -2.844 16.551 1.00 91.62 355 TYR A CA 1
ATOM 2802 C C . TYR A 1 355 ? -12.506 -3.458 17.297 1.00 91.62 355 TYR A C 1
ATOM 2804 O O . TYR A 1 355 ? -12.777 -4.650 17.133 1.00 91.62 355 TYR A O 1
ATOM 2812 N N . PRO A 1 356 ? -13.260 -2.670 18.092 1.00 90.06 356 PRO A N 1
ATOM 2813 C CA . PRO A 1 356 ? -14.288 -3.198 19.001 1.00 90.06 356 PRO A CA 1
ATOM 2814 C C . PRO A 1 356 ? -15.484 -3.882 18.321 1.00 90.06 356 PRO A C 1
ATOM 2816 O O . PRO A 1 356 ? -16.234 -4.598 18.976 1.00 90.06 356 PRO A O 1
ATOM 2819 N N . LEU A 1 357 ? -15.670 -3.676 17.010 1.00 91.94 357 LEU A N 1
ATOM 2820 C CA . LEU A 1 357 ? -16.682 -4.383 16.213 1.00 91.94 357 LEU A CA 1
ATOM 2821 C C . LEU A 1 357 ? -16.372 -5.877 16.040 1.00 91.94 357 LEU A C 1
ATOM 2823 O O . LEU A 1 357 ? -17.262 -6.650 15.681 1.00 91.94 357 LEU A O 1
ATOM 2827 N N . ILE A 1 358 ? -15.120 -6.283 16.264 1.00 96.00 358 ILE A N 1
ATOM 2828 C CA . ILE A 1 358 ? -14.708 -7.683 16.248 1.00 96.00 358 ILE A CA 1
ATOM 2829 C C . ILE A 1 358 ? -14.957 -8.244 17.654 1.00 96.00 358 ILE A C 1
ATOM 2831 O O . ILE A 1 358 ? -14.300 -7.805 18.601 1.00 96.00 358 ILE A O 1
ATOM 2835 N N . PRO A 1 359 ? -15.894 -9.192 17.824 1.00 96.06 359 PRO A N 1
ATOM 2836 C CA . PRO A 1 359 ? -16.219 -9.726 19.137 1.00 96.06 359 PRO A CA 1
ATOM 2837 C C . PRO A 1 359 ? -15.046 -10.517 19.721 1.00 96.06 359 PRO A C 1
ATOM 2839 O O . PRO A 1 359 ? -14.309 -11.201 19.006 1.00 96.06 359 PRO A O 1
ATOM 2842 N N . LYS A 1 360 ? -14.902 -10.446 21.047 1.00 97.25 360 LYS A N 1
ATOM 2843 C CA . LYS A 1 360 ? -13.981 -11.309 21.792 1.00 97.25 360 LYS A CA 1
ATOM 2844 C C . LYS A 1 360 ? -14.517 -12.735 21.843 1.00 97.25 360 LYS A C 1
ATOM 2846 O O . LYS A 1 360 ? -15.718 -12.951 21.973 1.00 97.25 360 LYS A O 1
ATOM 2851 N N . VAL A 1 361 ? -13.604 -13.695 21.807 1.00 97.81 361 VAL A N 1
ATOM 2852 C CA . VAL A 1 361 ? -13.889 -15.132 21.807 1.00 97.81 361 VAL A CA 1
ATOM 2853 C C . VAL A 1 361 ? -13.147 -15.834 22.938 1.00 97.81 361 VAL A C 1
ATOM 2855 O O . VAL A 1 361 ? -12.109 -15.370 23.419 1.00 97.81 361 VAL A O 1
ATOM 2858 N N . THR A 1 362 ? -13.661 -16.975 23.388 1.00 97.50 362 THR A N 1
ATOM 2859 C CA . THR A 1 362 ? -12.966 -17.793 24.386 1.00 97.50 362 THR A CA 1
ATOM 2860 C C . THR A 1 362 ? -11.758 -18.477 23.750 1.00 97.50 362 THR A C 1
ATOM 2862 O O . THR A 1 362 ? -11.884 -19.171 22.750 1.00 97.50 362 THR A O 1
ATOM 2865 N N . VAL A 1 363 ? -10.574 -18.327 24.350 1.00 98.12 363 VAL A N 1
ATOM 2866 C CA . VAL A 1 363 ? -9.323 -18.928 23.852 1.00 98.12 363 VAL A CA 1
ATOM 2867 C C . VAL A 1 363 ? -9.195 -20.376 24.350 1.00 98.12 363 VAL A C 1
ATOM 2869 O O . VAL A 1 363 ? -8.365 -20.696 25.201 1.00 98.12 363 VAL A O 1
ATOM 2872 N N . ASN A 1 364 ? -10.069 -21.258 23.866 1.00 97.50 364 ASN A N 1
ATOM 2873 C CA . ASN A 1 364 ? -10.127 -22.675 24.258 1.00 97.50 364 ASN A CA 1
ATOM 2874 C C . ASN A 1 364 ? -9.435 -23.610 23.245 1.00 97.50 364 ASN A C 1
ATOM 2876 O O . ASN A 1 364 ? -9.101 -24.746 23.590 1.00 97.50 364 ASN A O 1
ATOM 2880 N N . GLY A 1 365 ? -9.137 -23.129 22.035 1.00 97.81 365 GLY A N 1
ATOM 2881 C CA . GLY A 1 365 ? -8.601 -23.939 20.944 1.00 97.81 365 GLY A CA 1
ATOM 2882 C C . GLY A 1 365 ? -9.646 -24.815 20.251 1.00 97.81 365 GLY A C 1
ATOM 2883 O O . GLY A 1 365 ? -9.255 -25.803 19.638 1.00 97.81 365 GLY A O 1
ATOM 2884 N N . ILE A 1 366 ? -10.935 -24.484 20.363 1.00 98.38 366 ILE A N 1
ATOM 2885 C CA . ILE A 1 366 ? -12.057 -25.103 19.644 1.00 98.38 366 ILE A CA 1
ATOM 2886 C C . ILE A 1 366 ? -12.682 -24.034 18.754 1.00 98.38 366 ILE A C 1
ATOM 2888 O O . ILE A 1 366 ? -13.072 -22.978 19.246 1.00 98.38 366 ILE A O 1
ATOM 2892 N N . TYR A 1 367 ? -12.765 -24.294 17.454 1.00 98.38 367 TYR A N 1
ATOM 2893 C CA . TYR A 1 367 ? -13.329 -23.351 16.503 1.00 98.38 367 TYR A CA 1
ATOM 2894 C C . TYR A 1 367 ? -14.852 -23.495 16.536 1.00 98.38 367 TYR A C 1
ATOM 2896 O O . TYR A 1 367 ? -15.438 -24.349 15.878 1.00 98.38 367 TYR A O 1
ATOM 2904 N N . ASP A 1 368 ? -15.491 -22.697 17.380 1.00 97.94 368 ASP A N 1
ATOM 2905 C CA . ASP A 1 368 ? -16.937 -22.681 17.578 1.00 97.94 368 ASP A CA 1
ATOM 2906 C C . ASP A 1 368 ? -17.633 -21.621 16.704 1.00 97.94 368 ASP A C 1
ATOM 2908 O O . ASP A 1 368 ? -17.003 -20.880 15.941 1.00 97.94 368 ASP A O 1
ATOM 2912 N N . LEU A 1 369 ? -18.963 -21.539 16.816 1.00 97.81 369 LEU A N 1
ATOM 2913 C CA . LEU A 1 369 ? -19.764 -20.528 16.117 1.00 97.81 369 LEU A CA 1
ATOM 2914 C C . LEU A 1 369 ? -19.323 -19.099 16.464 1.00 97.81 369 LEU A C 1
ATOM 2916 O O . LEU A 1 369 ? -19.272 -18.254 15.574 1.00 97.81 369 LEU A O 1
ATOM 2920 N N . ALA A 1 370 ? -18.937 -18.845 17.719 1.00 98.00 370 ALA A N 1
ATOM 2921 C CA . ALA A 1 370 ? -18.447 -17.537 18.152 1.00 98.00 370 ALA A CA 1
ATOM 2922 C C . ALA A 1 370 ? -17.124 -17.166 17.458 1.00 98.00 370 ALA A C 1
ATOM 2924 O O . ALA A 1 370 ? -16.951 -16.035 17.001 1.00 98.00 370 ALA A O 1
ATOM 2925 N N . THR A 1 371 ? -16.208 -18.126 17.311 1.00 98.38 371 THR A N 1
ATOM 2926 C CA . THR A 1 371 ? -14.956 -17.951 16.563 1.00 98.38 371 THR A CA 1
ATOM 2927 C C . THR A 1 371 ? -15.237 -17.669 15.087 1.00 98.38 371 THR A C 1
ATOM 2929 O O . THR A 1 371 ? -14.671 -16.724 14.531 1.00 98.38 371 THR A O 1
ATOM 2932 N N . ALA A 1 372 ? -16.158 -18.412 14.466 1.00 98.19 372 ALA A N 1
ATOM 2933 C CA . ALA A 1 372 ? -16.570 -18.175 13.081 1.00 98.19 372 ALA A CA 1
ATOM 2934 C C . ALA A 1 372 ? -17.170 -16.769 12.888 1.00 98.19 372 ALA A C 1
ATOM 2936 O O . ALA A 1 372 ? -16.838 -16.076 11.925 1.00 98.19 372 ALA A O 1
ATOM 2937 N N . GLU A 1 373 ? -18.025 -16.313 13.806 1.00 98.06 373 GLU A N 1
ATOM 2938 C CA . GLU A 1 373 ? -18.613 -14.968 13.779 1.00 98.06 373 GLU A CA 1
ATOM 2939 C C . GLU A 1 373 ? -17.570 -13.864 13.954 1.00 98.06 373 GLU A C 1
ATOM 2941 O O . GLU A 1 373 ? -17.592 -12.881 13.208 1.00 98.06 373 GLU A O 1
ATOM 2946 N N . ALA A 1 374 ? -16.617 -14.035 14.873 1.00 98.12 374 ALA A N 1
ATOM 2947 C CA . ALA A 1 374 ? -15.508 -13.101 15.037 1.00 98.12 374 ALA A CA 1
ATOM 2948 C C . ALA A 1 374 ? -14.666 -12.987 13.760 1.00 98.12 374 ALA A C 1
ATOM 2950 O O . ALA A 1 374 ? -14.303 -11.881 13.352 1.00 98.12 374 ALA A O 1
ATOM 2951 N N . VAL A 1 375 ? -14.417 -14.111 13.080 1.00 98.12 375 VAL A N 1
ATOM 2952 C CA . VAL A 1 375 ? -13.717 -14.127 11.790 1.00 98.12 375 VAL A CA 1
ATOM 2953 C C . VAL A 1 375 ? -14.538 -13.451 10.692 1.00 98.12 375 VAL A C 1
ATOM 2955 O O . VAL A 1 375 ? -13.968 -12.651 9.952 1.00 98.12 375 VAL A O 1
ATOM 2958 N N . ARG A 1 376 ? -15.861 -13.663 10.612 1.00 97.88 376 ARG A N 1
ATOM 2959 C CA . ARG A 1 376 ? -16.723 -12.926 9.661 1.00 97.88 376 ARG A CA 1
ATOM 2960 C C . ARG A 1 376 ? -16.666 -11.424 9.901 1.00 97.88 376 ARG A C 1
ATOM 2962 O O . ARG A 1 376 ? -16.495 -10.662 8.955 1.00 97.88 376 ARG A O 1
ATOM 2969 N N . LYS A 1 377 ? -16.744 -10.986 11.162 1.00 96.75 377 LYS A N 1
ATOM 2970 C CA . LYS A 1 377 ? -16.632 -9.562 11.511 1.00 96.75 377 LYS A CA 1
ATOM 2971 C C . LYS A 1 377 ? -15.259 -8.996 11.178 1.00 96.75 377 LYS A C 1
ATOM 2973 O O . LYS A 1 377 ? -15.193 -7.893 10.638 1.00 96.75 377 LYS A O 1
ATOM 2978 N N . PHE A 1 378 ? -14.184 -9.748 11.411 1.00 96.50 378 PHE A N 1
ATOM 2979 C CA . PHE A 1 378 ? -12.849 -9.374 10.948 1.00 96.50 378 PHE A CA 1
ATOM 2980 C C . PHE A 1 378 ? -12.819 -9.220 9.417 1.00 96.50 378 PHE A C 1
ATOM 2982 O O . PHE A 1 378 ? -12.408 -8.177 8.914 1.00 96.50 378 PHE A O 1
ATOM 2989 N N . GLN A 1 379 ? -13.303 -10.212 8.667 1.00 95.44 379 GLN A N 1
ATOM 2990 C CA . GLN A 1 379 ? -13.321 -10.185 7.202 1.00 95.44 379 GLN A CA 1
ATOM 2991 C C . GLN A 1 379 ? -14.124 -8.992 6.667 1.00 95.44 379 GLN A C 1
ATOM 2993 O O . GLN A 1 379 ? -13.595 -8.222 5.868 1.00 95.44 379 GLN A O 1
ATOM 2998 N N . ASN A 1 380 ? -15.334 -8.765 7.184 1.00 92.31 380 ASN A N 1
ATOM 2999 C CA . ASN A 1 380 ? -16.163 -7.602 6.859 1.00 92.31 380 ASN A CA 1
ATOM 3000 C C . ASN A 1 380 ? -15.435 -6.274 7.130 1.00 92.31 380 ASN A C 1
ATOM 3002 O O . ASN A 1 380 ? -15.389 -5.397 6.263 1.00 92.31 380 ASN A O 1
ATOM 3006 N N . THR A 1 381 ? -14.822 -6.149 8.313 1.00 89.69 381 THR A N 1
ATOM 3007 C CA . THR A 1 381 ? -14.079 -4.950 8.739 1.00 89.69 381 THR A CA 1
ATOM 3008 C C . THR A 1 381 ? -12.978 -4.589 7.741 1.00 89.69 381 THR A C 1
ATOM 3010 O O . THR A 1 381 ? -12.787 -3.415 7.426 1.00 89.69 381 THR A O 1
ATOM 3013 N N . PHE A 1 382 ? -12.292 -5.592 7.188 1.00 86.38 382 PHE A N 1
ATOM 3014 C CA . PHE A 1 382 ? -11.207 -5.411 6.220 1.00 86.38 382 PHE A CA 1
ATOM 3015 C C . PHE A 1 382 ? -11.632 -5.657 4.764 1.00 86.38 382 PHE A C 1
ATOM 3017 O O . PHE A 1 382 ? -10.771 -5.862 3.909 1.00 86.38 382 PHE A O 1
ATOM 3024 N N . LYS A 1 383 ? -12.943 -5.593 4.475 1.00 83.56 383 LYS A N 1
ATOM 3025 C CA . LYS A 1 383 ? -13.544 -5.716 3.131 1.00 83.56 383 LYS A CA 1
ATOM 3026 C C . LYS A 1 383 ? -13.153 -7.003 2.384 1.00 83.56 383 LYS A C 1
ATOM 3028 O O . LYS A 1 383 ? -13.077 -7.016 1.159 1.00 83.56 383 LYS A O 1
ATOM 3033 N N . ALA A 1 384 ? -12.914 -8.081 3.123 1.00 84.88 384 ALA A N 1
ATOM 3034 C CA . ALA A 1 384 ? -12.743 -9.431 2.599 1.00 84.88 384 ALA A CA 1
ATOM 3035 C C . ALA A 1 384 ? -14.086 -10.184 2.581 1.00 84.88 384 ALA A C 1
ATOM 3037 O O . ALA A 1 384 ? -15.046 -9.783 3.239 1.00 84.88 384 ALA A O 1
ATOM 3038 N N . SER A 1 385 ? -14.154 -11.299 1.848 1.00 87.50 385 SER A N 1
ATOM 3039 C CA . SER A 1 385 ? -15.337 -12.166 1.832 1.00 87.50 385 SER A CA 1
ATOM 3040 C C . SER A 1 385 ? -15.614 -12.756 3.219 1.00 87.50 385 SER A C 1
ATOM 3042 O O . SER A 1 385 ? -14.727 -13.349 3.829 1.00 87.50 385 SER A O 1
ATOM 3044 N N . GLU A 1 386 ? -16.851 -12.630 3.701 1.00 93.50 386 GLU A N 1
ATOM 3045 C CA . GLU A 1 386 ? -17.281 -13.030 5.052 1.00 93.50 386 GLU A CA 1
ATOM 3046 C C . GLU A 1 386 ? -17.554 -14.537 5.174 1.00 93.50 386 GLU A C 1
ATOM 3048 O O . GLU A 1 386 ? -18.652 -14.979 5.516 1.00 93.50 386 GLU A O 1
ATOM 3053 N N . THR A 1 387 ? -16.553 -15.356 4.873 1.00 96.38 387 THR A N 1
ATOM 3054 C CA . THR A 1 387 ? -16.680 -16.818 4.917 1.00 96.38 387 THR A CA 1
ATOM 3055 C C . THR A 1 387 ? -16.793 -17.352 6.345 1.00 96.38 387 THR A C 1
ATOM 3057 O O . THR A 1 387 ? -17.403 -18.398 6.568 1.00 96.38 387 THR A O 1
ATOM 3060 N N . GLY A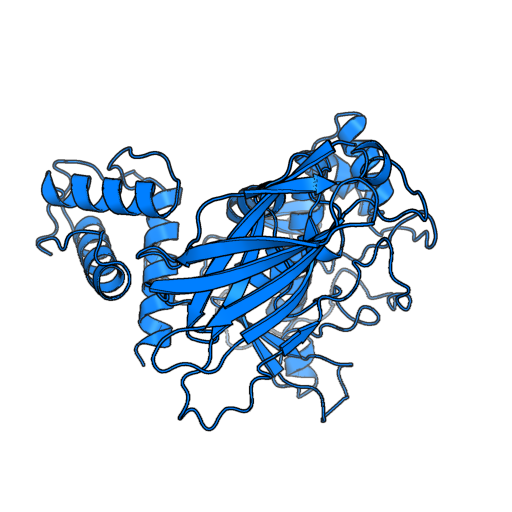 1 388 ? -16.214 -16.654 7.327 1.00 96.81 388 GLY A N 1
ATOM 3061 C CA . GLY A 1 388 ? -16.027 -17.184 8.680 1.00 96.81 388 GLY A CA 1
ATOM 3062 C C . GLY A 1 388 ? -15.042 -18.350 8.723 1.00 96.81 388 GLY A C 1
ATOM 3063 O O . GLY A 1 388 ? -15.074 -19.131 9.663 1.00 96.81 388 GLY A O 1
ATOM 3064 N N . ILE A 1 389 ? -14.213 -18.493 7.685 1.00 97.88 389 ILE A N 1
ATOM 3065 C CA . ILE A 1 389 ? -13.176 -19.515 7.544 1.00 97.88 389 ILE A CA 1
ATOM 3066 C C . ILE A 1 389 ? -11.824 -18.811 7.544 1.00 97.88 389 ILE A C 1
ATOM 3068 O O . ILE A 1 389 ? -11.637 -17.806 6.855 1.00 97.88 389 ILE A O 1
ATOM 3072 N N . VAL A 1 390 ? -10.857 -19.356 8.280 1.00 97.69 390 VAL A N 1
ATOM 3073 C CA . VAL A 1 390 ? -9.479 -18.851 8.268 1.00 97.69 390 VAL A CA 1
ATOM 3074 C C . VAL A 1 390 ? -8.685 -19.594 7.204 1.00 97.69 390 VAL A C 1
ATOM 3076 O O . VAL A 1 390 ? -8.025 -20.597 7.473 1.00 97.69 390 VAL A O 1
ATOM 3079 N N . ASP A 1 391 ? -8.770 -19.102 5.975 1.00 94.81 391 ASP A N 1
ATOM 3080 C CA . ASP A 1 391 ? -7.916 -19.532 4.871 1.00 94.81 391 ASP A CA 1
ATOM 3081 C C . ASP A 1 391 ? -6.507 -18.910 4.958 1.00 94.81 391 ASP A C 1
ATOM 3083 O O . ASP A 1 391 ? -6.179 -18.165 5.887 1.00 94.81 391 ASP A O 1
ATOM 3087 N N . PHE A 1 392 ? -5.651 -19.216 3.979 1.00 90.44 392 PHE A N 1
ATOM 3088 C CA . PHE A 1 392 ? -4.289 -18.680 3.903 1.00 90.44 392 PHE A CA 1
ATOM 3089 C C . PHE A 1 392 ? -4.266 -17.143 3.973 1.00 90.44 392 PHE A C 1
ATOM 3091 O O . PHE A 1 392 ? -3.471 -16.557 4.713 1.00 90.44 392 PHE A O 1
ATOM 3098 N N . ALA A 1 393 ? -5.147 -16.473 3.223 1.00 88.56 393 ALA A N 1
ATOM 3099 C CA . ALA A 1 393 ? -5.192 -15.016 3.170 1.00 88.56 393 ALA A CA 1
ATOM 3100 C C . ALA A 1 393 ? -5.634 -14.419 4.516 1.00 88.56 393 ALA A C 1
ATOM 3102 O O . ALA A 1 393 ? -5.026 -13.457 5.004 1.00 88.56 393 ALA A O 1
ATOM 3103 N N . THR A 1 394 ? -6.641 -15.018 5.147 1.00 94.25 394 THR A N 1
ATOM 3104 C CA . THR A 1 394 ? -7.195 -14.601 6.437 1.00 94.25 394 THR A CA 1
ATOM 3105 C C . THR A 1 394 ? -6.190 -14.828 7.566 1.00 94.25 394 THR A C 1
ATOM 3107 O O . THR A 1 394 ? -5.965 -13.913 8.358 1.00 94.25 394 THR A O 1
ATOM 3110 N N . TRP A 1 395 ? -5.500 -15.975 7.601 1.00 94.75 395 TRP A N 1
ATOM 3111 C CA . TRP A 1 395 ? -4.466 -16.286 8.600 1.00 94.75 395 TRP A CA 1
ATOM 3112 C C . TRP A 1 395 ? -3.380 -15.213 8.659 1.00 94.75 395 TRP A C 1
ATOM 3114 O O . TRP A 1 395 ? -3.091 -14.662 9.725 1.00 94.75 395 TRP A O 1
ATOM 3124 N N . TYR A 1 396 ? -2.791 -14.880 7.507 1.00 90.62 396 TYR A N 1
ATOM 3125 C CA . TYR A 1 396 ? -1.727 -13.881 7.454 1.00 90.62 396 TYR A CA 1
ATOM 3126 C C . TYR A 1 396 ? -2.252 -12.461 7.652 1.00 90.62 396 TYR A C 1
ATOM 3128 O O . TYR A 1 396 ? -1.528 -11.626 8.187 1.00 90.62 396 TYR A O 1
ATOM 3136 N N . SER A 1 397 ? -3.495 -12.168 7.267 1.00 90.75 397 SER A N 1
ATOM 3137 C CA . SER A 1 397 ? -4.102 -10.858 7.527 1.00 90.75 397 SER A CA 1
ATOM 3138 C C . SER A 1 397 ? -4.332 -10.631 9.022 1.00 90.75 397 SER A C 1
ATOM 3140 O O . SER A 1 397 ? -3.911 -9.597 9.543 1.00 90.75 397 SER A O 1
ATOM 3142 N N . ILE A 1 398 ? -4.890 -11.620 9.729 1.00 95.25 398 ILE A N 1
ATOM 3143 C CA . ILE A 1 398 ? -5.038 -11.601 11.192 1.00 95.25 398 ILE A CA 1
ATOM 3144 C C . ILE A 1 398 ? -3.660 -11.507 11.853 1.00 95.25 398 ILE A C 1
ATOM 3146 O O . ILE A 1 398 ? -3.428 -10.625 12.673 1.00 95.25 398 ILE A O 1
ATOM 3150 N N . SER A 1 399 ? -2.716 -12.367 11.467 1.00 94.56 399 SER A N 1
ATOM 3151 C CA . SER A 1 399 ? -1.391 -12.424 12.098 1.00 94.56 399 SER A CA 1
ATOM 3152 C C . SER A 1 399 ? -0.590 -11.131 11.908 1.00 94.56 399 SER A C 1
ATOM 3154 O O . SER A 1 399 ? 0.008 -10.640 12.862 1.00 94.56 399 SER A O 1
ATOM 3156 N N . ARG A 1 400 ? -0.619 -10.513 10.717 1.00 91.06 400 ARG A N 1
ATOM 3157 C CA . ARG A 1 400 ? 0.032 -9.208 10.489 1.00 91.06 400 ARG A CA 1
ATOM 3158 C C . ARG A 1 400 ? -0.605 -8.100 11.319 1.00 91.06 400 ARG A C 1
ATOM 3160 O O . ARG A 1 400 ? 0.117 -7.264 11.859 1.00 91.06 400 ARG A O 1
ATOM 3167 N N . LEU A 1 401 ? -1.935 -8.078 11.425 1.00 91.56 401 LEU A N 1
ATOM 3168 C CA . LEU A 1 401 ? -2.609 -7.070 12.236 1.00 91.56 401 LEU A CA 1
ATOM 3169 C C . LEU A 1 401 ?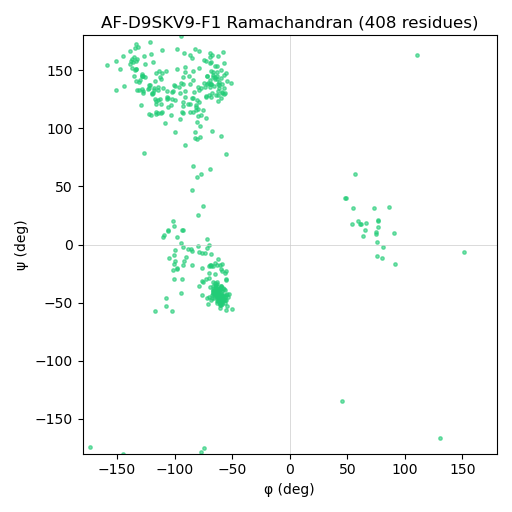 -2.347 -7.285 13.730 1.00 91.56 401 LEU A C 1
ATOM 3171 O O . LEU A 1 401 ? -2.129 -6.319 14.451 1.00 91.56 401 LEU A O 1
ATOM 3175 N N . TYR A 1 402 ? -2.278 -8.532 14.190 1.00 93.81 402 TYR A N 1
ATOM 3176 C CA . TYR A 1 402 ? -1.853 -8.852 15.549 1.00 93.81 402 TYR A CA 1
ATOM 3177 C C . TYR A 1 402 ? -0.446 -8.312 15.847 1.00 93.81 402 TYR A C 1
ATOM 3179 O O . TYR A 1 402 ? -0.254 -7.637 16.862 1.00 93.81 402 TYR A O 1
ATOM 3187 N N . VAL A 1 403 ? 0.521 -8.541 14.947 1.00 92.19 403 VAL A N 1
ATOM 3188 C CA . VAL A 1 403 ? 1.882 -7.988 15.074 1.00 92.19 403 VAL A CA 1
ATOM 3189 C C . VAL A 1 403 ? 1.833 -6.462 15.121 1.00 92.19 403 VAL A C 1
ATOM 3191 O O . VAL A 1 403 ? 2.465 -5.867 15.991 1.00 92.19 403 VAL A O 1
ATOM 3194 N N . HIS A 1 404 ? 1.038 -5.837 14.246 1.00 89.69 404 HIS A N 1
ATOM 3195 C CA . HIS A 1 404 ? 0.840 -4.389 14.227 1.00 89.69 404 HIS A CA 1
ATOM 3196 C C . HIS A 1 404 ? 0.358 -3.857 15.577 1.00 89.69 404 HIS A C 1
ATOM 3198 O O . HIS A 1 404 ? 1.037 -3.029 16.179 1.00 89.69 404 HIS A O 1
ATOM 3204 N N . ILE A 1 405 ? -0.764 -4.381 16.080 1.00 90.56 405 ILE A N 1
ATOM 3205 C CA . ILE A 1 405 ? -1.352 -3.959 17.355 1.00 90.56 405 ILE A CA 1
ATOM 3206 C C . ILE A 1 405 ? -0.386 -4.209 18.517 1.00 90.56 405 ILE A C 1
ATOM 3208 O O . ILE A 1 405 ? -0.259 -3.370 19.404 1.00 90.56 405 ILE A O 1
ATOM 3212 N N . THR A 1 406 ? 0.353 -5.317 18.498 1.00 90.31 406 THR A N 1
ATOM 3213 C CA . THR A 1 406 ? 1.341 -5.630 19.541 1.00 90.31 406 THR A CA 1
ATOM 3214 C C . THR A 1 406 ? 2.512 -4.649 19.541 1.00 90.31 406 THR A C 1
ATOM 3216 O O . THR A 1 406 ? 2.936 -4.220 20.608 1.00 90.31 406 THR A O 1
ATOM 3219 N N . LYS A 1 407 ? 3.009 -4.244 18.367 1.00 85.56 407 LYS A N 1
ATOM 3220 C CA . LYS A 1 407 ? 4.144 -3.314 18.232 1.00 85.56 407 LYS A CA 1
ATOM 3221 C C . LYS A 1 407 ? 3.826 -1.877 18.649 1.00 85.56 407 LYS A C 1
ATOM 3223 O O . LYS A 1 407 ? 4.754 -1.153 18.973 1.00 85.56 407 LYS A O 1
ATOM 3228 N N . ILE A 1 408 ? 2.557 -1.473 18.606 1.00 81.56 408 ILE A N 1
ATOM 3229 C CA . ILE A 1 408 ? 2.109 -0.119 18.983 1.00 81.56 408 ILE A CA 1
ATOM 3230 C C . ILE A 1 408 ? 1.494 -0.045 20.391 1.00 81.56 408 ILE A C 1
ATOM 3232 O O . ILE A 1 408 ? 1.172 1.048 20.847 1.00 81.56 408 ILE A O 1
ATOM 3236 N N . SER A 1 409 ? 1.251 -1.194 21.037 1.00 62.12 409 SER A N 1
ATOM 3237 C CA . SER A 1 409 ? 0.751 -1.277 22.424 1.00 62.12 409 SER A CA 1
ATOM 3238 C C . SER A 1 409 ? 1.873 -1.225 23.470 1.00 62.12 409 SER A C 1
ATOM 3240 O O . SER A 1 409 ? 1.587 -1.275 24.664 1.00 62.12 409 SER A O 1
ATOM 3242 N N . VAL A 1 410 ? 3.125 -1.194 23.011 1.00 44.88 410 VAL A N 1
ATOM 3243 C CA . VAL A 1 410 ? 4.354 -1.005 23.791 1.00 44.88 410 VAL A CA 1
ATOM 3244 C C . VAL A 1 410 ? 4.831 0.411 23.524 1.00 44.88 410 VAL A C 1
ATOM 3246 O O . VAL A 1 410 ? 5.254 1.067 24.498 1.00 44.88 410 VAL A O 1
#

Solvent-accessible surface area (backbone atoms only — not comparable to full-atom values): 22213 Å² total; per-residue (Å²): 117,34,49,11,28,42,30,45,35,32,19,43,45,87,69,65,44,49,36,50,71,22,42,37,37,38,42,28,54,43,91,80,77,77,53,72,48,74,48,80,47,54,19,37,84,75,2,35,36,74,76,43,80,43,55,15,38,44,60,68,42,68,77,46,99,54,100,52,81,36,46,28,56,28,32,37,42,36,40,39,92,74,35,42,60,32,36,39,36,51,45,60,29,40,32,81,37,46,24,42,35,61,44,60,34,46,52,71,84,55,90,70,87,66,73,52,58,44,76,45,74,72,37,62,81,75,40,91,74,69,75,59,63,89,68,76,42,69,77,80,84,71,76,85,79,77,92,60,88,79,69,58,62,64,45,58,60,55,40,37,37,27,61,29,56,99,83,44,86,84,40,55,75,42,78,38,45,43,68,55,49,49,36,35,26,49,49,30,62,45,68,67,82,54,54,69,38,25,55,49,32,52,45,28,33,50,36,5,29,56,47,22,30,53,74,60,36,52,38,46,78,71,76,41,95,38,50,44,41,28,32,42,42,82,31,68,48,52,61,86,76,47,51,30,36,50,66,46,44,60,46,43,76,75,39,66,52,29,25,36,19,51,80,85,45,58,61,40,31,39,55,55,66,39,58,43,78,93,47,77,60,86,71,24,40,29,52,55,52,38,43,52,44,26,73,74,66,41,49,34,68,56,52,49,25,75,29,70,32,82,58,57,44,81,44,74,49,87,47,40,55,85,57,88,72,74,80,85,85,64,66,47,40,77,79,40,69,41,70,70,42,27,50,51,31,48,35,48,38,62,41,19,76,75,40,71,82,26,54,75,50,80,69,76,18,58,28,40,72,63,49,26,49,25,42,20,38,46,24,50,76,71,75,42,79,64,74,29,52,40,35,73,69,47,47,54,52,50,49,52,48,29,43,50,55,56,68,66,75,109

pLDDT: mean 91.47, std 10.87, range [40.12, 98.69]